Protein AF-0000000080640109 (afdb_homodimer)

InterPro domains:
  IPR003352 Phosphotransferase system, EIIC [PF02378] (13-310)
  IPR004719 Phosphotransferase system, maltose/glucose-specific subfamily IIC component [TIGR00852] (66-353)
  IPR013013 Phosphotransferase system, EIIC component, type 1 [PS51103] (9-372)
  IPR050558 Phosphotransferase System Sugar-Specific Components [PTHR30175] (1-365)

Sequence (744 aa):
MNPLQRAVKTLADIFIPILPAIVTAGLLMGLNNILTAEGIFFSTKSIVQVYPQWADLANMINLIAGTAFAFLPALIGWSAVKRFGGSPLLGIVLGLMLVHPDLLNAWGYGAAEQSGDIPVWNLFGLEVQKVGYQGQVLPILLASYLLARLELFLTKRTPEGIQLLVVAPVTLLVIGFLSFVIIGPITFAIGNALTAGLIAIFGQFSAIGGLLYGGLYSALVITGMHHTFLAVDLQLIGSKLGGTFLWPMLALSNIAQGSAALAMMLITKDKKQRGLSLTAGISAYLGITEPAIFGVNLRYKFPFVIAMISSGIAGMYISVKGVLASSVGVGGVPGIFSIMSRYWGPFALGMLIVLILPFAGTYGYARLKRKKMNPLQRAVKTLADIFIPILPAIVTAGLLMGLNNILTAEGIFFSTKSIVQVYPQWADLANMINLIAGTAFAFLPALIGWSAVKRFGGSPLLGIVLGLMLVHPDLLNAWGYGAAEQSGDIPVWNLFGLEVQKVGYQGQVLPILLASYLLARLELFLTKRTPEGIQLLVVAPVTLLVIGFLSFVIIGPITFAIGNALTAGLIAIFGQFSAIGGLLYGGLYSALVITGMHHTFLAVDLQLIGSKLGGTFLWPMLALSNIAQGSAALAMMLITKDKKQRGLSLTAGISAYLGITEPAIFGVNLRYKFPFVIAMISSGIAGMYISVKGVLASSVGVGGVPGIFSIMSRYWGPFALGMLIVLILPFAGTYGYARLKRKK

Foldseek 3Di:
DPPVLVVLVLLLQLVVVCQVLQQQLLLLLLVLCQQAPACPVDHGGGNCRVPVVCVVVSVVSNCSSCVCQLQVQLSSLLRLLVSLPAHSVLRNVLSCLQNPPVAAELLCVVVCVVVVNFDWDQDVNDTFTRHHQRLADQLSNVLSNQLSVQLVVCVVVPDPVCNVPDRSVVSCVVSSVCSRRPSVVVRLVVLQVVLVVVCVCCVVVVLQVQLVLLLCVVVCVVSSSNSVVLNVQSSNCSYPNVFDLNLLLQLLLLLLLLLLLQLVLVQDPDPVSNVLSNVLSVCSQQQRNCSSCVVPCVVVVVLSNQSSNLSSNLRSQLSVVVWTFNGHHGSHNSCLSRTDPVSSVSSVVSNVSSNPRSNVVSNVVSVVVVVD/DPPVLVVLVLLLQLCVVCQVLQQQLLLLLLVLCQQAPACPVDHGGGNCRVPVVCVVVSVVSNCSSCVCQLQVQLSSLLRLLVSLPAHSVLRNVLSCLQNPPVAAELLCVVVCVVVVNFDWDQDVNDTFTRHHQRLADQLSNVLSNQLSVQLVVCVVVPDPVCNVPDRSVVSCVVSSVCSRRPSVVVRLVVLQVVLVVVCVVCVVVVLQVQLCLLLCVVVCVVSSSNSVVLNVQSSNCSYPNVFDLNLLLLLLLLLLLLLLLQLVLVLDPDPVSNVLSNVLSVCSQQQRNCSSCVVGCVVVVVLSNQSSNLSSNLRSQLSVVVWTFNGHHGSHNSSLSRTDPVSSVSSVVSNVSSNCRSSVVSNVVSVVVVVD

Structure (mmCIF, N/CA/C/O backbone):
data_AF-0000000080640109-model_v1
#
loop_
_entity.id
_entity.type
_entity.pdbx_description
1 polymer 'PTS system, trehalose-specific enzyme II, BC component'
#
loop_
_atom_site.group_PDB
_atom_site.id
_atom_site.type_symbol
_atom_site.label_atom_id
_atom_site.label_alt_id
_atom_site.label_comp_id
_atom_site.label_asym_id
_atom_site.label_entity_id
_atom_site.label_seq_id
_atom_site.pdbx_PDB_ins_code
_atom_site.Cartn_x
_atom_site.Cartn_y
_atom_site.Cartn_z
_atom_site.occupancy
_atom_site.B_iso_or_equiv
_atom_site.auth_seq_id
_atom_site.auth_comp_id
_atom_site.auth_asym_id
_atom_site.auth_atom_id
_atom_site.pdbx_PDB_model_num
ATOM 1 N N . MET A 1 1 ? 21.172 23.562 -9.703 1 75.25 1 MET A N 1
ATOM 2 C CA . MET A 1 1 ? 20.656 23.484 -8.344 1 75.25 1 MET A CA 1
ATOM 3 C C . MET A 1 1 ? 21.719 22.953 -7.383 1 75.25 1 MET A C 1
ATOM 5 O O . MET A 1 1 ? 22.438 22.016 -7.711 1 75.25 1 MET A O 1
ATOM 9 N N . ASN A 1 2 ? 21.984 23.578 -6.223 1 85.12 2 ASN A N 1
ATOM 10 C CA . ASN A 1 2 ? 22.891 23.078 -5.207 1 85.12 2 ASN A CA 1
ATOM 11 C C . ASN A 1 2 ? 22.344 21.812 -4.539 1 85.12 2 ASN A C 1
ATOM 13 O O . ASN A 1 2 ? 21.203 21.438 -4.762 1 85.12 2 ASN A O 1
ATOM 17 N N . PRO A 1 3 ? 23.172 21.047 -3.943 1 85.62 3 PRO A N 1
ATOM 18 C CA . PRO A 1 3 ? 22.766 19.766 -3.363 1 85.62 3 PRO A CA 1
ATOM 19 C C . PRO A 1 3 ? 21.562 19.906 -2.426 1 85.62 3 PRO A C 1
ATOM 21 O O . PRO A 1 3 ? 20.688 19.031 -2.396 1 85.62 3 PRO A O 1
ATOM 24 N N . LEU A 1 4 ? 21.516 20.859 -1.758 1 82.88 4 LEU A N 1
ATOM 25 C CA . LEU A 1 4 ? 20.406 21.078 -0.844 1 82.88 4 LEU A CA 1
ATOM 26 C C . LEU A 1 4 ? 19.109 21.328 -1.614 1 82.88 4 LEU A C 1
ATOM 28 O O . LEU A 1 4 ? 18.062 20.797 -1.252 1 82.88 4 LEU A O 1
ATOM 32 N N . GLN A 1 5 ? 19.219 22.172 -2.637 1 81.69 5 GLN A N 1
ATOM 33 C CA . GLN A 1 5 ? 18.062 22.469 -3.469 1 81.69 5 GLN A CA 1
ATOM 34 C C . GLN A 1 5 ? 17.531 21.188 -4.129 1 81.69 5 GLN A C 1
ATOM 36 O O . GLN A 1 5 ? 16.328 21 -4.246 1 81.69 5 GLN A O 1
ATOM 41 N N . ARG A 1 6 ? 18.469 20.391 -4.547 1 86.62 6 ARG A N 1
ATOM 42 C CA . ARG A 1 6 ? 18.078 19.141 -5.191 1 86.62 6 ARG A CA 1
ATOM 43 C C . ARG A 1 6 ? 17.375 18.203 -4.207 1 86.62 6 ARG A C 1
ATOM 45 O O . ARG A 1 6 ? 16.406 17.531 -4.566 1 86.62 6 ARG A O 1
ATOM 52 N N . ALA A 1 7 ? 17.891 18.125 -3 1 85.38 7 ALA A N 1
ATOM 53 C CA . ALA A 1 7 ? 17.281 17.297 -1.96 1 85.38 7 ALA A CA 1
ATOM 54 C C . ALA A 1 7 ? 15.867 17.766 -1.641 1 85.38 7 ALA A C 1
ATOM 56 O O . ALA A 1 7 ? 14.953 16.953 -1.479 1 85.38 7 ALA A O 1
ATOM 57 N N . VAL A 1 8 ? 15.734 19.047 -1.58 1 82 8 VAL A N 1
ATOM 58 C CA . VAL A 1 8 ? 14.438 19.641 -1.276 1 82 8 VAL A CA 1
ATOM 59 C C . VAL A 1 8 ? 13.445 19.312 -2.393 1 82 8 VAL A C 1
ATOM 61 O O . VAL A 1 8 ? 12.305 18.938 -2.129 1 82 8 VAL A O 1
ATOM 64 N N . LYS A 1 9 ? 13.883 19.469 -3.568 1 84.38 9 LYS A N 1
ATOM 65 C CA . LYS A 1 9 ? 13.023 19.172 -4.715 1 84.38 9 LYS A CA 1
ATOM 66 C C . LYS A 1 9 ? 12.609 17.703 -4.73 1 84.38 9 LYS A C 1
ATOM 68 O O . LYS A 1 9 ? 11.453 17.375 -5.012 1 84.38 9 LYS A O 1
ATOM 73 N N . THR A 1 10 ? 13.562 16.891 -4.457 1 89.44 10 THR A N 1
ATOM 74 C CA . THR A 1 10 ? 13.289 15.461 -4.422 1 89.44 10 THR A CA 1
ATOM 75 C C . THR A 1 10 ? 12.227 15.141 -3.373 1 89.44 10 THR A C 1
ATOM 77 O O . THR A 1 10 ? 11.289 14.383 -3.643 1 89.44 10 THR A O 1
ATOM 80 N N . LEU A 1 11 ? 12.336 15.695 -2.244 1 87.56 11 LEU A N 1
ATOM 81 C CA . LEU A 1 11 ? 11.359 15.461 -1.184 1 87.56 11 LEU A CA 1
ATOM 82 C C . LEU A 1 11 ? 9.984 15.977 -1.589 1 87.56 11 LEU A C 1
ATOM 84 O O . LEU A 1 11 ? 8.969 15.328 -1.322 1 87.56 11 LEU A O 1
ATOM 88 N N . ALA A 1 12 ? 9.992 17.109 -2.186 1 85.5 12 ALA A N 1
ATOM 89 C CA . ALA A 1 12 ? 8.727 17.656 -2.654 1 85.5 12 ALA A CA 1
ATOM 90 C C . ALA A 1 12 ? 8.07 16.734 -3.674 1 85.5 12 ALA A C 1
ATOM 92 O O . ALA A 1 12 ? 6.859 16.5 -3.611 1 85.5 12 ALA A O 1
ATOM 93 N N . ASP A 1 13 ? 8.867 16.25 -4.559 1 90.25 13 ASP A N 1
ATOM 94 C CA . ASP A 1 13 ? 8.375 15.375 -5.613 1 90.25 13 ASP A CA 1
ATOM 95 C C . ASP A 1 13 ? 7.82 14.07 -5.031 1 90.25 13 ASP A C 1
ATOM 97 O O . ASP A 1 13 ? 6.938 13.445 -5.621 1 90.25 13 ASP A O 1
ATOM 101 N N . ILE A 1 14 ? 8.289 13.703 -3.914 1 93.31 14 ILE A N 1
ATOM 102 C CA . ILE A 1 14 ? 7.875 12.461 -3.275 1 93.31 14 ILE A CA 1
ATOM 103 C C . ILE A 1 14 ? 6.594 12.688 -2.477 1 93.31 14 ILE A C 1
ATOM 105 O O . ILE A 1 14 ? 5.691 11.852 -2.486 1 93.31 14 ILE A O 1
ATOM 109 N N . PHE A 1 15 ? 6.438 13.852 -1.889 1 89.19 15 PHE A N 1
ATOM 110 C CA . PHE A 1 15 ? 5.359 14.039 -0.926 1 89.19 15 PHE A CA 1
ATOM 111 C C . PHE A 1 15 ? 4.129 14.633 -1.601 1 89.19 15 PHE A C 1
ATOM 113 O O . PHE A 1 15 ? 3.004 14.422 -1.148 1 89.19 15 PHE A O 1
ATOM 120 N N . ILE A 1 16 ? 4.254 15.328 -2.658 1 88.31 16 ILE A N 1
ATOM 121 C CA . ILE A 1 16 ? 3.143 16 -3.324 1 88.31 16 ILE A CA 1
ATOM 122 C C . ILE A 1 16 ? 2.109 14.969 -3.768 1 88.31 16 ILE A C 1
ATOM 124 O O . ILE A 1 16 ? 0.913 15.133 -3.521 1 88.31 16 ILE A O 1
ATOM 128 N N . PRO A 1 17 ? 2.582 13.875 -4.309 1 91.81 17 PRO A N 1
ATOM 129 C CA . PRO A 1 17 ? 1.596 12.906 -4.785 1 91.81 17 PRO A CA 1
ATOM 130 C C . PRO A 1 17 ? 0.825 12.242 -3.648 1 91.81 17 PRO A C 1
ATOM 132 O O . PRO A 1 17 ? -0.262 11.695 -3.869 1 91.81 17 PRO A O 1
ATOM 135 N N . ILE A 1 18 ? 1.348 12.227 -2.482 1 93.69 18 ILE A N 1
ATOM 136 C CA . ILE A 1 18 ? 0.685 11.5 -1.403 1 93.69 18 ILE A CA 1
ATOM 137 C C . ILE A 1 18 ? -0.107 12.477 -0.535 1 93.69 18 ILE A C 1
ATOM 139 O O . ILE A 1 18 ? -0.751 12.07 0.435 1 93.69 18 ILE A O 1
ATOM 143 N N . LEU A 1 19 ? -0.131 13.773 -0.859 1 88.88 19 LEU A N 1
ATOM 144 C CA . LEU A 1 19 ? -0.789 14.82 -0.085 1 88.88 19 LEU A CA 1
ATOM 145 C C . LEU A 1 19 ? -2.277 14.531 0.07 1 88.88 19 LEU A C 1
ATOM 147 O O . LEU A 1 19 ? -2.836 14.688 1.158 1 88.88 19 LEU A O 1
ATOM 151 N N . PRO A 1 20 ? -2.961 14.07 -0.997 1 90.75 20 PRO A N 1
ATOM 152 C CA . PRO A 1 20 ? -4.395 13.828 -0.834 1 90.75 20 PRO A CA 1
ATOM 153 C C . PRO A 1 20 ? -4.699 12.805 0.257 1 90.75 20 PRO A C 1
ATOM 155 O O . PRO A 1 20 ? -5.676 12.953 0.996 1 90.75 20 PRO A O 1
ATOM 158 N N . ALA A 1 21 ? -3.873 11.797 0.35 1 93.44 21 ALA A N 1
ATOM 159 C CA . ALA A 1 21 ? -4.082 10.781 1.377 1 93.44 21 ALA A CA 1
ATOM 160 C C . ALA A 1 21 ? -3.816 11.344 2.77 1 93.44 21 ALA A C 1
ATOM 162 O O . ALA A 1 21 ? -4.543 11.039 3.719 1 93.44 21 ALA A O 1
ATOM 163 N N . ILE A 1 22 ? -2.812 12.164 2.877 1 87 22 ILE A N 1
ATOM 164 C CA . ILE A 1 22 ? -2.42 12.734 4.16 1 87 22 ILE A CA 1
ATOM 165 C C . ILE A 1 22 ? -3.471 13.742 4.617 1 87 22 ILE A C 1
ATOM 167 O O . ILE A 1 22 ? -3.875 13.742 5.785 1 87 22 ILE A O 1
ATOM 171 N N . VAL A 1 23 ? -3.9 14.562 3.717 1 86.25 23 VAL A N 1
ATOM 172 C CA . VAL A 1 23 ? -4.93 15.555 4.016 1 86.25 23 VAL A CA 1
ATOM 173 C C . VAL A 1 23 ? -6.215 14.852 4.438 1 86.25 23 VAL A C 1
ATOM 175 O O . VAL A 1 23 ? -6.867 15.266 5.398 1 86.25 23 VAL A O 1
ATOM 178 N N . THR A 1 24 ? -6.547 13.828 3.715 1 91 24 THR A N 1
ATOM 179 C CA . THR A 1 24 ? -7.734 13.047 4.043 1 91 24 THR A CA 1
ATOM 180 C C . THR A 1 24 ? -7.625 12.461 5.449 1 91 24 THR A C 1
ATOM 182 O O . THR A 1 24 ? -8.562 12.562 6.242 1 91 24 THR A O 1
ATOM 185 N N . ALA A 1 25 ? -6.492 11.883 5.746 1 90.38 25 ALA A N 1
ATOM 186 C CA . ALA A 1 25 ? -6.27 11.312 7.07 1 90.38 25 ALA A CA 1
ATOM 187 C C . ALA A 1 25 ? -6.406 12.375 8.164 1 90.38 25 ALA A C 1
ATOM 189 O O . ALA A 1 25 ? -7.07 12.148 9.172 1 90.38 25 ALA A O 1
ATOM 190 N N . GLY A 1 26 ? -5.844 13.484 7.945 1 83.88 26 GLY A N 1
ATOM 191 C CA . GLY A 1 26 ? -5.914 14.562 8.914 1 83.88 26 GLY A CA 1
ATOM 192 C C . GLY A 1 26 ? -7.324 15.07 9.148 1 83.88 26 GLY A C 1
ATOM 193 O O . GLY A 1 26 ? -7.73 15.281 10.297 1 83.88 26 GLY A O 1
ATOM 194 N N . LEU A 1 27 ? -8.039 15.234 8.094 1 85.5 27 LEU A N 1
ATOM 195 C CA . LEU A 1 27 ? -9.398 15.75 8.18 1 85.5 27 LEU A CA 1
ATOM 196 C C . LEU A 1 27 ? -10.305 14.75 8.898 1 85.5 27 LEU A C 1
ATOM 198 O O . LEU A 1 27 ? -11.078 15.133 9.781 1 85.5 27 LEU A O 1
ATOM 202 N N . LEU A 1 28 ? -10.211 13.531 8.492 1 88.25 28 LEU A N 1
ATOM 203 C CA . LEU A 1 28 ? -11.094 12.523 9.07 1 88.25 28 LEU A CA 1
ATOM 204 C C . LEU A 1 28 ? -10.703 12.219 10.508 1 88.25 28 LEU A C 1
ATOM 206 O O . LEU A 1 28 ? -11.555 11.922 11.344 1 88.25 28 LEU A O 1
ATOM 210 N N . MET A 1 29 ? -9.453 12.258 10.797 1 85.12 29 MET A N 1
ATOM 211 C CA . MET A 1 29 ? -9.023 12.109 12.188 1 85.12 29 MET A CA 1
ATOM 212 C C . MET A 1 29 ? -9.531 13.266 13.039 1 85.12 29 MET A C 1
ATOM 214 O O . MET A 1 29 ? -9.859 13.078 14.211 1 85.12 29 MET A O 1
ATOM 218 N N . GLY A 1 30 ? -9.531 14.438 12.43 1 81.12 30 GLY A N 1
ATOM 219 C CA . GLY A 1 30 ? -10.164 15.57 13.102 1 81.12 30 GLY A CA 1
ATOM 220 C C . GLY A 1 30 ? -11.625 15.32 13.43 1 81.12 30 GLY A C 1
ATOM 221 O O . GLY A 1 30 ? -12.086 15.656 14.523 1 81.12 30 GLY A O 1
ATOM 222 N N . LEU A 1 31 ? -12.305 14.781 12.469 1 82.5 31 LEU A N 1
ATOM 223 C CA . LEU A 1 31 ? -13.695 14.422 12.688 1 82.5 31 LEU A CA 1
ATOM 224 C C . LEU A 1 31 ? -13.828 13.422 13.828 1 82.5 31 LEU A C 1
ATOM 226 O O . LEU A 1 31 ? -14.734 13.523 14.656 1 82.5 31 LEU A O 1
ATOM 230 N N . ASN A 1 32 ? -12.961 12.453 13.828 1 84.88 32 ASN A N 1
ATOM 231 C CA . ASN A 1 32 ? -12.961 11.484 14.914 1 84.88 32 ASN A CA 1
ATOM 232 C C . ASN A 1 32 ? -12.664 12.148 16.25 1 84.88 32 ASN A C 1
ATOM 234 O O . ASN A 1 32 ? -13.25 11.781 17.281 1 84.88 32 ASN A O 1
ATOM 238 N N . ASN A 1 33 ? -11.766 13.055 16.234 1 78.62 33 ASN A N 1
ATOM 239 C CA . ASN A 1 33 ? -11.414 13.766 17.453 1 78.62 33 ASN A CA 1
ATOM 240 C C . ASN A 1 33 ? -12.602 14.547 18.016 1 78.62 33 ASN A C 1
ATOM 242 O O . ASN A 1 33 ? -12.781 14.633 19.234 1 78.62 33 ASN A O 1
ATOM 246 N N . ILE A 1 34 ? -13.375 15.109 17.141 1 81.81 34 ILE A N 1
ATOM 247 C CA . ILE A 1 34 ? -14.562 15.852 17.547 1 81.81 34 ILE A CA 1
ATOM 248 C C . ILE A 1 34 ? -15.539 14.914 18.25 1 81.81 34 ILE A C 1
ATOM 250 O O . ILE A 1 34 ? -16.188 15.297 19.234 1 81.81 34 ILE A O 1
ATOM 254 N N . LEU A 1 35 ? -15.594 13.695 17.812 1 85.5 35 LEU A N 1
ATOM 255 C CA . LEU A 1 35 ? -16.547 12.734 18.344 1 85.5 35 LEU A CA 1
ATOM 256 C C . LEU A 1 35 ? -16.031 12.102 19.625 1 85.5 35 LEU A C 1
ATOM 258 O O . LEU A 1 35 ? -16.812 11.75 20.516 1 85.5 35 LEU A O 1
ATOM 262 N N . THR A 1 36 ? -14.711 12.023 19.828 1 86 36 THR A N 1
ATOM 263 C CA . THR A 1 36 ? -14.18 11.172 20.875 1 86 36 THR A CA 1
ATOM 264 C C . THR A 1 36 ? -13.43 12 21.922 1 86 36 THR A C 1
ATOM 266 O O . THR A 1 36 ? -13.156 11.523 23.016 1 86 36 THR A O 1
ATOM 269 N N . ALA A 1 37 ? -13.055 13.203 21.547 1 79.5 37 ALA A N 1
ATOM 270 C CA . ALA A 1 37 ? -12.305 14.023 22.5 1 79.5 37 ALA A CA 1
ATOM 271 C C . ALA A 1 37 ? -13.211 14.547 23.594 1 79.5 37 ALA A C 1
ATOM 273 O O . ALA A 1 37 ? -14.359 14.922 23.344 1 79.5 37 ALA A O 1
ATOM 274 N N . GLU A 1 38 ? -12.664 14.555 24.75 1 79.88 38 GLU A N 1
ATOM 275 C CA . GLU A 1 38 ? -13.43 15.047 25.891 1 79.88 38 GLU A CA 1
ATOM 276 C C . GLU A 1 38 ? -13.352 16.562 26 1 79.88 38 GLU A C 1
ATOM 278 O O . GLU A 1 38 ? -12.359 17.172 25.594 1 79.88 38 GLU A O 1
ATOM 283 N N . GLY A 1 39 ? -14.43 17.172 26.484 1 73.69 39 GLY A N 1
ATOM 284 C CA . GLY A 1 39 ? -14.375 18.578 26.875 1 73.69 39 GLY A CA 1
ATOM 285 C C . GLY A 1 39 ? -14.633 19.531 25.719 1 73.69 39 GLY A C 1
ATOM 286 O O . GLY A 1 39 ? -14.352 20.719 25.812 1 73.69 39 GLY A O 1
ATOM 287 N N . ILE A 1 40 ? -15.039 18.969 24.609 1 76.06 40 ILE A N 1
ATOM 288 C CA . ILE A 1 40 ? -15.281 19.828 23.453 1 76.06 40 ILE A CA 1
ATOM 289 C C . ILE A 1 40 ? -16.672 20.438 23.547 1 76.06 40 ILE A C 1
ATOM 291 O O . ILE A 1 40 ? -16.828 21.656 23.5 1 76.06 40 ILE A O 1
ATOM 295 N N . PHE A 1 41 ? -17.594 19.547 23.703 1 78.5 41 PHE A N 1
ATOM 296 C CA . PHE A 1 41 ? -18.969 20.031 23.734 1 78.5 41 PHE A CA 1
ATOM 297 C C . PHE A 1 41 ? -19.562 19.906 25.141 1 78.5 41 PHE A C 1
ATOM 299 O O . PHE A 1 41 ? -20.547 20.562 25.469 1 78.5 41 PHE A O 1
ATOM 306 N N . PHE A 1 42 ? -18.953 18.922 25.766 1 81.56 42 PHE A N 1
ATOM 307 C CA . PHE A 1 42 ? -19.391 18.672 27.141 1 81.56 42 PHE A CA 1
ATOM 308 C C . PHE A 1 42 ? -18.219 18.828 28.109 1 81.56 42 PHE A C 1
ATOM 310 O O . PHE A 1 42 ? -17.047 18.688 27.719 1 81.56 42 PHE A O 1
ATOM 317 N N . SER A 1 43 ? -18.406 19.203 29.281 1 75.69 43 SER A N 1
ATOM 318 C CA . SER A 1 43 ? -17.375 19.547 30.25 1 75.69 43 SER A CA 1
ATOM 319 C C . SER A 1 43 ? -16.375 18.391 30.438 1 75.69 43 SER A C 1
ATOM 321 O O . SER A 1 43 ? -15.164 18.609 30.422 1 75.69 43 SER A O 1
ATOM 323 N N . THR A 1 44 ? -16.938 17.109 30.609 1 79.94 44 THR A N 1
ATOM 324 C CA . THR A 1 44 ? -15.977 16.062 30.938 1 79.94 44 THR A CA 1
ATOM 325 C C . THR A 1 44 ? -16.188 14.836 30.047 1 79.94 44 THR A C 1
ATOM 327 O O . THR A 1 44 ? -15.602 13.781 30.297 1 79.94 44 THR A O 1
ATOM 330 N N . LYS A 1 45 ? -17.125 15.039 29.156 1 86.25 45 LYS A N 1
ATOM 331 C CA . LYS A 1 45 ? -17.438 13.844 28.375 1 86.25 45 LYS A CA 1
ATOM 332 C C . LYS A 1 45 ? -17.312 14.117 26.875 1 86.25 45 LYS A C 1
ATOM 334 O O . LYS A 1 45 ? -17.359 15.273 26.453 1 86.25 45 LYS A O 1
ATOM 339 N N . SER A 1 46 ? -16.984 13.102 26.109 1 87.31 46 SER A N 1
ATOM 340 C CA . SER A 1 46 ? -17 13.188 24.656 1 87.31 46 SER A CA 1
ATOM 341 C C . SER A 1 46 ? -18.391 12.898 24.094 1 87.31 46 SER A C 1
ATOM 343 O O . SER A 1 46 ? -19.297 12.477 24.844 1 87.31 46 SER A O 1
ATOM 345 N N . ILE A 1 47 ? -18.609 13.141 22.844 1 87.31 47 ILE A N 1
ATOM 346 C CA . ILE A 1 47 ? -19.891 12.891 22.188 1 87.31 47 ILE A CA 1
ATOM 347 C C . ILE A 1 47 ? -20.234 11.406 22.281 1 87.31 47 ILE A C 1
ATOM 349 O O . ILE A 1 47 ? -21.375 11.039 22.562 1 87.31 47 ILE A O 1
ATOM 353 N N . VAL A 1 48 ? -19.234 10.555 22.078 1 89 48 VAL A N 1
ATOM 354 C CA . VAL A 1 48 ? -19.5 9.117 22.031 1 89 48 VAL A CA 1
ATOM 355 C C . VAL A 1 48 ? -19.781 8.594 23.438 1 89 48 VAL A C 1
ATOM 357 O O . VAL A 1 48 ? -20.453 7.578 23.5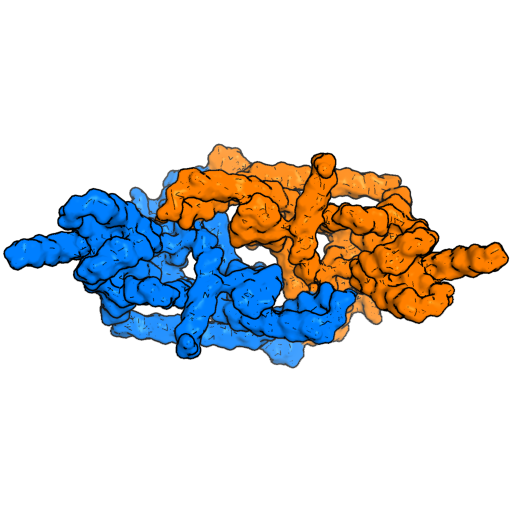94 1 89 48 VAL A O 1
ATOM 360 N N . GLN A 1 49 ? -19.25 9.25 24.391 1 87.62 49 GLN A N 1
ATOM 361 C CA . GLN A 1 49 ? -19.547 8.867 25.766 1 87.62 49 GLN A CA 1
ATOM 362 C C . GLN A 1 49 ? -20.984 9.25 26.125 1 87.62 49 GLN A C 1
ATOM 364 O O . GLN A 1 49 ? -21.656 8.523 26.875 1 87.62 49 GLN A O 1
ATOM 369 N N . VAL A 1 50 ? -21.516 10.398 25.703 1 89.94 50 VAL A N 1
ATOM 370 C CA . VAL A 1 50 ? -22.891 10.852 25.953 1 89.94 50 VAL A CA 1
ATOM 371 C C . VAL A 1 50 ? -23.859 10.078 25.062 1 89.94 50 VAL A C 1
ATOM 373 O O . VAL A 1 50 ? -24.953 9.719 25.5 1 89.94 50 VAL A O 1
ATOM 376 N N . TYR A 1 51 ? -23.422 9.82 23.875 1 92.25 51 TYR A N 1
ATOM 377 C CA . TYR A 1 51 ? -24.234 9.086 22.906 1 92.25 51 TYR A CA 1
ATOM 378 C C . TYR A 1 51 ? -23.484 7.848 22.422 1 92.25 51 TYR A C 1
ATOM 380 O O . TYR A 1 51 ? -22.984 7.828 21.297 1 92.25 51 TYR A O 1
ATOM 388 N N . PRO A 1 52 ? -23.578 6.742 23.188 1 90.5 52 PRO A N 1
ATOM 389 C CA . PRO A 1 52 ? -22.781 5.543 22.922 1 90.5 52 PRO A CA 1
ATOM 390 C C . PRO A 1 52 ? -23.125 4.902 21.578 1 90.5 52 PRO A C 1
ATOM 392 O O . PRO A 1 52 ? -22.312 4.152 21.016 1 90.5 52 PRO A O 1
ATOM 395 N N . GLN A 1 53 ? -24.359 5.262 21.031 1 90.75 53 GLN A N 1
ATOM 396 C CA . GLN A 1 53 ? -24.766 4.68 19.75 1 90.75 53 GLN A CA 1
ATOM 397 C C . GLN A 1 53 ? -23.859 5.145 18.609 1 90.75 53 GLN A C 1
ATOM 399 O O . GLN A 1 53 ? -23.812 4.52 17.547 1 90.75 53 GLN A O 1
ATOM 404 N N . TRP A 1 54 ? -23.031 6.188 18.844 1 92.56 54 TRP A N 1
ATOM 405 C CA . TRP A 1 54 ? -22.156 6.742 17.812 1 92.56 54 TRP A CA 1
ATOM 406 C C . TRP A 1 54 ? -20.75 6.168 17.922 1 92.56 54 TRP A C 1
ATOM 408 O O . TRP A 1 54 ? -19.906 6.422 17.062 1 92.56 54 TRP A O 1
ATOM 418 N N . ALA A 1 55 ? -20.469 5.371 18.938 1 92.5 55 ALA A N 1
ATOM 419 C CA . ALA A 1 55 ? -19.125 4.93 19.266 1 92.5 55 ALA A CA 1
ATOM 420 C C . ALA A 1 55 ? -18.547 4.074 18.141 1 92.5 55 ALA A C 1
ATOM 422 O O . ALA A 1 55 ? -17.406 4.277 17.719 1 92.5 55 ALA A O 1
ATOM 423 N N . ASP A 1 56 ? -19.344 3.178 17.656 1 94.25 56 ASP A N 1
ATOM 424 C CA . ASP A 1 56 ? -18.828 2.271 16.625 1 94.25 56 ASP A CA 1
ATOM 425 C C . ASP A 1 56 ? -18.703 2.98 15.281 1 94.25 56 ASP A C 1
ATOM 427 O O . ASP A 1 56 ? -17.828 2.656 14.484 1 94.25 56 ASP A O 1
ATOM 431 N N . LEU A 1 57 ? -19.562 3.891 15.07 1 93.31 57 LEU A N 1
ATOM 432 C CA . LEU A 1 57 ? -19.406 4.723 13.883 1 93.31 57 LEU A CA 1
ATOM 433 C C . LEU A 1 57 ? -18.109 5.52 13.953 1 93.31 57 LEU A C 1
ATOM 435 O O . LEU A 1 57 ? -17.375 5.617 12.953 1 93.31 57 LEU A O 1
ATOM 439 N N . ALA A 1 58 ? -17.859 6.035 15.102 1 92.25 58 ALA A N 1
ATOM 440 C CA . ALA A 1 58 ? -16.609 6.77 15.305 1 92.25 58 ALA A CA 1
ATOM 441 C C . ALA A 1 58 ? -15.398 5.859 15.117 1 92.25 58 ALA A C 1
ATOM 443 O O . ALA A 1 58 ? -14.383 6.277 14.555 1 92.25 58 ALA A O 1
ATOM 444 N N . ASN A 1 59 ? -15.547 4.68 15.609 1 94.12 59 ASN A N 1
ATOM 445 C CA . ASN A 1 59 ? -14.461 3.713 15.453 1 94.12 59 ASN A CA 1
ATOM 446 C C . ASN A 1 59 ? -14.188 3.406 13.984 1 94.12 59 ASN A C 1
ATOM 448 O O . ASN A 1 59 ? -13.031 3.303 13.578 1 94.12 59 ASN A O 1
ATOM 452 N N . MET A 1 60 ? -15.234 3.252 13.234 1 94.56 60 MET A N 1
ATOM 453 C CA . MET A 1 60 ? -15.086 3 11.805 1 94.56 60 MET A CA 1
ATOM 454 C C . MET A 1 60 ? -14.445 4.195 11.102 1 94.56 60 MET A C 1
ATOM 456 O O . MET A 1 60 ? -13.57 4.023 10.258 1 94.56 60 MET A O 1
ATOM 460 N N . ILE A 1 61 ? -14.844 5.344 11.484 1 93.12 61 ILE A N 1
ATOM 461 C CA . ILE A 1 61 ? -14.266 6.562 10.922 1 93.12 61 ILE A CA 1
ATOM 462 C C . ILE A 1 61 ? -12.781 6.633 11.273 1 93.12 61 ILE A C 1
ATOM 464 O O . ILE A 1 61 ? -11.953 6.98 10.422 1 93.12 61 ILE A O 1
ATOM 468 N N . ASN A 1 62 ? -12.5 6.281 12.453 1 91.94 62 ASN A N 1
ATOM 469 C CA . ASN A 1 62 ? -11.109 6.312 12.898 1 91.94 62 ASN A CA 1
ATOM 470 C C . ASN A 1 62 ? -10.242 5.336 12.102 1 91.94 62 ASN A C 1
ATOM 472 O O . ASN A 1 62 ? -9.086 5.633 11.797 1 91.94 62 ASN A O 1
ATOM 476 N N . LEU A 1 63 ? -10.75 4.176 11.852 1 95.19 63 LEU A N 1
ATOM 477 C CA . LEU A 1 63 ? -10.023 3.189 11.062 1 95.19 63 LEU A CA 1
ATOM 478 C C . LEU A 1 63 ? -9.742 3.719 9.656 1 95.19 63 LEU A C 1
ATOM 480 O O . LEU A 1 63 ? -8.609 3.637 9.172 1 95.19 63 LEU A O 1
ATOM 484 N N . ILE A 1 64 ? -10.766 4.281 9.039 1 95.31 64 ILE A N 1
ATOM 485 C CA . ILE A 1 64 ? -10.633 4.832 7.699 1 95.31 64 ILE A CA 1
ATOM 486 C C . ILE A 1 64 ? -9.633 5.988 7.715 1 95.31 64 ILE A C 1
ATOM 488 O O . ILE A 1 64 ? -8.734 6.051 6.871 1 95.31 64 ILE A O 1
ATOM 492 N N . ALA A 1 65 ? -9.727 6.785 8.703 1 90 65 ALA A N 1
ATOM 493 C CA . ALA A 1 65 ? -8.914 7.992 8.836 1 90 65 ALA A CA 1
ATOM 494 C C . ALA A 1 65 ? -7.449 7.645 9.086 1 90 65 ALA A C 1
ATOM 496 O O . ALA A 1 65 ? -6.551 8.258 8.5 1 90 65 ALA A O 1
ATOM 497 N N . GLY A 1 66 ? -7.227 6.695 9.93 1 90.94 66 GLY A N 1
ATOM 498 C CA . GLY A 1 66 ? -5.883 6.406 10.406 1 90.94 66 GLY A CA 1
ATOM 499 C C . GLY A 1 66 ? -5.098 5.508 9.469 1 90.94 66 GLY A C 1
ATOM 500 O O . GLY A 1 66 ? -3.887 5.352 9.617 1 90.94 66 GLY A O 1
ATOM 501 N N . THR A 1 67 ? -5.723 5.012 8.398 1 96.06 67 THR A N 1
ATOM 502 C CA . THR A 1 67 ? -5.102 4.004 7.543 1 96.06 67 THR A CA 1
ATOM 503 C C . THR A 1 67 ? -3.885 4.578 6.824 1 96.06 67 THR A C 1
ATOM 505 O O . THR A 1 67 ? -2.816 3.965 6.812 1 96.06 67 THR A O 1
ATOM 508 N N . ALA A 1 68 ? -4.031 5.766 6.27 1 94.06 68 ALA A N 1
ATOM 509 C CA . ALA A 1 68 ? -2.934 6.359 5.516 1 94.06 68 ALA A CA 1
ATOM 510 C C . ALA A 1 68 ? -1.709 6.57 6.402 1 94.06 68 ALA A C 1
ATOM 512 O O . ALA A 1 68 ? -0.579 6.305 5.984 1 94.06 68 ALA A O 1
ATOM 513 N N . PHE A 1 69 ? -1.944 6.977 7.613 1 88.81 69 PHE A N 1
ATOM 514 C CA . PHE A 1 69 ? -0.834 7.227 8.523 1 88.81 69 PHE A CA 1
ATOM 515 C C . PHE A 1 69 ? -0.232 5.914 9.016 1 88.81 69 PHE A C 1
ATOM 517 O O . PHE A 1 69 ? 0.984 5.809 9.18 1 88.81 69 PHE A O 1
ATOM 524 N N . ALA A 1 70 ? -1.098 4.957 9.289 1 91.88 70 ALA A N 1
ATOM 525 C CA . ALA A 1 70 ? -0.631 3.662 9.781 1 91.88 70 ALA A CA 1
ATOM 526 C C . ALA A 1 70 ? 0.284 2.986 8.766 1 91.88 70 ALA A C 1
ATOM 528 O O . ALA A 1 70 ? 1.214 2.268 9.141 1 91.88 70 ALA A O 1
ATOM 529 N N . PHE A 1 71 ? 0.072 3.279 7.465 1 96.88 71 PHE A N 1
ATOM 530 C CA . PHE A 1 71 ? 0.835 2.629 6.406 1 96.88 71 PHE A CA 1
ATOM 531 C C . PHE A 1 71 ? 1.58 3.66 5.566 1 96.88 71 PHE A C 1
ATOM 533 O O . PHE A 1 71 ? 1.792 3.457 4.371 1 96.88 71 PHE A O 1
ATOM 540 N N . LEU A 1 72 ? 1.915 4.723 6.184 1 93.31 72 LEU A N 1
ATOM 541 C CA . LEU A 1 72 ? 2.541 5.855 5.516 1 93.31 72 LEU A CA 1
ATOM 542 C C . LEU A 1 72 ? 3.77 5.41 4.727 1 93.31 72 LEU A C 1
ATOM 544 O O . LEU A 1 72 ? 3.977 5.844 3.592 1 93.31 72 LEU A O 1
ATOM 548 N N . PRO A 1 73 ? 4.641 4.523 5.27 1 96.06 73 PRO A N 1
ATOM 549 C CA . PRO A 1 73 ? 5.82 4.094 4.516 1 96.06 73 PRO A CA 1
ATOM 550 C C . PRO A 1 73 ? 5.465 3.463 3.17 1 96.06 73 PRO A C 1
ATOM 552 O O . PRO A 1 73 ? 6.219 3.594 2.203 1 96.06 73 PRO A O 1
ATOM 555 N N . ALA A 1 74 ? 4.34 2.777 3.066 1 98.19 74 ALA A N 1
ATOM 556 C CA . ALA A 1 74 ? 3.92 2.195 1.795 1 98.19 74 ALA A CA 1
ATOM 557 C C . ALA A 1 74 ? 3.615 3.283 0.769 1 98.19 74 ALA A C 1
ATOM 559 O O . ALA A 1 74 ? 3.973 3.154 -0.405 1 98.19 74 ALA A O 1
ATOM 560 N N . LEU A 1 75 ? 2.938 4.336 1.228 1 97.56 75 LEU A N 1
ATOM 561 C CA . LEU A 1 75 ? 2.598 5.438 0.335 1 97.56 75 LEU A CA 1
ATOM 562 C C . LEU A 1 75 ? 3.85 6.195 -0.094 1 97.56 75 LEU A C 1
ATOM 564 O O . LEU A 1 75 ? 3.994 6.547 -1.267 1 97.56 75 LEU A O 1
ATOM 568 N N . ILE A 1 76 ? 4.758 6.418 0.867 1 95.81 76 ILE A N 1
ATOM 569 C CA . ILE A 1 76 ? 6.02 7.086 0.549 1 95.81 76 ILE A CA 1
ATOM 570 C C . ILE A 1 76 ? 6.84 6.211 -0.398 1 95.81 76 ILE A C 1
ATOM 572 O O . ILE A 1 76 ? 7.426 6.711 -1.36 1 95.81 76 ILE A O 1
ATOM 576 N N . GLY A 1 77 ? 6.902 4.945 -0.095 1 98.12 77 GLY A N 1
ATOM 577 C CA . GLY A 1 77 ? 7.625 4.031 -0.963 1 98.12 77 GLY A CA 1
ATOM 578 C C . GLY A 1 77 ? 7.125 4.043 -2.395 1 98.12 77 GLY A C 1
ATOM 579 O O . GLY A 1 77 ? 7.918 4.035 -3.338 1 98.12 77 GLY A O 1
ATOM 580 N N . TRP A 1 78 ? 5.793 4.035 -2.559 1 98.38 78 TRP A N 1
ATOM 581 C CA . TRP A 1 78 ? 5.176 4.125 -3.879 1 98.38 78 TRP A CA 1
ATOM 582 C C . TRP A 1 78 ? 5.676 5.352 -4.633 1 98.38 78 TRP A C 1
ATOM 584 O O . TRP A 1 78 ? 6.145 5.246 -5.766 1 98.38 78 TRP A O 1
ATOM 594 N N . SER A 1 79 ? 5.633 6.469 -4.027 1 97.06 79 SER A N 1
ATOM 595 C CA . SER A 1 79 ? 5.988 7.734 -4.66 1 97.06 79 SER A CA 1
ATOM 596 C C . SER A 1 79 ? 7.5 7.867 -4.812 1 97.06 79 SER A C 1
ATOM 598 O O . SER A 1 79 ? 7.988 8.359 -5.832 1 97.06 79 SER A O 1
ATOM 600 N N . ALA A 1 80 ? 8.266 7.484 -3.812 1 97.31 80 ALA A N 1
ATOM 601 C CA . ALA A 1 80 ? 9.719 7.648 -3.812 1 97.31 80 ALA A CA 1
ATOM 602 C C . ALA A 1 80 ? 10.367 6.785 -4.887 1 97.31 80 ALA A C 1
ATOM 604 O O . ALA A 1 80 ? 11.211 7.262 -5.648 1 97.31 80 ALA A O 1
ATOM 605 N N . VAL A 1 81 ? 10.016 5.523 -4.938 1 98.38 81 VAL A N 1
ATOM 606 C CA . VAL A 1 81 ? 10.633 4.637 -5.918 1 98.38 81 VAL A CA 1
ATOM 607 C C . VAL A 1 81 ? 10.289 5.109 -7.328 1 98.38 81 VAL A C 1
ATOM 609 O O . VAL A 1 81 ? 11.117 5.027 -8.234 1 98.38 81 VAL A O 1
ATOM 612 N N . LYS A 1 82 ? 9.016 5.539 -7.477 1 96.94 82 LYS A N 1
ATOM 613 C CA . LYS A 1 82 ? 8.633 6.109 -8.766 1 96.94 82 LYS A CA 1
ATOM 614 C C . LYS A 1 82 ? 9.531 7.285 -9.141 1 96.94 82 LYS A C 1
ATOM 616 O O . LYS A 1 82 ? 10 7.375 -10.273 1 96.94 82 LYS A O 1
ATOM 621 N N . ARG A 1 83 ? 9.75 8.141 -8.25 1 96.25 83 ARG A N 1
ATOM 622 C CA . ARG A 1 83 ? 10.594 9.305 -8.477 1 96.25 83 ARG A CA 1
ATOM 623 C C . ARG A 1 83 ? 12.023 8.891 -8.812 1 96.25 83 ARG A C 1
ATOM 625 O O . ARG A 1 83 ? 12.703 9.555 -9.602 1 96.25 83 ARG A O 1
ATOM 632 N N . PHE A 1 84 ? 12.516 7.84 -8.242 1 97.81 84 PHE A N 1
ATOM 633 C CA . PHE A 1 84 ? 13.891 7.402 -8.422 1 97.81 84 PHE A CA 1
ATOM 634 C C . PHE A 1 84 ? 14.023 6.535 -9.672 1 97.81 84 PHE A C 1
ATOM 636 O O . PHE A 1 84 ? 15.125 6.098 -10.016 1 97.81 84 PHE A O 1
ATOM 643 N N . GLY A 1 85 ? 12.914 6.223 -10.312 1 97.12 85 GLY A N 1
ATOM 644 C CA . GLY A 1 85 ? 12.945 5.555 -11.602 1 97.12 85 GLY A CA 1
ATOM 645 C C . GLY A 1 85 ? 12.719 4.055 -11.5 1 97.12 85 GLY A C 1
ATOM 646 O O . GLY A 1 85 ? 12.898 3.33 -12.477 1 97.12 85 GLY A O 1
ATOM 647 N N . GLY A 1 86 ? 12.328 3.574 -10.336 1 97.5 86 GLY A N 1
ATOM 648 C CA . GLY A 1 86 ? 12.07 2.154 -10.164 1 97.5 86 GLY A CA 1
ATOM 649 C C . GLY A 1 86 ? 10.602 1.792 -10.289 1 97.5 86 GLY A C 1
ATOM 650 O O . GLY A 1 86 ? 9.805 2.596 -10.773 1 97.5 86 GLY A O 1
ATOM 651 N N . SER A 1 87 ? 10.258 0.56 -9.906 1 97.38 87 SER A N 1
ATOM 652 C CA . SER A 1 87 ? 8.891 0.065 -9.961 1 97.38 87 SER A CA 1
ATOM 653 C C . SER A 1 87 ? 8.094 0.508 -8.742 1 97.38 87 SER A C 1
ATOM 655 O O . SER A 1 87 ? 8.406 0.115 -7.613 1 97.38 87 SER A O 1
ATOM 657 N N . PRO A 1 88 ? 7.066 1.293 -8.961 1 97.75 88 PRO A N 1
ATOM 658 C CA . PRO A 1 88 ? 6.246 1.718 -7.828 1 97.75 88 PRO A CA 1
ATOM 659 C C . PRO A 1 88 ? 5.695 0.541 -7.027 1 97.75 88 PRO A C 1
ATOM 661 O O . PRO A 1 88 ? 5.555 0.634 -5.805 1 97.75 88 PRO A O 1
ATOM 664 N N . LEU A 1 89 ? 5.461 -0.53 -7.715 1 98.12 89 LEU A N 1
ATOM 665 C CA . LEU A 1 89 ? 4.945 -1.729 -7.07 1 98.12 89 LEU A CA 1
ATOM 666 C C . LEU A 1 89 ? 5.902 -2.223 -5.988 1 98.12 89 LEU A C 1
ATOM 668 O O . LEU A 1 89 ? 5.48 -2.525 -4.871 1 98.12 89 LEU A O 1
ATOM 672 N N . LEU A 1 90 ? 7.18 -2.297 -6.312 1 98.19 90 LEU A N 1
ATOM 673 C CA . LEU A 1 90 ? 8.164 -2.789 -5.363 1 98.19 90 LEU A CA 1
ATOM 674 C C . LEU A 1 90 ? 8.352 -1.804 -4.215 1 98.19 90 LEU A C 1
ATOM 676 O O . LEU A 1 90 ? 8.656 -2.205 -3.086 1 98.19 90 LEU A O 1
ATOM 680 N N . GLY A 1 91 ? 8.125 -0.519 -4.52 1 98.56 91 GLY A N 1
ATOM 681 C CA . GLY A 1 91 ? 8.148 0.479 -3.463 1 98.56 91 GLY A CA 1
ATOM 682 C C . GLY A 1 91 ? 7.039 0.292 -2.445 1 98.56 91 GLY A C 1
ATOM 683 O O . GLY A 1 91 ? 7.262 0.442 -1.241 1 98.56 91 GLY A O 1
ATOM 684 N N . ILE A 1 92 ? 5.809 -0.022 -2.924 1 98.69 92 ILE A N 1
ATOM 685 C CA . ILE A 1 92 ? 4.684 -0.289 -2.037 1 98.69 92 ILE A CA 1
ATOM 686 C C . ILE A 1 92 ? 5.004 -1.479 -1.136 1 98.69 92 ILE A C 1
ATOM 688 O O . ILE A 1 92 ? 4.836 -1.404 0.084 1 98.69 92 ILE A O 1
ATOM 692 N N . VAL A 1 93 ? 5.547 -2.527 -1.723 1 98.5 93 VAL A N 1
ATOM 693 C CA . VAL A 1 93 ? 5.832 -3.75 -0.979 1 98.5 93 VAL A CA 1
ATOM 694 C C . VAL A 1 93 ? 6.906 -3.479 0.071 1 98.5 93 VAL A C 1
ATOM 696 O O . VAL A 1 93 ? 6.797 -3.932 1.212 1 98.5 93 VAL A O 1
ATOM 699 N N . LEU A 1 94 ? 7.945 -2.74 -0.333 1 98.5 94 LEU A N 1
ATOM 700 C CA . LEU A 1 94 ? 9.008 -2.381 0.603 1 98.5 94 LEU A CA 1
ATOM 701 C C . LEU A 1 94 ? 8.445 -1.612 1.793 1 98.5 94 LEU A C 1
ATOM 703 O O . LEU A 1 94 ? 8.789 -1.899 2.941 1 98.5 94 LEU A O 1
ATOM 707 N N . GLY A 1 95 ? 7.617 -0.619 1.499 1 98.31 95 GLY A N 1
ATOM 708 C CA . GLY A 1 95 ? 6.996 0.14 2.572 1 98.31 95 GLY A CA 1
ATOM 709 C C . GLY A 1 95 ? 6.148 -0.716 3.494 1 98.31 95 GLY A C 1
ATOM 710 O O . GLY A 1 95 ? 6.141 -0.511 4.707 1 98.31 95 GLY A O 1
ATOM 711 N N . LEU A 1 96 ? 5.422 -1.65 2.922 1 98.44 96 LEU A N 1
ATOM 712 C CA . LEU A 1 96 ? 4.562 -2.539 3.695 1 98.44 96 LEU A CA 1
ATOM 713 C C . LEU A 1 96 ? 5.391 -3.475 4.566 1 98.44 96 LEU A C 1
ATOM 715 O O . LEU A 1 96 ? 4.977 -3.83 5.672 1 98.44 96 LEU A O 1
ATOM 719 N N . MET A 1 97 ? 6.602 -3.877 4.09 1 97.81 97 MET A N 1
ATOM 720 C CA . MET A 1 97 ? 7.52 -4.684 4.883 1 97.81 97 MET A CA 1
ATOM 721 C C . MET A 1 97 ? 7.91 -3.955 6.168 1 97.81 97 MET A C 1
ATOM 723 O O . MET A 1 97 ? 7.965 -4.562 7.238 1 97.81 97 MET A O 1
ATOM 727 N N . LEU A 1 98 ? 8.078 -2.693 6.055 1 97.31 98 LEU A N 1
ATOM 728 C CA . LEU A 1 98 ? 8.609 -1.895 7.152 1 97.31 98 LEU A CA 1
ATOM 729 C C . LEU A 1 98 ? 7.531 -1.623 8.195 1 97.31 98 LEU A C 1
ATOM 731 O O . LEU A 1 98 ? 7.832 -1.155 9.297 1 97.31 98 LEU A O 1
ATOM 735 N N . VAL A 1 99 ? 6.242 -1.912 7.82 1 96.44 99 VAL A N 1
ATOM 736 C CA . VAL A 1 99 ? 5.176 -1.697 8.797 1 96.44 99 VAL A CA 1
ATOM 737 C C . VAL A 1 99 ? 4.355 -2.977 8.953 1 96.44 99 VAL A C 1
ATOM 739 O O . VAL A 1 99 ? 3.17 -2.924 9.289 1 96.44 99 VAL A O 1
ATOM 742 N N . HIS A 1 100 ? 4.977 -4.082 8.625 1 96.94 100 HIS A N 1
ATOM 743 C CA . HIS A 1 100 ? 4.309 -5.379 8.727 1 96.94 100 HIS A CA 1
ATOM 744 C C . HIS A 1 100 ? 3.805 -5.633 10.141 1 96.94 100 HIS A C 1
ATOM 746 O O . HIS A 1 100 ? 4.496 -5.328 11.117 1 96.94 100 HIS A O 1
ATOM 752 N N . PRO A 1 101 ? 2.619 -6.203 10.344 1 94.19 101 PRO A N 1
ATOM 753 C CA . PRO A 1 101 ? 2.018 -6.375 11.664 1 94.19 101 PRO A CA 1
ATOM 754 C C . PRO A 1 101 ? 2.779 -7.375 12.531 1 94.19 101 PRO A C 1
ATOM 756 O O . PRO A 1 101 ? 2.578 -7.422 13.75 1 94.19 101 PRO A O 1
ATOM 759 N N . ASP A 1 102 ? 3.709 -8.141 11.938 1 94 102 ASP A N 1
ATOM 760 C CA . ASP A 1 102 ? 4.535 -9.07 12.695 1 94 102 ASP A CA 1
ATOM 761 C C . ASP A 1 102 ? 5.652 -8.336 13.438 1 94 102 ASP A C 1
ATOM 763 O O . ASP A 1 102 ? 6.293 -8.906 14.32 1 94 102 ASP A O 1
ATOM 767 N N . LEU A 1 103 ? 5.879 -7.09 13.133 1 95.44 103 LEU A N 1
ATOM 768 C CA . LEU A 1 103 ? 6.879 -6.262 13.797 1 95.44 103 LEU A CA 1
ATOM 769 C C . LEU A 1 103 ? 6.266 -5.512 14.977 1 95.44 103 LEU A C 1
ATOM 771 O O . LEU A 1 103 ? 5.062 -5.25 14.992 1 95.44 103 LEU A O 1
ATOM 775 N N . LEU A 1 104 ? 7.094 -5.25 15.938 1 93.12 104 LEU A N 1
ATOM 776 C CA . LEU A 1 104 ? 6.648 -4.348 17 1 93.12 104 LEU A CA 1
ATOM 777 C C . LEU A 1 104 ? 6.285 -2.979 16.422 1 93.12 104 LEU A C 1
ATOM 779 O O . LEU A 1 104 ? 7.094 -2.357 15.727 1 93.12 104 LEU A O 1
ATOM 783 N N . ASN A 1 105 ? 5.047 -2.584 16.703 1 89.19 105 ASN A N 1
ATOM 784 C CA . ASN A 1 105 ? 4.605 -1.282 16.219 1 89.19 105 ASN A CA 1
ATOM 785 C C . ASN A 1 105 ? 5.469 -0.153 16.766 1 89.19 105 ASN A C 1
ATOM 787 O O . ASN A 1 105 ? 5.781 -0.141 17.969 1 89.19 105 ASN A O 1
ATOM 791 N N . ALA A 1 106 ? 5.785 0.738 15.953 1 81.44 106 ALA A N 1
ATOM 792 C CA . ALA A 1 106 ? 6.664 1.838 16.344 1 81.44 106 ALA A CA 1
ATOM 793 C C . ALA A 1 106 ? 6.055 2.65 17.484 1 81.44 106 ALA A C 1
ATOM 795 O O . ALA A 1 106 ? 6.773 3.182 18.328 1 81.44 106 ALA A O 1
ATOM 796 N N . TRP A 1 107 ? 4.77 2.734 17.547 1 76.75 107 TRP A N 1
ATOM 797 C CA . TRP A 1 107 ? 4.086 3.518 18.562 1 76.75 107 TRP A CA 1
ATOM 798 C C . TRP A 1 107 ? 4.164 2.824 19.922 1 76.75 107 TRP A C 1
ATOM 800 O O . TRP A 1 107 ? 3.998 3.465 20.969 1 76.75 107 TRP A O 1
ATOM 810 N N . GLY A 1 108 ? 4.422 1.519 19.906 1 77.5 108 GLY A N 1
ATOM 811 C CA . GLY A 1 108 ? 4.594 0.764 21.141 1 77.5 108 GLY A CA 1
ATOM 812 C C . GLY A 1 108 ? 6.047 0.604 21.547 1 77.5 108 GLY A C 1
ATOM 813 O O . GLY A 1 108 ? 6.348 -0.048 22.547 1 77.5 108 GLY A O 1
ATOM 814 N N . TYR A 1 109 ? 6.953 1.177 20.812 1 80.06 109 TYR A N 1
ATOM 815 C CA . TYR A 1 109 ? 8.383 0.997 21.031 1 80.06 109 TYR A CA 1
ATOM 816 C C . TYR A 1 109 ? 8.805 1.549 22.375 1 80.06 109 TYR A C 1
ATOM 818 O O . TYR A 1 109 ? 9.594 0.926 23.094 1 80.06 109 TYR A O 1
ATOM 826 N N . GLY A 1 110 ? 8.297 2.715 22.766 1 77.56 110 GLY A N 1
ATOM 827 C CA . GLY A 1 110 ? 8.648 3.309 24.047 1 77.56 110 GLY A CA 1
ATOM 828 C C . GLY A 1 110 ? 8.328 2.414 25.234 1 77.56 110 GLY A C 1
ATOM 829 O O . GLY A 1 110 ? 9.172 2.211 26.109 1 77.56 110 GLY A O 1
ATOM 830 N N . ALA A 1 111 ? 7.172 1.875 25.188 1 80.94 111 ALA A N 1
ATOM 831 C CA . ALA A 1 111 ? 6.746 0.976 26.266 1 80.94 111 ALA A CA 1
ATOM 832 C C . ALA A 1 111 ? 7.598 -0.292 26.281 1 80.94 111 ALA A C 1
ATOM 834 O O . ALA A 1 111 ? 7.957 -0.79 27.344 1 80.94 111 ALA A O 1
ATOM 835 N N . ALA A 1 112 ? 7.918 -0.748 25.125 1 85.44 112 ALA A N 1
ATOM 836 C CA . ALA A 1 112 ? 8.719 -1.962 25.016 1 85.44 112 ALA A CA 1
ATOM 837 C C . ALA A 1 112 ? 10.156 -1.715 25.469 1 85.44 112 ALA A C 1
ATOM 839 O O . ALA A 1 112 ? 10.781 -2.596 26.062 1 85.44 112 ALA A O 1
ATOM 840 N N . GLU A 1 113 ? 10.648 -0.588 25.141 1 83.56 113 GLU A N 1
ATOM 841 C CA . GLU A 1 113 ? 12 -0.225 25.562 1 83.56 113 GLU A CA 1
ATOM 842 C C . GLU A 1 113 ? 12.094 -0.154 27.078 1 83.56 113 GLU A C 1
ATOM 844 O O . GLU A 1 113 ? 13.078 -0.604 27.672 1 83.56 113 GLU A O 1
ATOM 849 N N . GLN A 1 114 ? 11.148 0.357 27.734 1 84.69 114 GLN A N 1
ATOM 850 C CA . GLN A 1 114 ? 11.117 0.478 29.188 1 84.69 114 GLN A CA 1
ATOM 851 C C . GLN A 1 114 ? 11.008 -0.893 29.844 1 84.69 114 GLN A C 1
ATOM 853 O O . GLN A 1 114 ? 11.641 -1.143 30.875 1 84.69 114 GLN A O 1
ATOM 858 N N . SER A 1 115 ? 10.273 -1.775 29.25 1 89.94 115 SER A N 1
ATOM 859 C CA . SER A 1 115 ? 10.086 -3.107 29.812 1 89.94 115 SER A CA 1
ATOM 860 C C . SER A 1 115 ? 11.211 -4.047 29.406 1 89.94 115 SER A C 1
ATOM 862 O O . SER A 1 115 ? 11.375 -5.121 30 1 89.94 115 SER A O 1
ATOM 864 N N . GLY A 1 116 ? 11.922 -3.684 28.391 1 87.19 116 GLY A N 1
ATOM 865 C CA . GLY A 1 116 ? 13 -4.523 27.891 1 87.19 116 GLY A CA 1
ATOM 866 C C . GLY A 1 116 ? 12.516 -5.668 27.016 1 87.19 116 GLY A C 1
ATOM 867 O O . GLY A 1 116 ? 13.219 -6.66 26.828 1 87.19 116 GLY A O 1
ATOM 868 N N . ASP A 1 117 ? 11.352 -5.562 26.5 1 89.88 117 ASP A N 1
ATOM 869 C CA . ASP A 1 117 ? 10.719 -6.66 25.766 1 89.88 117 ASP A CA 1
ATOM 870 C C . ASP A 1 117 ? 10.68 -6.375 24.266 1 89.88 117 ASP A C 1
ATOM 872 O O . ASP A 1 117 ? 9.672 -6.629 23.609 1 89.88 117 ASP A O 1
ATOM 876 N N . ILE A 1 118 ? 11.734 -5.836 23.734 1 91.44 118 ILE A N 1
ATOM 877 C CA . ILE A 1 118 ? 11.797 -5.621 22.297 1 91.44 118 ILE A CA 1
ATOM 878 C C . ILE A 1 118 ? 12.18 -6.926 21.594 1 91.44 118 ILE A C 1
ATOM 880 O O . ILE A 1 118 ? 13.258 -7.477 21.844 1 91.44 118 ILE A O 1
ATOM 884 N N . PRO A 1 119 ? 11.305 -7.465 20.781 1 94.75 119 PRO A N 1
ATOM 885 C CA . PRO A 1 119 ? 11.656 -8.68 20.047 1 94.75 119 PRO A CA 1
ATOM 886 C C . PRO A 1 119 ? 12.867 -8.492 19.125 1 94.75 119 PRO A C 1
ATOM 888 O O . PRO A 1 119 ? 13.07 -7.402 18.594 1 94.75 119 PRO A O 1
ATOM 891 N N . VAL A 1 120 ? 13.617 -9.586 18.969 1 95.19 120 VAL A N 1
ATOM 892 C CA . VAL A 1 120 ? 14.836 -9.477 18.172 1 95.19 120 VAL A CA 1
ATOM 893 C C . VAL A 1 120 ? 14.961 -10.695 17.25 1 95.19 120 VAL A C 1
ATOM 895 O O . VAL A 1 120 ? 14.391 -11.75 17.531 1 95.19 120 VAL A O 1
ATOM 898 N N . TRP A 1 121 ? 15.539 -10.5 16.109 1 95.81 121 TRP A N 1
ATOM 899 C CA . TRP A 1 121 ? 16.094 -11.57 15.305 1 95.81 121 TRP A CA 1
ATOM 900 C C . TRP A 1 121 ? 17.562 -11.805 15.648 1 95.81 121 TRP A C 1
ATOM 902 O O . TRP A 1 121 ? 18.328 -10.852 15.812 1 95.81 121 TRP A O 1
ATOM 912 N N . ASN A 1 122 ? 17.922 -13.016 15.836 1 95.94 122 ASN A N 1
ATOM 913 C CA . ASN A 1 122 ? 19.328 -13.367 15.977 1 95.94 122 ASN A CA 1
ATOM 914 C C . ASN A 1 122 ? 19.906 -13.922 14.68 1 95.94 122 ASN A C 1
ATOM 916 O O . ASN A 1 122 ? 19.641 -15.07 14.32 1 95.94 122 ASN A O 1
ATOM 920 N N . LEU A 1 123 ? 20.672 -13.094 14.039 1 95 123 LEU A N 1
ATOM 921 C CA . LEU A 1 123 ? 21.297 -13.484 12.781 1 95 123 LEU A CA 1
ATOM 922 C C . LEU A 1 123 ? 22.766 -13.844 12.992 1 95 123 LEU A C 1
ATOM 924 O O . LEU A 1 123 ? 23.641 -13 12.828 1 95 123 LEU A O 1
ATOM 928 N N . PHE A 1 124 ? 23.047 -15.156 13.305 1 94.5 124 PHE A N 1
ATOM 929 C CA . PHE A 1 124 ? 24.391 -15.688 13.5 1 94.5 124 PHE A CA 1
ATOM 930 C C . PHE A 1 124 ? 25.156 -14.852 14.508 1 94.5 124 PHE A C 1
ATOM 932 O O . PHE A 1 124 ? 26.297 -14.461 14.258 1 94.5 124 PHE A O 1
ATOM 939 N N . GLY A 1 125 ? 24.469 -14.391 15.57 1 92.38 125 GLY A N 1
ATOM 940 C CA . GLY A 1 125 ? 25.109 -13.648 16.641 1 92.38 125 GLY A CA 1
ATOM 941 C C . GLY A 1 125 ? 24.781 -12.164 16.625 1 92.38 125 GLY A C 1
ATOM 942 O O . GLY A 1 125 ? 24.969 -11.469 17.625 1 92.38 125 GLY A O 1
ATOM 943 N N . LEU A 1 126 ? 24.297 -11.672 15.5 1 93.88 126 LEU A N 1
ATOM 944 C CA . LEU A 1 126 ? 23.891 -10.273 15.391 1 93.88 126 LEU A CA 1
ATOM 945 C C . LEU A 1 126 ? 22.438 -10.102 15.773 1 93.88 126 LEU A C 1
ATOM 947 O O . LEU A 1 126 ? 21.547 -10.664 15.133 1 93.88 126 LEU A O 1
ATOM 951 N N . GLU A 1 127 ? 22.219 -9.32 16.797 1 94.81 127 GLU A N 1
ATOM 952 C CA . GLU A 1 127 ? 20.844 -9.062 17.219 1 94.81 127 GLU A CA 1
ATOM 953 C C . GLU A 1 127 ? 20.25 -7.875 16.484 1 94.81 127 GLU A C 1
ATOM 955 O O . GLU A 1 127 ? 20.797 -6.777 16.5 1 94.81 127 GLU A O 1
ATOM 960 N N . VAL A 1 128 ? 19.125 -8.133 15.812 1 94.81 128 VAL A N 1
ATOM 961 C CA . VAL A 1 128 ? 18.406 -7.105 15.062 1 94.81 128 VAL A CA 1
ATOM 962 C C . VAL A 1 128 ? 17.016 -6.91 15.656 1 94.81 128 VAL A C 1
ATOM 964 O O . VAL A 1 128 ? 16.25 -7.863 15.773 1 94.81 128 VAL A O 1
ATOM 967 N N . GLN A 1 129 ? 16.703 -5.699 16.016 1 93.88 129 GLN A N 1
ATOM 968 C CA . GLN A 1 129 ? 15.398 -5.43 16.609 1 93.88 129 GLN A CA 1
ATOM 969 C C . GLN A 1 129 ? 14.289 -5.617 15.578 1 93.88 129 GLN A C 1
ATOM 971 O O . GLN A 1 129 ? 14.391 -5.129 14.453 1 93.88 129 GLN A O 1
ATOM 976 N N . LYS A 1 130 ? 13.273 -6.379 15.984 1 94.69 130 LYS A N 1
ATOM 977 C CA . LYS A 1 130 ? 12.102 -6.633 15.156 1 94.69 130 LYS A CA 1
ATOM 978 C C . LYS A 1 130 ? 11.062 -5.531 15.32 1 94.69 130 LYS A C 1
ATOM 980 O O . LYS A 1 130 ? 9.961 -5.777 15.82 1 94.69 130 LYS A O 1
ATOM 985 N N . VAL A 1 131 ? 11.375 -4.355 14.812 1 92.88 131 VAL A N 1
ATOM 986 C CA . VAL A 1 131 ? 10.523 -3.186 15.031 1 92.88 131 VAL A CA 1
ATOM 987 C C . VAL A 1 131 ? 10.055 -2.629 13.695 1 92.88 131 VAL A C 1
ATOM 989 O O . VAL A 1 131 ? 10.773 -2.717 12.688 1 92.88 131 VAL A O 1
ATOM 992 N N . GLY A 1 132 ? 8.828 -2.191 13.758 1 93.5 132 GLY A N 1
ATOM 993 C CA . GLY A 1 132 ? 8.289 -1.51 12.594 1 93.5 132 GLY A CA 1
ATOM 994 C C . GLY A 1 132 ? 8.672 -0.044 12.531 1 93.5 132 GLY A C 1
ATOM 995 O O . GLY A 1 132 ? 9.227 0.502 13.484 1 93.5 132 GLY A O 1
ATOM 996 N N . TYR A 1 133 ? 8.438 0.529 11.391 1 92.25 133 TYR A N 1
ATOM 997 C CA . TYR A 1 133 ? 8.844 1.913 11.172 1 92.25 133 TYR A CA 1
ATOM 998 C C . TYR A 1 133 ? 7.641 2.783 10.82 1 92.25 133 TYR A C 1
ATOM 1000 O O . TYR A 1 133 ? 7.711 3.605 9.906 1 92.25 133 TYR A O 1
ATOM 1008 N N . GLN A 1 134 ? 6.527 2.508 11.477 1 88.81 134 GLN A N 1
ATOM 1009 C CA . GLN A 1 134 ? 5.352 3.355 11.312 1 88.81 134 GLN A CA 1
ATOM 1010 C C . GLN A 1 134 ? 5.664 4.805 11.672 1 88.81 134 GLN A C 1
ATOM 1012 O O . GLN A 1 134 ? 6.336 5.074 12.664 1 88.81 134 GLN A O 1
ATOM 1017 N N . GLY A 1 135 ? 5.262 5.684 10.875 1 79.5 135 GLY A N 1
ATOM 1018 C CA . GLY A 1 135 ? 5.441 7.098 11.156 1 79.5 135 GLY A CA 1
ATOM 1019 C C . GLY A 1 135 ? 6.84 7.594 10.836 1 79.5 135 GLY A C 1
ATOM 1020 O O . GLY A 1 135 ? 7.137 8.781 11.008 1 79.5 135 GLY A O 1
ATOM 1021 N N . GLN A 1 136 ? 7.711 6.711 10.43 1 85.69 136 GLN A N 1
ATOM 1022 C CA . GLN A 1 136 ? 9.07 7.109 10.086 1 85.69 136 GLN A CA 1
ATOM 1023 C C . GLN A 1 136 ? 9.203 7.398 8.594 1 85.69 136 GLN A C 1
ATOM 1025 O O . GLN A 1 136 ? 8.641 6.676 7.766 1 85.69 136 GLN A O 1
ATOM 1030 N N . VAL A 1 137 ? 9.938 8.438 8.273 1 88.88 137 VAL A N 1
ATOM 1031 C CA . VAL A 1 137 ? 10.062 8.875 6.887 1 88.88 137 VAL A CA 1
ATOM 1032 C C . VAL A 1 137 ? 11.43 8.484 6.336 1 88.88 137 VAL A C 1
ATOM 1034 O O . VAL A 1 137 ? 11.539 8.008 5.203 1 88.88 137 VAL A O 1
ATOM 1037 N N . LEU A 1 138 ? 12.461 8.562 7.164 1 91.5 138 LEU A N 1
ATOM 1038 C CA . LEU A 1 138 ? 13.828 8.469 6.672 1 91.5 138 LEU A CA 1
ATOM 1039 C C . LEU A 1 138 ? 14.156 7.043 6.242 1 91.5 138 LEU A C 1
ATOM 1041 O O . LEU A 1 138 ? 14.773 6.828 5.195 1 91.5 138 LEU A O 1
ATOM 1045 N N . PRO A 1 139 ? 13.727 6.055 7.031 1 94.31 139 PRO A N 1
ATOM 1046 C CA . PRO A 1 139 ? 14.055 4.684 6.633 1 94.31 139 PRO A CA 1
ATOM 1047 C C . PRO A 1 139 ? 13.508 4.324 5.254 1 94.31 139 PRO A C 1
ATOM 1049 O O . PRO A 1 139 ? 14.234 3.779 4.418 1 94.31 139 PRO A O 1
ATOM 1052 N N . ILE A 1 140 ? 12.266 4.664 4.953 1 96.56 140 ILE A N 1
ATOM 1053 C CA . ILE A 1 140 ? 11.641 4.27 3.695 1 96.56 140 ILE A CA 1
ATOM 1054 C C . ILE A 1 140 ? 12.227 5.082 2.547 1 96.56 140 ILE A C 1
ATOM 1056 O O . ILE A 1 140 ? 12.367 4.582 1.43 1 96.56 140 ILE A O 1
ATOM 1060 N N . LEU A 1 141 ? 12.641 6.34 2.777 1 95.12 141 LEU A N 1
ATOM 1061 C CA . LEU A 1 141 ? 13.234 7.16 1.727 1 95.12 141 LEU A CA 1
ATOM 1062 C C . LEU A 1 141 ? 14.562 6.57 1.266 1 95.12 141 LEU A C 1
ATOM 1064 O O . LEU A 1 141 ? 14.789 6.391 0.066 1 95.12 141 LEU A O 1
ATOM 1068 N N . LEU A 1 142 ? 15.422 6.254 2.223 1 96.5 142 LEU A N 1
ATOM 1069 C CA . LEU A 1 142 ? 16.719 5.699 1.863 1 96.5 142 LEU A CA 1
ATOM 1070 C C . LEU A 1 142 ? 16.578 4.309 1.258 1 96.5 142 LEU A C 1
ATOM 1072 O O . LEU A 1 142 ? 17.234 3.98 0.271 1 96.5 142 LEU A O 1
ATOM 1076 N N . ALA A 1 143 ? 15.766 3.482 1.862 1 98.19 143 ALA A N 1
ATOM 1077 C CA . ALA A 1 143 ? 15.539 2.135 1.346 1 98.19 143 ALA A CA 1
ATOM 1078 C C . ALA A 1 143 ? 14.992 2.18 -0.076 1 98.19 143 ALA A C 1
ATOM 1080 O O . ALA A 1 143 ? 15.359 1.357 -0.918 1 98.19 143 ALA A O 1
ATOM 1081 N N . SER A 1 144 ? 14.062 3.127 -0.319 1 98.5 144 SER A N 1
ATOM 1082 C CA . SER A 1 144 ? 13.484 3.268 -1.65 1 98.5 144 SER A CA 1
ATOM 1083 C C . SER A 1 144 ? 14.539 3.656 -2.678 1 98.5 144 SER A C 1
ATOM 1085 O O . SER A 1 144 ? 14.508 3.186 -3.816 1 98.5 144 SER A O 1
ATOM 1087 N N . TYR A 1 145 ? 15.391 4.57 -2.336 1 98.25 145 TYR A N 1
ATOM 1088 C CA . TYR A 1 145 ? 16.469 4.977 -3.23 1 98.25 145 TYR A CA 1
ATOM 1089 C C . TYR A 1 145 ? 17.344 3.787 -3.604 1 98.25 145 TYR A C 1
ATOM 1091 O O . TYR A 1 145 ? 17.641 3.566 -4.781 1 98.25 145 TYR A O 1
ATOM 1099 N N . LEU A 1 146 ? 17.766 3.021 -2.578 1 98.62 146 LEU A N 1
ATOM 1100 C CA . LEU A 1 146 ? 18.625 1.87 -2.809 1 98.62 146 LEU A CA 1
ATOM 1101 C C . LEU A 1 146 ? 17.891 0.785 -3.586 1 98.62 146 LEU A C 1
ATOM 1103 O O . LEU A 1 146 ? 18.484 0.089 -4.406 1 98.62 146 LEU A O 1
ATOM 1107 N N . LEU A 1 147 ? 16.641 0.602 -3.279 1 98.69 147 LEU A N 1
ATOM 1108 C CA . LEU A 1 147 ? 15.836 -0.369 -4.012 1 98.69 147 LEU A CA 1
ATOM 1109 C C . LEU A 1 147 ? 15.812 -0.041 -5.5 1 98.69 147 LEU A C 1
ATOM 1111 O O . LEU A 1 147 ? 16.031 -0.917 -6.34 1 98.69 147 LEU A O 1
ATOM 1115 N N . ALA A 1 148 ? 15.492 1.207 -5.816 1 98.56 148 ALA A N 1
ATOM 1116 C CA . ALA A 1 148 ? 15.43 1.622 -7.215 1 98.56 148 ALA A CA 1
ATOM 1117 C C . ALA A 1 148 ? 16.766 1.395 -7.914 1 98.56 148 ALA A C 1
ATOM 1119 O O . ALA A 1 148 ? 16.812 0.917 -9.047 1 98.56 148 ALA A O 1
ATOM 1120 N N . ARG A 1 149 ? 17.859 1.729 -7.266 1 98.44 149 ARG A N 1
ATOM 1121 C CA . ARG A 1 149 ? 19.188 1.569 -7.84 1 98.44 149 ARG A CA 1
ATOM 1122 C C . ARG A 1 149 ? 19.5 0.099 -8.102 1 98.44 149 ARG A C 1
ATOM 1124 O O . ARG A 1 149 ? 20.016 -0.252 -9.164 1 98.44 149 ARG A O 1
ATOM 1131 N N . LEU A 1 150 ? 19.188 -0.718 -7.125 1 98.56 150 LEU A N 1
ATOM 1132 C CA . LEU A 1 150 ? 19.469 -2.141 -7.285 1 98.56 150 LEU A CA 1
ATOM 1133 C C . LEU A 1 150 ? 18.578 -2.75 -8.367 1 98.56 150 LEU A C 1
ATOM 1135 O O . LEU A 1 150 ? 19.031 -3.576 -9.156 1 98.56 150 LEU A O 1
ATOM 1139 N N . GLU A 1 151 ? 17.297 -2.416 -8.312 1 98.12 151 GLU A N 1
ATOM 1140 C CA . GLU A 1 151 ? 16.375 -2.924 -9.312 1 98.12 151 GLU A CA 1
ATOM 1141 C C . GLU A 1 151 ? 16.844 -2.592 -10.727 1 98.12 151 GLU A C 1
ATOM 1143 O O . GLU A 1 151 ? 16.859 -3.457 -11.602 1 98.12 151 GLU A O 1
ATOM 1148 N N . LEU A 1 152 ? 17.219 -1.342 -10.961 1 97.81 152 LEU A N 1
ATOM 1149 C CA . LEU A 1 152 ? 17.688 -0.899 -12.273 1 97.81 152 LEU A CA 1
ATOM 1150 C C . LEU A 1 152 ? 18.984 -1.604 -12.648 1 97.81 152 LEU A C 1
ATOM 1152 O O . LEU A 1 152 ? 19.172 -1.993 -13.805 1 97.81 152 LEU A O 1
ATOM 1156 N N . PHE A 1 153 ? 19.875 -1.731 -11.703 1 98.25 153 PHE A N 1
ATOM 1157 C CA . PHE A 1 153 ? 21.141 -2.42 -11.906 1 98.25 153 PHE A CA 1
ATOM 1158 C C . PHE A 1 153 ? 20.906 -3.859 -12.352 1 98.25 153 PHE A C 1
ATOM 1160 O O . PHE A 1 153 ? 21.516 -4.32 -13.328 1 98.25 153 PHE A O 1
ATOM 1167 N N . LEU A 1 154 ? 20.016 -4.562 -11.672 1 97.94 154 LEU A N 1
ATOM 1168 C CA . LEU A 1 154 ? 19.734 -5.961 -11.977 1 97.94 154 LEU A CA 1
ATOM 1169 C C . LEU A 1 154 ? 18.984 -6.086 -13.297 1 97.94 154 LEU A C 1
ATOM 1171 O O . LEU A 1 154 ? 19.188 -7.039 -14.047 1 97.94 154 LEU A O 1
ATOM 1175 N N . THR A 1 155 ? 18.062 -5.156 -13.492 1 96.31 155 THR A N 1
ATOM 1176 C CA . THR A 1 155 ? 17.281 -5.195 -14.727 1 96.31 155 THR A CA 1
ATOM 1177 C C . THR A 1 155 ? 18.188 -5.082 -15.945 1 96.31 155 THR A C 1
ATOM 1179 O O . THR A 1 155 ? 17.984 -5.773 -16.938 1 96.31 155 THR A O 1
ATOM 1182 N N . LYS A 1 156 ? 19.203 -4.227 -15.961 1 96.12 156 LYS A N 1
ATOM 1183 C CA . LYS A 1 156 ? 20.141 -3.992 -17.062 1 96.12 156 LYS A CA 1
ATOM 1184 C C . LYS A 1 156 ? 21.047 -5.195 -17.281 1 96.12 156 LYS A C 1
ATOM 1186 O O . LYS A 1 156 ? 21.5 -5.453 -18.391 1 96.12 156 LYS A O 1
ATOM 1191 N N . ARG A 1 157 ? 21.281 -5.969 -16.281 1 96.56 157 ARG A N 1
ATOM 1192 C CA . ARG A 1 157 ? 22.312 -7.004 -16.344 1 96.56 157 ARG A CA 1
ATOM 1193 C C . ARG A 1 157 ? 21.672 -8.391 -16.453 1 96.56 157 ARG A C 1
ATOM 1195 O O . ARG A 1 157 ? 22.359 -9.367 -16.75 1 96.56 157 ARG A O 1
ATOM 1202 N N . THR A 1 158 ? 20.406 -8.477 -16.172 1 94.38 158 THR A N 1
ATOM 1203 C CA . THR A 1 158 ? 19.703 -9.758 -16.203 1 94.38 158 THR A CA 1
ATOM 1204 C C . THR A 1 158 ? 19.047 -9.977 -17.562 1 94.38 158 THR A C 1
ATOM 1206 O O . THR A 1 158 ? 18.344 -9.094 -18.078 1 94.38 158 THR A O 1
ATOM 1209 N N . PRO A 1 159 ? 19.25 -11.211 -18.125 1 89.38 159 PRO A N 1
ATOM 1210 C CA . PRO A 1 159 ? 18.578 -11.516 -19.375 1 89.38 159 PRO A CA 1
ATOM 1211 C C . PRO A 1 159 ? 17.062 -11.391 -19.281 1 89.38 159 PRO A C 1
ATOM 1213 O O . PRO A 1 159 ? 16.469 -11.758 -18.25 1 89.38 159 PRO A O 1
ATOM 1216 N N . GLU A 1 160 ? 16.391 -10.906 -20.297 1 82.31 160 GLU A N 1
ATOM 1217 C CA . GLU A 1 160 ? 14.969 -10.586 -20.328 1 82.31 160 GLU A CA 1
ATOM 1218 C C . GLU A 1 160 ? 14.117 -11.797 -19.953 1 82.31 160 GLU A C 1
ATOM 1220 O O . GLU A 1 160 ? 13.102 -11.656 -19.266 1 82.31 160 GLU A O 1
ATOM 1225 N N . GLY A 1 161 ? 14.578 -12.914 -20.344 1 77.44 161 GLY A N 1
ATOM 1226 C CA . GLY A 1 161 ? 13.789 -14.125 -20.156 1 77.44 161 GLY A CA 1
ATOM 1227 C C . GLY A 1 161 ? 13.68 -14.539 -18.703 1 77.44 161 GLY A C 1
ATOM 1228 O O . GLY A 1 161 ? 12.773 -15.289 -18.328 1 77.44 161 GLY A O 1
ATOM 1229 N N . ILE A 1 162 ? 14.531 -13.969 -17.797 1 86.94 162 ILE A N 1
ATOM 1230 C CA . ILE A 1 162 ? 14.484 -14.414 -16.406 1 86.94 162 ILE A CA 1
ATOM 1231 C C . ILE A 1 162 ? 14.328 -13.203 -15.484 1 86.94 162 ILE A C 1
ATOM 1233 O O . ILE A 1 162 ? 14.477 -13.328 -14.266 1 86.94 162 ILE A O 1
ATOM 1237 N N . GLN A 1 163 ? 14.086 -12.094 -15.984 1 89.06 163 GLN A N 1
ATOM 1238 C CA . GLN A 1 163 ? 13.969 -10.883 -15.188 1 89.06 163 GLN A CA 1
ATOM 1239 C C . GLN A 1 163 ? 12.859 -11.008 -14.148 1 89.06 163 GLN A C 1
ATOM 1241 O O . GLN A 1 163 ? 13.016 -10.562 -13.008 1 89.06 163 GLN A O 1
ATOM 1246 N N . LEU A 1 164 ? 11.773 -11.641 -14.531 1 84.75 164 LEU A N 1
ATOM 1247 C CA . LEU A 1 164 ? 10.641 -11.773 -13.625 1 84.75 164 LEU A CA 1
ATOM 1248 C C . LEU A 1 164 ? 11.016 -12.617 -12.414 1 84.75 164 LEU A C 1
ATOM 1250 O O . LEU A 1 164 ? 10.484 -12.406 -11.32 1 84.75 164 LEU A O 1
ATOM 1254 N N . LEU A 1 165 ? 12.031 -13.492 -12.555 1 87.81 165 LEU A N 1
ATOM 1255 C CA . LEU A 1 165 ? 12.398 -14.453 -11.516 1 87.81 165 LEU A CA 1
ATOM 1256 C C . LEU A 1 165 ? 13.523 -13.914 -10.648 1 87.81 165 LEU A C 1
ATOM 1258 O O . LEU A 1 165 ? 13.734 -14.383 -9.531 1 87.81 165 LEU A O 1
ATOM 1262 N N . VAL A 1 166 ? 14.203 -12.969 -11.172 1 92.75 166 VAL A N 1
ATOM 1263 C CA . VAL A 1 166 ? 15.445 -12.617 -10.5 1 92.75 166 VAL A CA 1
ATOM 1264 C C . VAL A 1 166 ? 15.359 -11.188 -9.961 1 92.75 166 VAL A C 1
ATOM 1266 O O . VAL A 1 166 ? 15.656 -10.945 -8.789 1 92.75 166 VAL A O 1
ATOM 1269 N N . VAL A 1 167 ? 14.867 -10.289 -10.75 1 95.94 167 VAL A N 1
ATOM 1270 C CA . VAL A 1 167 ? 15.039 -8.867 -10.453 1 95.94 167 VAL A CA 1
ATOM 1271 C C . VAL A 1 167 ? 14.258 -8.5 -9.195 1 95.94 167 VAL A C 1
ATOM 1273 O O . VAL A 1 167 ? 14.836 -8.047 -8.211 1 95.94 167 VAL A O 1
ATOM 1276 N N . ALA A 1 168 ? 12.961 -8.766 -9.203 1 95.62 168 ALA A N 1
ATOM 1277 C CA . ALA A 1 168 ? 12.125 -8.359 -8.07 1 95.62 168 ALA A CA 1
ATOM 1278 C C . ALA A 1 168 ? 12.453 -9.18 -6.832 1 95.62 168 ALA A C 1
ATOM 1280 O O . ALA A 1 168 ? 12.633 -8.625 -5.742 1 95.62 168 ALA A O 1
ATOM 1281 N N . PRO A 1 169 ? 12.633 -10.516 -6.949 1 94.31 169 PRO A N 1
ATOM 1282 C CA . PRO A 1 169 ? 12.922 -11.32 -5.758 1 94.31 169 PRO A CA 1
ATOM 1283 C C . PRO A 1 169 ? 14.25 -10.961 -5.109 1 94.31 169 PRO A C 1
ATOM 1285 O O . PRO A 1 169 ? 14.328 -10.797 -3.887 1 94.31 169 PRO A O 1
ATOM 1288 N N . VAL A 1 170 ? 15.273 -10.781 -5.918 1 97 170 VAL A N 1
ATOM 1289 C CA . VAL A 1 170 ? 16.594 -10.461 -5.371 1 97 170 VAL A CA 1
ATOM 1290 C C . VAL A 1 170 ? 16.578 -9.047 -4.793 1 97 170 VAL A C 1
ATOM 1292 O O . VAL A 1 170 ? 17.125 -8.805 -3.717 1 97 170 VAL A O 1
ATOM 1295 N N . THR A 1 171 ? 15.945 -8.133 -5.504 1 98.19 171 THR A N 1
ATOM 1296 C CA . THR A 1 171 ? 15.875 -6.746 -5.059 1 98.19 171 THR A CA 1
ATOM 1297 C C . THR A 1 171 ? 15.18 -6.648 -3.707 1 98.19 171 THR A C 1
ATOM 1299 O O . THR A 1 171 ? 15.703 -6.027 -2.777 1 98.19 171 THR A O 1
ATOM 1302 N N . LEU A 1 172 ? 14.039 -7.289 -3.555 1 97.38 172 LEU A N 1
ATOM 1303 C CA . LEU A 1 172 ? 13.266 -7.188 -2.32 1 97.38 172 LEU A CA 1
ATOM 1304 C C . LEU A 1 172 ? 13.961 -7.93 -1.184 1 97.38 172 LEU A C 1
ATOM 1306 O O . LEU A 1 172 ? 13.914 -7.492 -0.031 1 97.38 172 LEU A O 1
ATOM 1310 N N . LEU A 1 173 ? 14.547 -9.023 -1.516 1 96.5 173 LEU A N 1
ATOM 1311 C CA . LEU A 1 173 ? 15.234 -9.789 -0.479 1 96.5 173 LEU A CA 1
ATOM 1312 C C . LEU A 1 173 ? 16.438 -9.016 0.057 1 96.5 173 LEU A C 1
ATOM 1314 O O . LEU A 1 173 ? 16.578 -8.859 1.271 1 96.5 173 LEU A O 1
ATOM 1318 N N . VAL A 1 174 ? 17.281 -8.516 -0.85 1 97.75 174 VAL A N 1
ATOM 1319 C CA . VAL A 1 174 ? 18.5 -7.828 -0.466 1 97.75 174 VAL A CA 1
ATOM 1320 C C . VAL A 1 174 ? 18.172 -6.52 0.245 1 97.75 174 VAL A C 1
ATOM 1322 O O . VAL A 1 174 ? 18.688 -6.242 1.331 1 97.75 174 VAL A O 1
ATOM 1325 N N . ILE A 1 175 ? 17.297 -5.719 -0.332 1 98.31 175 ILE A N 1
ATOM 1326 C CA . ILE A 1 175 ? 16.969 -4.414 0.239 1 98.31 175 ILE A CA 1
ATOM 1327 C C . ILE A 1 175 ? 16.141 -4.594 1.507 1 98.31 175 ILE A C 1
ATOM 1329 O O . ILE A 1 175 ? 16.281 -3.826 2.463 1 98.31 175 ILE A O 1
ATOM 1333 N N . GLY A 1 176 ? 15.211 -5.621 1.481 1 97.38 176 GLY A N 1
ATOM 1334 C CA . GLY A 1 176 ? 14.5 -5.93 2.713 1 97.38 176 GLY A CA 1
ATOM 1335 C C . GLY A 1 176 ? 15.43 -6.242 3.873 1 97.38 176 GLY A C 1
ATOM 1336 O O . GLY A 1 176 ? 15.289 -5.668 4.957 1 97.38 176 GLY A O 1
ATOM 1337 N N . PHE A 1 177 ? 16.406 -7.117 3.605 1 96.88 177 PHE A N 1
ATOM 1338 C CA . PHE A 1 177 ? 17.391 -7.473 4.625 1 96.88 177 PHE A CA 1
ATOM 1339 C C . PHE A 1 177 ? 18.188 -6.25 5.062 1 96.88 177 PHE A C 1
ATOM 1341 O O . PHE A 1 177 ? 18.359 -6.012 6.258 1 96.88 177 PHE A O 1
ATOM 1348 N N . LEU A 1 178 ? 18.672 -5.512 4.148 1 97.88 178 LEU A N 1
ATOM 1349 C CA . LEU A 1 178 ? 19.469 -4.32 4.441 1 97.88 178 LEU A CA 1
ATOM 1350 C C . LEU A 1 178 ? 18.641 -3.309 5.234 1 97.88 178 LEU A C 1
ATOM 1352 O O . LEU A 1 178 ? 19.188 -2.586 6.074 1 97.88 178 LEU A O 1
ATOM 1356 N N . SER A 1 179 ? 17.344 -3.217 4.922 1 97.44 179 SER A N 1
ATOM 1357 C CA . SER A 1 179 ? 16.469 -2.26 5.594 1 97.44 179 SER A CA 1
ATO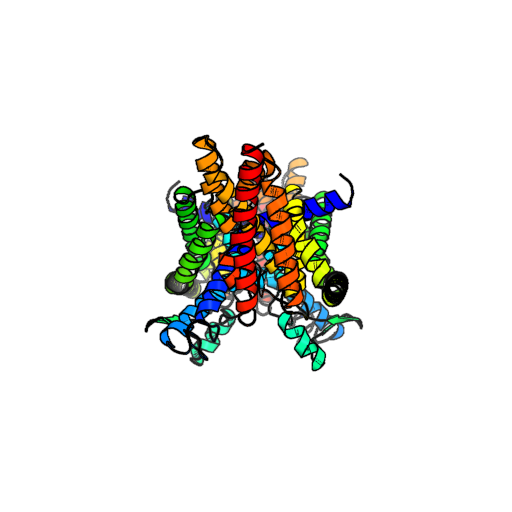M 1358 C C . SER A 1 179 ? 16.312 -2.594 7.074 1 97.44 179 SER A C 1
ATOM 1360 O O . SER A 1 179 ? 16.375 -1.704 7.926 1 97.44 179 SER A O 1
ATOM 1362 N N . PHE A 1 180 ? 16.172 -3.85 7.387 1 96.75 180 PHE A N 1
ATOM 1363 C CA . PHE A 1 180 ? 15.953 -4.254 8.766 1 96.75 180 PHE A CA 1
ATOM 1364 C C . PHE A 1 180 ? 17.266 -4.246 9.555 1 96.75 180 PHE A C 1
ATOM 1366 O O . PHE A 1 180 ? 17.281 -3.928 10.742 1 96.75 180 PHE A O 1
ATOM 1373 N N . VAL A 1 181 ? 18.375 -4.551 8.906 1 96.44 181 VAL A N 1
ATOM 1374 C CA . VAL A 1 181 ? 19.641 -4.781 9.609 1 96.44 181 VAL A CA 1
ATOM 1375 C C . VAL A 1 181 ? 20.422 -3.475 9.711 1 96.44 181 VAL A C 1
ATOM 1377 O O . VAL A 1 181 ? 21.047 -3.199 10.734 1 96.44 181 VAL A O 1
ATOM 1380 N N . ILE A 1 182 ? 20.391 -2.648 8.641 1 97.25 182 ILE A N 1
ATOM 1381 C CA . ILE A 1 182 ? 21.312 -1.513 8.586 1 97.25 182 ILE A CA 1
ATOM 1382 C C . ILE A 1 182 ? 20.516 -0.219 8.414 1 97.25 182 ILE A C 1
ATOM 1384 O O . ILE A 1 182 ? 20.562 0.665 9.273 1 97.25 182 ILE A O 1
ATOM 1388 N N . ILE A 1 183 ? 19.703 -0.079 7.402 1 96.69 183 ILE A N 1
ATOM 1389 C CA . ILE A 1 183 ? 19.078 1.175 7.004 1 96.69 183 ILE A CA 1
ATOM 1390 C C . ILE A 1 183 ? 18.125 1.65 8.102 1 96.69 183 ILE A C 1
ATOM 1392 O O . ILE A 1 183 ? 18.188 2.805 8.531 1 96.69 183 ILE A O 1
ATOM 1396 N N . GLY A 1 184 ? 17.219 0.73 8.5 1 93.81 184 GLY A N 1
ATOM 1397 C CA . GLY A 1 184 ? 16.234 1.079 9.516 1 93.81 184 GLY A CA 1
ATOM 1398 C C . GLY A 1 184 ? 16.859 1.612 10.789 1 93.81 184 GLY A C 1
ATOM 1399 O O . GLY A 1 184 ? 16.609 2.758 11.172 1 93.81 184 GLY A O 1
ATOM 1400 N N . PRO A 1 185 ? 17.703 0.794 11.406 1 92.88 185 PRO A N 1
ATOM 1401 C CA . PRO A 1 185 ? 18.328 1.211 12.664 1 92.88 185 PRO A CA 1
ATOM 1402 C C . PRO A 1 185 ? 19.125 2.498 12.531 1 92.88 185 PRO A C 1
ATOM 1404 O O . PRO A 1 185 ? 19.047 3.383 13.383 1 92.88 185 PRO A O 1
ATOM 1407 N N . ILE A 1 186 ? 19.828 2.691 11.484 1 94.81 186 ILE A N 1
ATOM 1408 C CA . ILE A 1 186 ? 20.688 3.867 11.297 1 94.81 186 ILE A CA 1
ATOM 1409 C C . ILE A 1 186 ? 19.812 5.098 11.07 1 94.81 186 ILE A C 1
ATOM 1411 O O . ILE A 1 186 ? 20.016 6.141 11.695 1 94.81 186 ILE A O 1
ATOM 1415 N N . THR A 1 187 ? 18.906 4.953 10.211 1 92.88 187 THR A N 1
ATOM 1416 C CA . THR A 1 187 ? 18.078 6.109 9.883 1 92.88 187 THR A CA 1
ATOM 1417 C C . THR A 1 187 ? 17.125 6.445 11.031 1 92.88 187 THR A C 1
ATOM 1419 O O . THR A 1 187 ? 16.766 7.605 11.219 1 92.88 187 THR A O 1
ATOM 1422 N N . PHE A 1 188 ? 16.75 5.414 11.695 1 87.06 188 PHE A N 1
ATOM 1423 C CA . PHE A 1 188 ? 15.938 5.645 12.891 1 87.06 188 PHE A CA 1
ATOM 1424 C C . PHE A 1 188 ? 16.719 6.465 13.914 1 87.06 188 PHE A C 1
ATOM 1426 O O . PHE A 1 188 ? 16.172 7.395 14.516 1 87.06 188 PHE A O 1
ATOM 1433 N N . ALA A 1 189 ? 17.969 6.098 14.117 1 89.25 189 ALA A N 1
ATOM 1434 C CA . ALA A 1 189 ? 18.828 6.836 15.039 1 89.25 189 ALA A CA 1
ATOM 1435 C C . ALA A 1 189 ? 19.031 8.273 14.562 1 89.25 189 ALA A C 1
ATOM 1437 O O . ALA A 1 189 ? 19 9.211 15.367 1 89.25 189 ALA A O 1
ATOM 1438 N N . ILE A 1 190 ? 19.219 8.438 13.289 1 91.38 190 ILE A N 1
ATOM 1439 C CA . ILE A 1 190 ? 19.391 9.773 12.719 1 91.38 190 ILE A CA 1
ATOM 1440 C C . ILE A 1 190 ? 18.109 10.586 12.922 1 91.38 190 ILE A C 1
ATOM 1442 O O . ILE A 1 190 ? 18.172 11.766 13.289 1 91.38 190 ILE A O 1
ATOM 1446 N N . GLY A 1 191 ? 16.984 9.922 12.625 1 87.94 191 GLY A N 1
ATOM 1447 C CA . GLY A 1 191 ? 15.711 10.594 12.836 1 87.94 191 GLY A CA 1
ATOM 1448 C C . GLY A 1 191 ? 15.492 11.039 14.273 1 87.94 191 GLY A C 1
ATOM 1449 O O . GLY A 1 191 ? 15.039 12.156 14.516 1 87.94 191 GLY A O 1
ATOM 1450 N N . ASN A 1 192 ? 15.875 10.203 15.172 1 85.81 192 ASN A N 1
ATOM 1451 C CA . ASN A 1 192 ? 15.75 10.531 16.594 1 85.81 192 ASN A CA 1
ATOM 1452 C C . ASN A 1 192 ? 16.672 11.688 16.984 1 85.81 192 ASN A C 1
ATOM 1454 O O . ASN A 1 192 ? 16.281 12.562 17.75 1 85.81 192 ASN A O 1
ATOM 1458 N N . ALA A 1 193 ? 17.828 11.664 16.484 1 90.06 193 ALA A N 1
ATOM 1459 C CA . ALA A 1 193 ? 18.766 12.742 16.766 1 90.06 193 ALA A CA 1
ATOM 1460 C C . ALA A 1 193 ? 18.266 14.07 16.203 1 90.06 193 ALA A C 1
ATOM 1462 O O . ALA A 1 193 ? 18.375 15.109 16.859 1 90.06 193 ALA A O 1
ATOM 1463 N N . LEU A 1 194 ? 17.75 13.992 15.023 1 88.31 194 LEU A N 1
ATOM 1464 C CA . LEU A 1 194 ? 17.219 15.188 14.391 1 88.31 194 LEU A CA 1
ATOM 1465 C C . LEU A 1 194 ? 16.062 15.758 15.203 1 88.31 194 LEU A C 1
ATOM 1467 O O . LEU A 1 194 ? 16.016 16.969 15.469 1 88.31 194 LEU A O 1
ATOM 1471 N N . THR A 1 195 ? 15.133 14.922 15.562 1 88.56 195 THR A N 1
ATOM 1472 C CA . THR A 1 195 ? 13.961 15.383 16.281 1 88.56 195 THR A CA 1
ATOM 1473 C C . THR A 1 195 ? 14.344 15.852 17.688 1 88.56 195 THR A C 1
ATOM 1475 O O . THR A 1 195 ? 13.789 16.828 18.188 1 88.56 195 THR A O 1
ATOM 1478 N N . ALA A 1 196 ? 15.281 15.18 18.344 1 89.5 196 ALA A N 1
ATOM 1479 C CA . ALA A 1 196 ? 15.766 15.617 19.641 1 89.5 196 ALA A CA 1
ATOM 1480 C C . ALA A 1 196 ? 16.406 17 19.562 1 89.5 196 ALA A C 1
ATOM 1482 O O . ALA A 1 196 ? 16.219 17.828 20.438 1 89.5 196 ALA A O 1
ATOM 1483 N N . GLY A 1 197 ? 17.141 17.141 18.531 1 90.31 197 GLY A N 1
ATOM 1484 C CA . GLY A 1 197 ? 17.75 18.453 18.297 1 90.31 197 GLY A CA 1
ATOM 1485 C C . GLY A 1 197 ? 16.719 19.562 18.094 1 90.31 197 GLY A C 1
ATOM 1486 O O . GLY A 1 197 ? 16.844 20.641 18.672 1 90.31 197 GLY A O 1
ATOM 1487 N N . LEU A 1 198 ? 15.742 19.281 17.359 1 88.19 198 LEU A N 1
ATOM 1488 C CA . LEU A 1 198 ? 14.688 20.266 17.109 1 88.19 198 LEU A CA 1
ATOM 1489 C C . LEU A 1 198 ? 13.914 20.578 18.375 1 88.19 198 LEU A C 1
ATOM 1491 O O . LEU A 1 198 ? 13.609 21.734 18.656 1 88.19 198 LEU A O 1
ATOM 1495 N N . ILE A 1 199 ? 13.633 19.531 19.078 1 88.31 199 ILE A N 1
ATOM 1496 C CA . ILE A 1 199 ? 12.906 19.688 20.344 1 88.31 199 ILE A CA 1
ATOM 1497 C C . ILE A 1 199 ? 13.727 20.516 21.328 1 88.31 199 ILE A C 1
ATOM 1499 O O . ILE A 1 199 ? 13.195 21.406 21.984 1 88.31 199 ILE A O 1
ATOM 1503 N N . ALA A 1 200 ? 14.984 20.297 21.375 1 89.88 200 ALA A N 1
ATOM 1504 C CA . ALA A 1 200 ? 15.867 21.047 22.266 1 89.88 200 ALA A CA 1
ATOM 1505 C C . ALA A 1 200 ? 15.938 22.516 21.859 1 89.88 200 ALA A C 1
ATOM 1507 O O . ALA A 1 200 ? 15.852 23.391 22.719 1 89.88 200 ALA A O 1
ATOM 1508 N N . ILE A 1 201 ? 16.031 22.734 20.641 1 88.19 201 ILE A N 1
ATOM 1509 C CA . ILE A 1 201 ? 16.156 24.094 20.141 1 88.19 201 ILE A CA 1
ATOM 1510 C C . ILE A 1 201 ? 14.867 24.859 20.391 1 88.19 201 ILE A C 1
ATOM 1512 O O . ILE A 1 201 ? 14.891 25.984 20.922 1 88.19 201 ILE A O 1
ATOM 1516 N N . PHE A 1 202 ? 13.789 24.25 20.094 1 88.12 202 PHE A N 1
ATOM 1517 C CA . PHE A 1 202 ? 12.508 24.922 20.25 1 88.12 202 PHE A CA 1
ATOM 1518 C C . PHE A 1 202 ? 12.133 25.016 21.734 1 88.12 202 PHE A C 1
ATOM 1520 O O . PHE A 1 202 ? 11.43 25.938 22.141 1 88.12 202 PHE A O 1
ATOM 1527 N N . GLY A 1 203 ? 12.594 24.031 22.453 1 87.81 203 GLY A N 1
ATOM 1528 C CA . GLY A 1 203 ? 12.383 24.109 23.891 1 87.81 203 GLY A CA 1
ATOM 1529 C C . GLY A 1 203 ? 13.109 25.266 24.547 1 87.81 203 GLY A C 1
ATOM 1530 O O . GLY A 1 203 ? 12.547 25.953 25.406 1 87.81 203 GLY A O 1
ATOM 1531 N N . GLN A 1 204 ? 14.273 25.484 24.125 1 90.31 204 GLN A N 1
ATOM 1532 C CA . GLN A 1 204 ? 15.102 26.547 24.688 1 90.31 204 GLN A CA 1
ATOM 1533 C C . GLN A 1 204 ? 14.742 27.906 24.094 1 90.31 204 GLN A C 1
ATOM 1535 O O . GLN A 1 204 ? 14.805 28.938 24.781 1 90.31 204 GLN A O 1
ATOM 1540 N N . PHE A 1 205 ? 14.352 27.875 22.828 1 93.69 205 PHE A N 1
ATOM 1541 C CA . PHE A 1 205 ? 14.102 29.109 22.109 1 93.69 205 PHE A CA 1
ATOM 1542 C C . PHE A 1 205 ? 12.695 29.109 21.516 1 93.69 205 PHE A C 1
ATOM 1544 O O . PHE A 1 205 ? 12.523 29.422 20.328 1 93.69 205 PHE A O 1
ATOM 1551 N N . SER A 1 206 ? 11.773 28.75 22.266 1 93.75 206 SER A N 1
ATOM 1552 C CA . SER A 1 206 ? 10.414 28.562 21.766 1 93.75 206 SER A CA 1
ATOM 1553 C C . SER A 1 206 ? 9.875 29.844 21.141 1 93.75 206 SER A C 1
ATOM 1555 O O . SER A 1 206 ? 9.297 29.812 20.062 1 93.75 206 SER A O 1
ATOM 1557 N N . ALA A 1 207 ? 10.109 30.969 21.812 1 95.44 207 ALA A N 1
ATOM 1558 C CA . ALA A 1 207 ? 9.594 32.25 21.328 1 95.44 207 ALA A CA 1
ATOM 1559 C C . ALA A 1 207 ? 10.219 32.625 19.984 1 95.44 207 ALA A C 1
ATOM 1561 O O . ALA A 1 207 ? 9.508 32.938 19.031 1 95.44 207 ALA A O 1
ATOM 1562 N N . ILE A 1 208 ? 11.508 32.531 19.891 1 95.88 208 ILE A N 1
ATOM 1563 C CA . ILE A 1 208 ? 12.234 32.906 18.688 1 95.88 208 ILE A CA 1
ATOM 1564 C C . ILE A 1 208 ? 11.938 31.906 17.562 1 95.88 208 ILE A C 1
ATOM 1566 O O . ILE A 1 208 ? 11.758 32.281 16.406 1 95.88 208 ILE A O 1
ATOM 1570 N N . GLY A 1 209 ? 11.984 30.656 17.953 1 94.12 209 GLY A N 1
ATOM 1571 C CA . GLY A 1 209 ? 11.656 29.625 16.969 1 94.12 209 GLY A CA 1
ATOM 1572 C C . GLY A 1 209 ? 10.273 29.812 16.359 1 94.12 209 GLY A C 1
ATOM 1573 O O . GLY A 1 209 ? 10.109 29.688 15.141 1 94.12 209 GLY A O 1
ATOM 1574 N N . GLY A 1 210 ? 9.32 30.047 17.188 1 95.88 210 GLY A N 1
ATOM 1575 C CA . GLY A 1 210 ? 7.965 30.281 16.703 1 95.88 210 GLY A CA 1
ATOM 1576 C C . GLY A 1 210 ? 7.852 31.5 15.82 1 95.88 210 GLY A C 1
ATOM 1577 O O . GLY A 1 210 ? 7.148 31.484 14.805 1 95.88 210 GLY A O 1
ATOM 1578 N N . LEU A 1 211 ? 8.562 32.562 16.281 1 96.88 211 LEU A N 1
ATOM 1579 C CA . LEU A 1 211 ? 8.547 33.812 15.523 1 96.88 211 LEU A CA 1
ATOM 1580 C C . LEU A 1 211 ? 9.125 33.594 14.125 1 96.88 211 LEU A C 1
ATOM 1582 O O . LEU A 1 211 ? 8.539 34.031 13.133 1 96.88 211 LEU A O 1
ATOM 1586 N N . LEU A 1 212 ? 10.227 32.875 14.062 1 95.69 212 LEU A N 1
ATOM 1587 C CA . LEU A 1 212 ? 10.945 32.688 12.805 1 95.69 212 LEU A CA 1
ATOM 1588 C C . LEU A 1 212 ? 10.211 31.703 11.898 1 95.69 212 LEU A C 1
ATOM 1590 O O . LEU A 1 212 ? 9.969 32 10.727 1 95.69 212 LEU A O 1
ATOM 1594 N N . TYR A 1 213 ? 9.883 30.562 12.445 1 95.19 213 TYR A N 1
ATOM 1595 C CA . TYR A 1 213 ? 9.203 29.578 11.625 1 95.19 213 TYR A CA 1
ATOM 1596 C C . TYR A 1 213 ? 7.824 30.062 11.211 1 95.19 213 TYR A C 1
ATOM 1598 O O . TYR A 1 213 ? 7.449 29.969 10.039 1 95.19 213 TYR A O 1
ATOM 1606 N N . GLY A 1 214 ? 7.07 30.578 12.148 1 95.69 214 GLY A N 1
ATOM 1607 C CA . GLY A 1 214 ? 5.754 31.094 11.836 1 95.69 214 GLY A CA 1
ATOM 1608 C C . GLY A 1 214 ? 5.789 32.25 10.852 1 95.69 214 GLY A C 1
ATOM 1609 O O . GLY A 1 214 ? 4.93 32.344 9.977 1 95.69 214 GLY A O 1
ATOM 1610 N N . GLY A 1 215 ? 6.762 33.062 10.977 1 96.44 215 GLY A N 1
ATOM 1611 C CA . GLY A 1 215 ? 6.867 34.25 10.133 1 96.44 215 GLY A CA 1
ATOM 1612 C C . GLY A 1 215 ? 7.402 33.938 8.75 1 96.44 215 GLY A C 1
ATOM 1613 O O . GLY A 1 215 ? 6.992 34.562 7.77 1 96.44 215 GLY A O 1
ATOM 1614 N N . LEU A 1 216 ? 8.273 32.938 8.609 1 95.31 216 LEU A N 1
ATOM 1615 C CA . LEU A 1 216 ? 8.977 32.719 7.355 1 95.31 216 LEU A CA 1
ATOM 1616 C C . LEU A 1 216 ? 8.359 31.562 6.59 1 95.31 216 LEU A C 1
ATOM 1618 O O . LEU A 1 216 ? 8.781 31.25 5.465 1 95.31 216 LEU A O 1
ATOM 1622 N N . TYR A 1 217 ? 7.387 30.969 7.16 1 94.88 217 TYR A N 1
ATOM 1623 C CA . TYR A 1 217 ? 6.812 29.781 6.527 1 94.88 217 TYR A CA 1
ATOM 1624 C C . TYR A 1 217 ? 6.297 30.109 5.133 1 94.88 217 TYR A C 1
ATOM 1626 O O . TYR A 1 217 ? 6.492 29.344 4.191 1 94.88 217 TYR A O 1
ATOM 1634 N N . SER A 1 218 ? 5.609 31.266 5 1 94.81 218 SER A N 1
ATOM 1635 C CA . SER A 1 218 ? 5.059 31.641 3.701 1 94.81 218 SER A CA 1
ATOM 1636 C C . SER A 1 218 ? 6.16 31.812 2.662 1 94.81 218 SER A C 1
ATOM 1638 O O . SER A 1 218 ? 5.953 31.531 1.478 1 94.81 218 SER A O 1
ATOM 1640 N N . ALA A 1 219 ? 7.316 32.219 3.057 1 91.62 219 ALA A N 1
ATOM 1641 C CA . ALA A 1 219 ? 8.453 32.312 2.148 1 91.62 219 ALA A CA 1
ATOM 1642 C C . ALA A 1 219 ? 8.906 30.938 1.687 1 91.62 219 ALA A C 1
ATOM 1644 O O . ALA A 1 219 ? 9.344 30.766 0.544 1 91.62 219 ALA A O 1
ATOM 1645 N N . LEU A 1 220 ? 8.789 30 2.598 1 90.38 220 LEU A N 1
ATOM 1646 C CA . LEU A 1 220 ? 9.109 28.625 2.242 1 90.38 220 LEU A CA 1
ATOM 1647 C C . LEU A 1 220 ? 8.133 28.078 1.207 1 90.38 220 LEU A C 1
ATOM 1649 O O . LEU A 1 220 ? 8.516 27.297 0.331 1 90.38 220 LEU A O 1
ATOM 1653 N N . VAL A 1 221 ? 6.926 28.562 1.294 1 88.62 221 VAL A N 1
ATOM 1654 C CA . VAL A 1 221 ? 5.895 28.125 0.355 1 88.62 221 VAL A CA 1
ATOM 1655 C C . VAL A 1 221 ? 6.23 28.625 -1.047 1 88.62 221 VAL A C 1
ATOM 1657 O O . VAL A 1 221 ? 6.07 27.906 -2.029 1 88.62 221 VAL A O 1
ATOM 1660 N N . ILE A 1 222 ? 6.734 29.828 -1.163 1 86.44 222 ILE A N 1
ATOM 1661 C CA . ILE A 1 222 ? 7.094 30.422 -2.445 1 86.44 222 ILE A CA 1
ATOM 1662 C C . ILE A 1 222 ? 8.156 29.578 -3.133 1 86.44 222 ILE A C 1
ATOM 1664 O O . ILE A 1 222 ? 8.102 29.359 -4.344 1 86.44 222 ILE A O 1
ATOM 1668 N N . THR A 1 223 ? 9.023 29.094 -2.352 1 79.5 223 THR A N 1
ATOM 1669 C CA . THR A 1 223 ? 10.141 28.359 -2.914 1 79.5 223 THR A CA 1
ATOM 1670 C C . THR A 1 223 ? 9.797 26.875 -3.055 1 79.5 223 THR A C 1
ATOM 1672 O O . THR A 1 223 ? 10.547 26.109 -3.662 1 79.5 223 THR A O 1
ATOM 1675 N N . GLY A 1 224 ? 8.734 26.5 -2.463 1 77.56 224 GLY A N 1
ATOM 1676 C CA . GLY A 1 224 ? 8.367 25.094 -2.48 1 77.56 224 GLY A CA 1
ATOM 1677 C C . GLY A 1 224 ? 9.023 24.297 -1.375 1 77.56 224 GLY A C 1
ATOM 1678 O O . GLY A 1 224 ? 8.789 23.094 -1.25 1 77.56 224 GLY A O 1
ATOM 1679 N N . MET A 1 225 ? 9.742 24.875 -0.455 1 80.44 225 MET A N 1
ATOM 1680 C CA . MET A 1 225 ? 10.523 24.203 0.577 1 80.44 225 MET A CA 1
ATOM 1681 C C . MET A 1 225 ? 9.633 23.734 1.72 1 80.44 225 MET A C 1
ATOM 1683 O O . MET A 1 225 ? 10.039 22.906 2.537 1 80.44 225 MET A O 1
ATOM 1687 N N . HIS A 1 226 ? 8.406 24.234 1.752 1 87 226 HIS A N 1
ATOM 1688 C CA . HIS A 1 226 ? 7.52 23.891 2.857 1 87 226 HIS A CA 1
ATOM 1689 C C . HIS A 1 226 ? 7.16 22.406 2.832 1 87 226 HIS A C 1
ATOM 1691 O O . HIS A 1 226 ? 6.867 21.828 3.875 1 87 226 HIS A O 1
ATOM 1697 N N . HIS A 1 227 ? 7.242 21.75 1.724 1 79.94 227 HIS A N 1
ATOM 1698 C CA . HIS A 1 227 ? 6.953 20.328 1.617 1 79.94 227 HIS A CA 1
ATOM 1699 C C . HIS A 1 227 ? 7.969 19.5 2.396 1 79.94 227 HIS A C 1
ATOM 1701 O O . HIS A 1 227 ? 7.648 18.406 2.885 1 79.94 227 HIS A O 1
ATOM 1707 N N . THR A 1 228 ? 9.148 19.984 2.58 1 79.81 228 THR A N 1
ATOM 1708 C CA . THR A 1 228 ? 10.188 19.297 3.344 1 79.81 228 THR A CA 1
ATOM 1709 C C . THR A 1 228 ? 9.812 19.219 4.82 1 79.81 228 THR A C 1
ATOM 1711 O O . THR A 1 228 ? 10.141 18.234 5.496 1 79.81 228 THR A O 1
ATOM 1714 N N . PHE A 1 229 ? 9.109 20.172 5.199 1 88.12 229 PHE A N 1
ATOM 1715 C CA . PHE A 1 229 ? 8.773 20.219 6.617 1 88.12 229 PHE A CA 1
ATOM 1716 C C . PHE A 1 229 ? 7.656 19.234 6.941 1 88.12 229 PHE A C 1
ATOM 1718 O O . PHE A 1 229 ? 7.453 18.891 8.109 1 88.12 229 PHE A O 1
ATOM 1725 N N . LEU A 1 230 ? 7.016 18.859 5.848 1 86.25 230 LEU A N 1
ATOM 1726 C CA . LEU A 1 230 ? 6.035 17.812 6.07 1 86.25 230 LEU A CA 1
ATOM 1727 C C . LEU A 1 230 ? 6.707 16.547 6.59 1 86.25 230 LEU A C 1
ATOM 1729 O O . LEU A 1 230 ? 6.188 15.883 7.496 1 86.25 230 LEU A O 1
ATOM 1733 N N . ALA A 1 231 ? 7.852 16.266 6.043 1 86.62 231 ALA A N 1
ATOM 1734 C CA . ALA A 1 231 ? 8.625 15.109 6.504 1 86.62 231 ALA A CA 1
ATOM 1735 C C . ALA A 1 231 ? 9.031 15.273 7.965 1 86.62 231 ALA A C 1
ATOM 1737 O O . ALA A 1 231 ? 8.992 14.32 8.742 1 86.62 231 ALA A O 1
ATOM 1738 N N . VAL A 1 232 ? 9.391 16.484 8.297 1 89.31 232 VAL A N 1
ATOM 1739 C CA . VAL A 1 232 ? 9.82 16.781 9.656 1 89.31 232 VAL A CA 1
ATOM 1740 C C . VAL A 1 232 ? 8.633 16.656 10.609 1 89.31 232 VAL A C 1
ATOM 1742 O O . VAL A 1 232 ? 8.766 16.094 11.703 1 89.31 232 VAL A O 1
ATOM 1745 N N . ASP A 1 233 ? 7.488 17.141 10.172 1 92.44 233 ASP A N 1
ATOM 1746 C CA . ASP A 1 233 ? 6.27 17.016 10.969 1 92.44 233 ASP A CA 1
ATOM 1747 C C . ASP A 1 233 ? 5.957 15.555 11.266 1 92.44 233 ASP A C 1
ATOM 1749 O O . ASP A 1 233 ? 5.668 15.195 12.406 1 92.44 233 ASP A O 1
ATOM 1753 N N . LEU A 1 234 ? 6.055 14.75 10.289 1 88.44 234 LEU A N 1
ATOM 1754 C CA . LEU A 1 234 ? 5.738 13.336 10.445 1 88.44 234 LEU A CA 1
ATOM 1755 C C . LEU A 1 234 ? 6.746 12.656 11.359 1 88.44 234 LEU A C 1
ATOM 1757 O O . LEU A 1 234 ? 6.371 11.828 12.195 1 88.44 234 LEU A O 1
ATOM 1761 N N . GLN A 1 235 ? 8.008 13.078 11.227 1 87.19 235 GLN A N 1
ATOM 1762 C CA . GLN A 1 235 ? 9.039 12.523 12.094 1 87.19 235 GLN A CA 1
ATOM 1763 C C . GLN A 1 235 ? 8.805 12.922 13.547 1 87.19 235 GLN A C 1
ATOM 1765 O O . GLN A 1 235 ? 9.023 12.125 14.461 1 87.19 235 GLN A O 1
ATOM 1770 N N . LEU A 1 236 ? 8.375 14.109 13.805 1 90.69 236 LEU A N 1
ATOM 1771 C CA . LEU A 1 236 ? 8.094 14.602 15.148 1 90.69 236 LEU A CA 1
ATOM 1772 C C . LEU A 1 236 ? 6.922 13.844 15.766 1 90.69 236 LEU A C 1
ATOM 1774 O O . LEU A 1 236 ? 6.957 13.492 16.953 1 90.69 236 LEU A O 1
ATOM 1778 N N . ILE A 1 237 ? 5.934 13.617 14.969 1 87.94 237 ILE A N 1
ATOM 1779 C CA . ILE A 1 237 ? 4.75 12.906 15.445 1 87.94 237 ILE A CA 1
ATOM 1780 C C . ILE A 1 237 ? 5.137 11.492 15.883 1 87.94 237 ILE A C 1
ATOM 1782 O O . ILE A 1 237 ? 4.629 10.992 16.891 1 87.94 237 ILE A O 1
ATOM 1786 N N . GLY A 1 238 ? 6.031 10.906 15.172 1 82.5 238 GLY A N 1
ATOM 1787 C CA . GLY A 1 238 ? 6.469 9.547 15.477 1 82.5 238 GLY A CA 1
ATOM 1788 C C . GLY A 1 238 ? 7.531 9.5 16.562 1 82.5 238 GLY A C 1
ATOM 1789 O O . GLY A 1 238 ? 7.945 8.414 16.984 1 82.5 238 GLY A O 1
ATOM 1790 N N . SER A 1 239 ? 8.008 10.633 17.031 1 84.88 239 SER A N 1
ATOM 1791 C CA . SER A 1 239 ? 9.031 10.695 18.062 1 84.88 239 SER A CA 1
ATOM 1792 C C . SER A 1 239 ? 8.422 10.562 19.453 1 84.88 239 SER A C 1
ATOM 1794 O O . SER A 1 239 ? 7.223 10.289 19.594 1 84.88 239 SER A O 1
ATOM 1796 N N . LYS A 1 240 ? 9.25 10.719 20.469 1 81.94 240 LYS A N 1
ATOM 1797 C CA . LYS A 1 240 ? 8.812 10.641 21.859 1 81.94 240 LYS A CA 1
ATOM 1798 C C . LYS A 1 240 ? 7.867 11.789 22.203 1 81.94 240 LYS A C 1
ATOM 1800 O O . LYS A 1 240 ? 7.082 11.695 23.141 1 81.94 240 LYS A O 1
ATOM 1805 N N . LEU A 1 241 ? 7.891 12.812 21.391 1 86.81 241 LEU A N 1
ATOM 1806 C CA . LEU A 1 241 ? 7.02 13.961 21.625 1 86.81 241 LEU A CA 1
ATOM 1807 C C . LEU A 1 241 ? 5.562 13.602 21.359 1 86.81 241 LEU A C 1
ATOM 1809 O O . LEU A 1 241 ? 4.656 14.156 21.984 1 86.81 241 LEU A O 1
ATOM 1813 N N . GLY A 1 242 ? 5.312 12.68 20.391 1 85.81 242 GLY A N 1
ATOM 1814 C CA . GLY A 1 242 ? 3.969 12.211 20.094 1 85.81 242 GLY A CA 1
ATOM 1815 C C . GLY A 1 242 ? 3.127 13.242 19.359 1 85.81 242 GLY A C 1
ATOM 1816 O O . GLY A 1 242 ? 1.897 13.148 19.344 1 85.81 242 GLY A O 1
ATOM 1817 N N . GLY A 1 243 ? 3.736 14.25 18.875 1 91.44 243 GLY A N 1
ATOM 1818 C CA . GLY A 1 243 ? 3.102 15.336 18.141 1 91.44 243 GLY A CA 1
ATOM 1819 C C . GLY A 1 243 ? 4.094 16.25 17.453 1 91.44 243 GLY A C 1
ATOM 1820 O O . GLY A 1 243 ? 5.289 15.953 17.406 1 91.44 243 GLY A O 1
ATOM 1821 N N . THR A 1 244 ? 3.545 17.281 16.828 1 94.56 244 THR A N 1
ATOM 1822 C CA . THR A 1 244 ? 4.418 18.25 16.172 1 94.56 244 THR A CA 1
ATOM 1823 C C . THR A 1 244 ? 4.051 19.672 16.578 1 94.56 244 THR A C 1
ATOM 1825 O O . THR A 1 244 ? 2.869 20 16.75 1 94.56 244 THR A O 1
ATOM 1828 N N . PHE A 1 245 ? 5.051 20.453 16.797 1 95.81 245 PHE A N 1
ATOM 1829 C CA . PHE A 1 245 ? 4.836 21.859 17.109 1 95.81 245 PHE A CA 1
ATOM 1830 C C . PHE A 1 245 ? 4.977 22.734 15.875 1 95.81 245 PHE A C 1
ATOM 1832 O O . PHE A 1 245 ? 4.777 23.953 15.938 1 95.81 245 PHE A O 1
ATOM 1839 N N . LEU A 1 246 ? 5.277 22.125 14.711 1 95.06 246 LEU A N 1
ATOM 1840 C CA . LEU A 1 246 ? 5.484 22.891 13.492 1 95.06 246 LEU A CA 1
ATOM 1841 C C . LEU A 1 246 ? 4.168 23.109 12.75 1 95.06 246 LEU A C 1
ATOM 1843 O O . LEU A 1 246 ? 3.91 24.203 12.234 1 95.06 246 LEU A O 1
ATOM 1847 N N . TRP A 1 247 ? 3.318 22.141 12.734 1 94.81 247 TRP A N 1
ATOM 1848 C CA . TRP A 1 247 ? 2.1 22.141 11.93 1 94.81 247 TRP A CA 1
ATOM 1849 C C . TRP A 1 247 ? 1.147 23.234 12.398 1 94.81 247 TRP A C 1
ATOM 1851 O O . TRP A 1 247 ? 0.494 23.891 11.578 1 94.81 247 TRP A O 1
ATOM 1861 N N . PRO A 1 248 ? 1.05 23.406 13.727 1 96.81 248 PRO A N 1
ATOM 1862 C CA . PRO A 1 248 ? 0.183 24.5 14.18 1 96.81 248 PRO A CA 1
ATOM 1863 C C . PRO A 1 248 ? 0.614 25.859 13.625 1 96.81 248 PRO A C 1
ATOM 1865 O O . PRO A 1 248 ? -0.234 26.672 13.25 1 96.81 248 PRO A O 1
ATOM 1868 N N . MET A 1 249 ? 1.848 26.078 13.602 1 96.38 249 MET A N 1
ATOM 1869 C CA . MET A 1 249 ? 2.361 27.359 13.102 1 96.38 249 MET A CA 1
ATOM 1870 C C . MET A 1 249 ? 2.113 27.484 11.602 1 96.38 249 MET A C 1
ATOM 1872 O O . MET A 1 249 ? 1.816 28.578 11.109 1 96.38 249 MET A O 1
ATOM 1876 N N . LEU A 1 250 ? 2.268 26.375 10.93 1 95.94 250 LEU A N 1
ATOM 1877 C CA . LEU A 1 250 ? 1.961 26.344 9.5 1 95.94 250 LEU A CA 1
ATOM 1878 C C . LEU A 1 250 ? 0.506 26.719 9.25 1 95.94 250 LEU A C 1
ATOM 1880 O O . LEU A 1 250 ? 0.212 27.5 8.336 1 95.94 250 LEU A O 1
ATOM 1884 N N . ALA A 1 251 ? -0.395 26.141 9.984 1 96.12 251 ALA A N 1
ATOM 1885 C CA . ALA A 1 251 ? -1.818 26.438 9.836 1 96.12 251 ALA A CA 1
ATOM 1886 C C . ALA A 1 251 ? -2.098 27.922 10.031 1 96.12 251 ALA A C 1
ATOM 1888 O O . ALA A 1 251 ? -2.846 28.531 9.266 1 96.12 251 ALA A O 1
ATOM 1889 N N . LEU A 1 252 ? -1.461 28.531 11.023 1 97.88 252 LEU A N 1
ATOM 1890 C CA . LEU A 1 252 ? -1.653 29.953 11.312 1 97.88 252 LEU A CA 1
ATOM 1891 C C . LEU A 1 252 ? -1.087 30.812 10.188 1 97.88 252 LEU A C 1
ATOM 1893 O O . LEU A 1 252 ? -1.658 31.844 9.844 1 97.88 252 LEU A O 1
ATOM 1897 N N . SER A 1 253 ? 0.016 30.375 9.68 1 97.81 253 SER A N 1
ATOM 1898 C CA . SER A 1 253 ? 0.612 31.109 8.562 1 97.81 253 SER A CA 1
ATOM 1899 C C . SER A 1 253 ? -0.329 31.141 7.359 1 97.81 253 SER A C 1
ATOM 1901 O O . SER A 1 253 ? -0.479 32.188 6.715 1 97.81 253 SER A O 1
ATOM 1903 N N . ASN A 1 254 ? -0.927 30 7.062 1 96.88 254 ASN A N 1
ATOM 1904 C CA . ASN A 1 254 ? -1.869 29.938 5.949 1 96.88 254 ASN A CA 1
ATOM 1905 C C . ASN A 1 254 ? -3.078 30.844 6.18 1 96.88 254 ASN A C 1
ATOM 1907 O O . ASN A 1 254 ? -3.514 31.547 5.27 1 96.88 254 ASN A O 1
ATOM 1911 N N . ILE A 1 255 ? -3.576 30.844 7.348 1 97.88 255 ILE A N 1
ATOM 1912 C CA . ILE A 1 255 ? -4.719 31.688 7.695 1 97.88 255 ILE A CA 1
ATOM 1913 C C . ILE A 1 255 ? -4.34 33.156 7.562 1 97.88 255 ILE A C 1
ATOM 1915 O O . ILE A 1 255 ? -5.129 33.969 7.066 1 97.88 255 ILE A O 1
ATOM 1919 N N . ALA A 1 256 ? -3.16 33.5 7.996 1 98.69 256 ALA A N 1
ATOM 1920 C CA . ALA A 1 256 ? -2.688 34.875 7.922 1 98.69 256 ALA A CA 1
ATOM 1921 C C . ALA A 1 256 ? -2.672 35.375 6.477 1 98.69 256 ALA A C 1
ATOM 1923 O O . ALA A 1 256 ? -3.104 36.5 6.195 1 98.69 256 ALA A O 1
ATOM 1924 N N . GLN A 1 257 ? -2.174 34.562 5.625 1 98.12 257 GLN A N 1
ATOM 1925 C CA . GLN A 1 257 ? -2.127 34.938 4.215 1 98.12 257 GLN A CA 1
ATOM 1926 C C . GLN A 1 257 ? -3.533 35.094 3.641 1 98.12 257 GLN A C 1
ATOM 1928 O O . GLN A 1 257 ? -3.768 35.969 2.789 1 98.12 257 GLN A O 1
ATOM 1933 N N . GLY A 1 258 ? -4.41 34.25 4.082 1 98 258 GLY A N 1
ATOM 1934 C CA . GLY A 1 258 ? -5.801 34.375 3.68 1 98 258 GLY A CA 1
ATOM 1935 C C . GLY A 1 258 ? -6.434 35.688 4.152 1 98 258 GLY A C 1
ATOM 1936 O O . GLY A 1 258 ? -7.145 36.344 3.396 1 98 258 GLY A O 1
ATOM 1937 N N . SER A 1 259 ? -6.188 35.969 5.367 1 98.56 259 SER A N 1
ATOM 1938 C CA . SER A 1 259 ? -6.738 37.188 5.949 1 98.56 259 SER A CA 1
ATOM 1939 C C . SER A 1 259 ? -6.223 38.438 5.227 1 98.56 259 SER A C 1
ATOM 1941 O O . SER A 1 259 ? -6.973 39.406 5.016 1 98.56 259 SER A O 1
ATOM 1943 N N . ALA A 1 260 ? -4.977 38.406 4.93 1 98.44 260 ALA A N 1
ATOM 1944 C CA . ALA A 1 260 ? -4.41 39.531 4.176 1 98.44 260 ALA A CA 1
ATOM 1945 C C . ALA A 1 260 ? -5.051 39.625 2.797 1 98.44 260 ALA A C 1
ATOM 1947 O O . ALA A 1 260 ? -5.344 40.75 2.33 1 98.44 260 ALA A O 1
ATOM 1948 N N . ALA A 1 261 ? -5.234 38.531 2.172 1 97.5 261 ALA A N 1
ATOM 1949 C CA . ALA A 1 261 ? -5.883 38.531 0.862 1 97.5 261 ALA A CA 1
ATOM 1950 C C . ALA A 1 261 ? -7.312 39.031 0.953 1 97.5 261 ALA A C 1
ATOM 1952 O O . ALA A 1 261 ? -7.77 39.781 0.066 1 97.5 261 ALA A O 1
ATOM 1953 N N . LEU A 1 262 ? -8.016 38.656 1.984 1 97.38 262 LEU A N 1
ATOM 1954 C CA . LEU A 1 262 ? -9.383 39.125 2.168 1 97.38 262 LEU A CA 1
ATOM 1955 C C . LEU A 1 262 ? -9.414 40.625 2.381 1 97.38 262 LEU A C 1
ATOM 1957 O O . LEU A 1 262 ? -10.352 41.312 1.945 1 97.38 262 LEU A O 1
ATOM 1961 N N . ALA A 1 263 ? -8.461 41.156 3.121 1 97.56 263 ALA A N 1
ATOM 1962 C CA . ALA A 1 263 ? -8.367 42.594 3.293 1 97.56 263 ALA A CA 1
ATOM 1963 C C . ALA A 1 263 ? -8.219 43.281 1.946 1 97.56 263 ALA A C 1
ATOM 1965 O O . ALA A 1 263 ? -8.797 44.375 1.732 1 97.56 263 ALA A O 1
ATOM 1966 N N . MET A 1 264 ? -7.426 42.719 1.08 1 96.31 264 MET A N 1
ATOM 1967 C CA . MET A 1 264 ? -7.191 43.312 -0.239 1 96.31 264 MET A CA 1
ATOM 1968 C C . MET A 1 264 ? -8.484 43.375 -1.043 1 96.31 264 MET A C 1
ATOM 1970 O O . MET A 1 264 ? -8.641 44.219 -1.903 1 96.31 264 MET A O 1
ATOM 1974 N N . MET A 1 265 ? -9.391 42.406 -0.761 1 95.56 265 MET A N 1
ATOM 1975 C CA . MET A 1 265 ? -10.695 42.438 -1.405 1 95.56 265 MET A CA 1
ATOM 1976 C C . MET A 1 265 ? -11.406 43.75 -1.155 1 95.56 265 MET A C 1
ATOM 1978 O O . MET A 1 265 ? -12.086 44.281 -2.039 1 95.56 265 MET A O 1
ATOM 1982 N N . LEU A 1 266 ? -11.227 44.25 0.005 1 94.19 266 LEU A N 1
ATOM 1983 C CA . LEU A 1 266 ? -11.922 45.5 0.395 1 94.19 266 LEU A CA 1
ATOM 1984 C C . LEU A 1 266 ? -11.18 46.719 -0.105 1 94.19 266 LEU A C 1
ATOM 1986 O O . LEU A 1 266 ? -11.758 47.812 -0.207 1 94.19 266 LEU A O 1
ATOM 1990 N N . ILE A 1 267 ? -9.969 46.594 -0.431 1 93.38 267 ILE A N 1
ATOM 1991 C CA . ILE A 1 267 ? -9.102 47.688 -0.781 1 93.38 267 ILE A CA 1
ATOM 1992 C C . ILE A 1 267 ? -9.109 47.906 -2.293 1 93.38 267 ILE A C 1
ATOM 1994 O O . ILE A 1 267 ? -9.125 49.062 -2.771 1 93.38 267 ILE A O 1
ATOM 1998 N N . THR A 1 268 ? -8.977 46.812 -3.006 1 91.25 268 THR A N 1
ATOM 1999 C CA . THR A 1 268 ? -8.844 46.906 -4.453 1 91.25 268 THR A CA 1
ATOM 2000 C C . THR A 1 268 ? -10.148 47.375 -5.094 1 91.25 268 THR A C 1
ATOM 2002 O O . THR A 1 268 ? -11.234 47 -4.637 1 91.25 268 THR A O 1
ATOM 2005 N N . LYS A 1 269 ? -10.07 48.094 -6.156 1 88.88 269 LYS A N 1
ATOM 2006 C CA . LYS A 1 269 ? -11.234 48.625 -6.867 1 88.88 269 LYS A CA 1
ATOM 2007 C C . LYS A 1 269 ? -11.586 47.75 -8.07 1 88.88 269 LYS A C 1
ATOM 2009 O O . LYS A 1 269 ? -12.719 47.781 -8.555 1 88.88 269 LYS A O 1
ATOM 2014 N N . ASP A 1 270 ? -10.68 47.062 -8.586 1 92 270 ASP A N 1
ATOM 2015 C CA . ASP A 1 270 ? -10.875 46.188 -9.742 1 92 270 ASP A CA 1
ATOM 2016 C C . ASP A 1 270 ? -11.719 44.969 -9.367 1 92 270 ASP A C 1
ATOM 2018 O O . ASP A 1 270 ? -11.383 44.25 -8.445 1 92 270 ASP A O 1
ATOM 2022 N N . LYS A 1 271 ? -12.836 44.812 -10.062 1 91.62 271 LYS A N 1
ATOM 2023 C CA . LYS A 1 271 ? -13.781 43.719 -9.773 1 91.62 271 LYS A CA 1
ATOM 2024 C C . LYS A 1 271 ? -13.109 42.375 -9.898 1 91.62 271 LYS A C 1
ATOM 2026 O O . LYS A 1 271 ? -13.391 41.469 -9.117 1 91.62 271 LYS A O 1
ATOM 2031 N N . LYS A 1 272 ? -12.234 42.188 -10.922 1 87.31 272 LYS A N 1
ATOM 2032 C CA . LYS A 1 272 ? -11.547 40.906 -11.133 1 87.31 272 LYS A CA 1
ATOM 2033 C C . LYS A 1 272 ? -10.617 40.594 -9.969 1 87.31 272 LYS A C 1
ATOM 2035 O O . LYS A 1 272 ? -10.562 39.438 -9.508 1 87.31 272 LYS A O 1
ATOM 2040 N N . GLN A 1 273 ? -9.945 41.625 -9.547 1 91.56 273 GLN A N 1
ATOM 2041 C CA . GLN A 1 273 ? -9.016 41.469 -8.43 1 91.56 273 GLN A CA 1
ATOM 2042 C C . GLN A 1 273 ? -9.766 41.219 -7.125 1 91.56 273 GLN A C 1
ATOM 2044 O O . GLN A 1 273 ? -9.297 40.5 -6.254 1 91.56 273 GLN A O 1
ATOM 2049 N N . ARG A 1 274 ? -10.859 41.875 -6.93 1 94.38 274 ARG A N 1
ATOM 2050 C CA . ARG A 1 274 ? -11.695 41.688 -5.746 1 94.38 274 ARG A CA 1
ATOM 2051 C C . ARG A 1 274 ? -12.188 40.25 -5.664 1 94.38 274 ARG A C 1
ATOM 2053 O O . ARG A 1 274 ? -12.125 39.625 -4.602 1 94.38 274 ARG A O 1
ATOM 2060 N N . GLY A 1 275 ? -12.664 39.75 -6.801 1 91.56 275 GLY A N 1
ATOM 2061 C CA . GLY A 1 275 ? -13.117 38.375 -6.859 1 91.56 275 GLY A CA 1
ATOM 2062 C C . GLY A 1 275 ? -12.016 37.375 -6.57 1 91.56 275 GLY A C 1
ATOM 2063 O O . GLY A 1 275 ? -12.227 36.406 -5.852 1 91.56 275 GLY A O 1
ATOM 2064 N N . LEU A 1 276 ? -10.844 37.625 -7.125 1 90.88 276 LEU A N 1
ATOM 2065 C CA . LEU A 1 276 ? -9.688 36.75 -6.898 1 90.88 276 LEU A CA 1
ATOM 2066 C C . LEU A 1 276 ? -9.281 36.781 -5.43 1 90.88 276 LEU A C 1
ATOM 2068 O O . LEU A 1 276 ? -8.938 35.75 -4.863 1 90.88 276 LEU A O 1
ATOM 2072 N N . SER A 1 277 ? -9.328 37.938 -4.84 1 94.75 277 SER A N 1
ATOM 2073 C CA . SER A 1 277 ? -8.945 38.094 -3.439 1 94.75 277 SER A CA 1
ATOM 2074 C C . SER A 1 277 ? -9.883 37.281 -2.529 1 94.75 277 SER A C 1
ATOM 2076 O O . SER A 1 277 ? -9.438 36.656 -1.568 1 94.75 277 SER A O 1
ATOM 2078 N N . LEU A 1 278 ? -11.125 37.344 -2.834 1 93.44 278 LEU A N 1
ATOM 2079 C CA . LEU A 1 278 ? -12.102 36.594 -2.047 1 93.44 278 LEU A CA 1
ATOM 2080 C C . LEU A 1 278 ? -11.875 35.094 -2.172 1 93.44 278 LEU A C 1
ATOM 2082 O O . LEU A 1 278 ? -11.766 34.406 -1.163 1 93.44 278 LEU A O 1
ATOM 2086 N N . THR A 1 279 ? -11.773 34.625 -3.434 1 90.62 279 THR A N 1
ATOM 2087 C CA . THR A 1 279 ? -11.656 33.188 -3.662 1 90.62 279 THR A CA 1
ATOM 2088 C C . THR A 1 279 ? -10.32 32.688 -3.145 1 90.62 279 THR A C 1
ATOM 2090 O O . THR A 1 279 ? -10.25 31.594 -2.561 1 90.62 279 THR A O 1
ATOM 2093 N N . ALA A 1 280 ? -9.266 33.469 -3.318 1 92.12 280 ALA A N 1
ATOM 2094 C CA . ALA A 1 280 ? -7.93 33.062 -2.859 1 92.12 280 ALA A CA 1
ATOM 2095 C C . ALA A 1 280 ? -7.844 33.094 -1.336 1 92.12 280 ALA A C 1
ATOM 2097 O O . ALA A 1 280 ? -7.164 32.281 -0.729 1 92.12 280 ALA A O 1
ATOM 2098 N N . GLY A 1 281 ? -8.523 34.094 -0.764 1 94.06 281 GLY A N 1
ATOM 2099 C CA . GLY A 1 281 ? -8.578 34.156 0.688 1 94.06 281 GLY A CA 1
ATOM 2100 C C . GLY A 1 281 ? -9.25 32.938 1.312 1 94.06 281 GLY A C 1
ATOM 2101 O O . GLY A 1 281 ? -8.734 32.375 2.27 1 94.06 281 GLY A O 1
ATOM 2102 N N . ILE A 1 282 ? -10.328 32.594 0.74 1 91.5 282 ILE A N 1
ATOM 2103 C CA . ILE A 1 282 ? -11.055 31.438 1.224 1 91.5 282 ILE A CA 1
ATOM 2104 C C . ILE A 1 282 ? -10.203 30.188 1.028 1 91.5 282 ILE A C 1
ATOM 2106 O O . ILE A 1 282 ? -10.133 29.328 1.916 1 91.5 282 ILE A O 1
ATOM 2110 N N . SER A 1 283 ? -9.586 30.109 -0.116 1 89.69 283 SER A N 1
ATOM 2111 C CA . SER A 1 283 ? -8.703 28.984 -0.401 1 89.69 283 SER A CA 1
ATOM 2112 C C . SER A 1 283 ? -7.594 28.875 0.639 1 89.69 283 SER A C 1
ATOM 2114 O O . SER A 1 283 ? -7.266 27.781 1.092 1 89.69 283 SER A O 1
ATOM 2116 N N . ALA A 1 284 ? -7.074 29.969 1.029 1 94.19 284 ALA A N 1
ATOM 2117 C CA . ALA A 1 284 ? -5.996 30 2.016 1 94.19 284 ALA A CA 1
ATOM 2118 C C . ALA A 1 284 ? -6.504 29.562 3.391 1 94.19 284 ALA A C 1
ATOM 2120 O O . ALA A 1 284 ? -5.797 28.891 4.137 1 94.19 284 ALA A O 1
ATOM 2121 N N . TYR A 1 285 ? -7.723 30 3.748 1 94.75 285 TYR A N 1
ATOM 2122 C CA . TYR A 1 285 ? -8.328 29.578 5.004 1 94.75 285 TYR A CA 1
ATOM 2123 C C . TYR A 1 285 ? -8.516 28.062 5.039 1 94.75 285 TYR A C 1
ATOM 2125 O O . TYR A 1 285 ? -8.57 27.453 6.113 1 94.75 285 TYR A O 1
ATOM 2133 N N . LEU A 1 286 ? -8.539 27.531 3.85 1 89.19 286 LEU A N 1
ATOM 2134 C CA . LEU A 1 286 ? -8.758 26.094 3.756 1 89.19 286 LEU A CA 1
ATOM 2135 C C . LEU A 1 286 ? -7.438 25.359 3.549 1 89.19 286 LEU A C 1
ATOM 2137 O O . LEU A 1 286 ? -7.426 24.141 3.373 1 89.19 286 LEU A O 1
ATOM 2141 N N . GLY A 1 287 ? -6.328 26.078 3.551 1 89.12 287 GLY A N 1
ATOM 2142 C CA . GLY A 1 287 ? -5.027 25.422 3.576 1 89.12 287 GLY A CA 1
ATOM 2143 C C . GLY A 1 287 ? -4.293 25.5 2.252 1 89.12 287 GLY A C 1
ATOM 2144 O O . GLY A 1 287 ? -3.174 25 2.123 1 89.12 287 GLY A O 1
ATOM 2145 N N . ILE A 1 288 ? -4.91 26.109 1.228 1 87.56 288 ILE A N 1
ATOM 2146 C CA . ILE A 1 288 ? -4.273 26.312 -0.07 1 87.56 288 ILE A CA 1
ATOM 2147 C C . ILE A 1 288 ? -3.922 27.781 -0.247 1 87.56 288 ILE A C 1
ATOM 2149 O O . ILE A 1 288 ? -4.773 28.594 -0.628 1 87.56 288 ILE A O 1
ATOM 2153 N N . THR A 1 289 ? -2.656 28.031 -0.147 1 93.12 289 THR A N 1
ATOM 2154 C CA . THR A 1 289 ? -2.289 29.438 0.013 1 93.12 289 THR A CA 1
ATOM 2155 C C . THR A 1 289 ? -1.738 30 -1.293 1 93.12 289 THR A C 1
ATOM 2157 O O . THR A 1 289 ? -1.628 31.219 -1.449 1 93.12 289 THR A O 1
ATOM 2160 N N . GLU A 1 290 ? -1.412 29.172 -2.27 1 86.44 290 GLU A N 1
ATOM 2161 C CA . GLU A 1 290 ? -0.728 29.609 -3.482 1 86.44 290 GLU A CA 1
ATOM 2162 C C . GLU A 1 290 ? -1.552 30.656 -4.234 1 86.44 290 GLU A C 1
ATOM 2164 O O . GLU A 1 290 ? -1.02 31.672 -4.668 1 86.44 290 GLU A O 1
ATOM 2169 N N . PRO A 1 291 ? -2.867 30.516 -4.359 1 89.5 291 PRO A N 1
ATOM 2170 C CA . PRO A 1 291 ? -3.641 31.562 -5.023 1 89.5 291 PRO A CA 1
ATOM 2171 C C . PRO A 1 291 ? -3.576 32.906 -4.285 1 89.5 291 PRO A C 1
ATOM 2173 O O . PRO A 1 291 ? -3.525 33.969 -4.918 1 89.5 291 PRO A O 1
ATOM 2176 N N . ALA A 1 292 ? -3.531 32.812 -2.998 1 94.88 292 ALA A N 1
ATOM 2177 C CA . ALA A 1 292 ? -3.479 34.062 -2.211 1 94.88 292 ALA A CA 1
ATOM 2178 C C . ALA A 1 292 ? -2.092 34.688 -2.275 1 94.88 292 ALA A C 1
ATOM 2180 O O . ALA A 1 292 ? -1.967 35.906 -2.439 1 94.88 292 ALA A O 1
ATOM 2181 N N . ILE A 1 293 ? -1.131 33.844 -2.152 1 94.38 293 ILE A N 1
ATOM 2182 C CA . ILE A 1 293 ? 0.243 34.312 -2.117 1 94.38 293 ILE A CA 1
ATOM 2183 C C . ILE A 1 293 ? 0.631 34.875 -3.486 1 94.38 293 ILE A C 1
ATOM 2185 O O . ILE A 1 293 ? 1.057 36.031 -3.602 1 94.38 293 ILE A O 1
ATOM 2189 N N . PHE A 1 294 ? 0.378 34.156 -4.543 1 89.75 294 PHE A N 1
ATOM 2190 C CA . PHE A 1 294 ? 0.86 34.5 -5.867 1 89.75 294 PHE A CA 1
ATOM 2191 C C . PHE A 1 294 ? -0.138 35.406 -6.574 1 89.75 294 PHE A C 1
ATOM 2193 O O . PHE A 1 294 ? 0.252 36.281 -7.375 1 89.75 294 PHE A O 1
ATOM 2200 N N . GLY A 1 295 ? -1.336 35.281 -6.27 1 90.5 295 GLY A N 1
ATOM 2201 C CA . GLY A 1 295 ? -2.354 36 -7.008 1 90.5 295 GLY A CA 1
ATOM 2202 C C . GLY A 1 295 ? -2.666 37.375 -6.414 1 90.5 295 GLY A C 1
ATOM 2203 O O . GLY A 1 295 ? -3.148 38.25 -7.113 1 90.5 295 GLY A O 1
ATOM 2204 N N . VAL A 1 296 ? -2.404 37.469 -5.133 1 94.94 296 VAL A N 1
ATOM 2205 C CA . VAL A 1 296 ? -2.869 38.688 -4.492 1 94.94 296 VAL A CA 1
ATOM 2206 C C . VAL A 1 296 ? -1.74 39.312 -3.664 1 94.94 296 VAL A C 1
ATOM 2208 O O . VAL A 1 296 ? -1.215 40.375 -4.008 1 94.94 296 VAL A O 1
ATOM 2211 N N . ASN A 1 297 ? -1.254 38.562 -2.682 1 96.88 297 ASN A N 1
ATOM 2212 C CA . ASN A 1 297 ? -0.435 39.156 -1.626 1 96.88 297 ASN A CA 1
ATOM 2213 C C . ASN A 1 297 ? 0.927 39.594 -2.154 1 96.88 297 ASN A C 1
ATOM 2215 O O . ASN A 1 297 ? 1.411 40.688 -1.805 1 96.88 297 ASN A O 1
ATOM 2219 N N . LEU A 1 298 ? 1.494 38.781 -3.002 1 92.94 298 LEU A N 1
ATOM 2220 C CA . LEU A 1 298 ? 2.818 39.125 -3.512 1 92.94 298 LEU A CA 1
ATOM 2221 C C . LEU A 1 298 ? 2.734 40.219 -4.555 1 92.94 298 LEU A C 1
ATOM 2223 O O . LEU A 1 298 ? 3.691 40.969 -4.746 1 92.94 298 LEU A O 1
ATOM 2227 N N . ARG A 1 299 ? 1.614 40.281 -5.234 1 90.75 299 ARG A N 1
ATOM 2228 C CA . ARG A 1 299 ? 1.411 41.312 -6.234 1 90.75 299 ARG A CA 1
ATOM 2229 C C . ARG A 1 299 ? 1.568 42.688 -5.613 1 90.75 299 ARG A C 1
ATOM 2231 O O . ARG A 1 299 ? 2.143 43.594 -6.23 1 90.75 299 ARG A O 1
ATOM 2238 N N . TYR A 1 300 ? 1.124 42.781 -4.441 1 92.06 300 TYR A N 1
ATOM 2239 C CA . TYR A 1 300 ? 1.153 44.094 -3.785 1 92.06 300 TYR A CA 1
ATOM 2240 C C . TYR A 1 300 ? 2.262 44.156 -2.742 1 92.06 300 TYR A C 1
ATOM 2242 O O . TYR A 1 300 ? 2.547 45.219 -2.189 1 92.06 300 TYR A O 1
ATOM 2250 N N . LYS A 1 301 ? 2.832 43.031 -2.35 1 93.56 301 LYS A N 1
ATOM 2251 C CA . LYS A 1 301 ? 4.008 42.875 -1.502 1 93.56 301 LYS A CA 1
ATOM 2252 C C . LYS A 1 301 ? 3.668 43.094 -0.034 1 93.56 301 LYS A C 1
ATOM 2254 O O . LYS A 1 301 ? 3.961 42.25 0.821 1 93.56 301 LYS A O 1
ATOM 2259 N N . PHE A 1 302 ? 2.973 44.281 0.257 1 95.69 302 PHE A N 1
ATOM 2260 C CA . PHE A 1 302 ? 2.787 44.625 1.657 1 95.69 302 PHE A CA 1
ATOM 2261 C C . PHE A 1 302 ? 1.851 43.656 2.35 1 95.69 302 PHE A C 1
ATOM 2263 O O . PHE A 1 302 ? 2.061 43.312 3.512 1 95.69 302 PHE A O 1
ATOM 2270 N N . PRO A 1 303 ? 0.784 43.25 1.663 1 97.56 303 PRO A N 1
ATOM 2271 C CA . PRO A 1 303 ? -0.04 42.25 2.352 1 97.56 303 PRO A CA 1
ATOM 2272 C C . PRO A 1 303 ? 0.74 41 2.717 1 97.56 303 PRO A C 1
ATOM 2274 O O . PRO A 1 303 ? 0.506 40.406 3.773 1 97.56 303 PRO A O 1
ATOM 2277 N N . PHE A 1 304 ? 1.622 40.562 1.877 1 97.56 304 PHE A N 1
ATOM 2278 C CA . PHE A 1 304 ? 2.441 39.375 2.123 1 97.56 304 PHE A CA 1
ATOM 2279 C C . PHE A 1 304 ? 3.301 39.562 3.367 1 97.56 304 PHE A C 1
ATOM 2281 O O . PHE A 1 304 ? 3.352 38.688 4.23 1 97.56 304 PHE A O 1
ATOM 2288 N N . VAL A 1 305 ? 3.902 40.688 3.445 1 97.38 305 VAL A N 1
ATOM 2289 C CA . VAL A 1 305 ? 4.812 41 4.547 1 97.38 305 VAL A CA 1
ATOM 2290 C C . VAL A 1 305 ? 4.023 41.125 5.848 1 97.38 305 VAL A C 1
ATOM 2292 O O . VAL A 1 305 ? 4.453 40.625 6.891 1 97.38 305 VAL A O 1
ATOM 2295 N N . ILE A 1 306 ? 2.906 41.75 5.816 1 98.12 306 ILE A N 1
ATOM 2296 C CA . ILE A 1 306 ? 2.08 41.938 7.004 1 98.12 306 ILE A CA 1
ATOM 2297 C C . ILE A 1 306 ? 1.577 40.594 7.504 1 98.12 306 ILE A C 1
ATOM 2299 O O . ILE A 1 306 ? 1.53 40.344 8.711 1 98.12 306 ILE A O 1
ATOM 2303 N N . ALA A 1 307 ? 1.188 39.719 6.539 1 98.56 307 ALA A N 1
ATOM 2304 C CA . ALA A 1 307 ? 0.771 38.375 6.906 1 98.56 307 ALA A CA 1
ATOM 2305 C C . ALA A 1 307 ? 1.913 37.625 7.566 1 98.56 307 ALA A C 1
ATOM 2307 O O . ALA A 1 307 ? 1.698 36.875 8.539 1 98.56 307 ALA A O 1
ATOM 2308 N N . MET A 1 308 ? 3.09 37.75 7.082 1 98.25 308 MET A N 1
ATOM 2309 C CA . MET A 1 308 ? 4.254 37.062 7.637 1 98.25 308 MET A CA 1
ATOM 2310 C C . MET A 1 308 ? 4.535 37.531 9.062 1 98.25 308 MET A C 1
ATOM 2312 O O . MET A 1 308 ? 4.773 36.719 9.953 1 98.25 308 MET A O 1
ATOM 2316 N N . ILE A 1 309 ? 4.496 38.812 9.266 1 98.12 309 ILE A N 1
ATOM 2317 C CA . ILE A 1 309 ? 4.742 39.375 10.578 1 98.12 309 ILE A CA 1
ATOM 2318 C C . ILE A 1 309 ? 3.672 38.906 11.562 1 98.12 309 ILE A C 1
ATOM 2320 O O . ILE A 1 309 ? 3.986 38.5 12.68 1 98.12 309 ILE A O 1
ATOM 2324 N N . SER A 1 310 ? 2.418 38.969 11.109 1 98.62 310 SER A N 1
ATOM 2325 C CA . SER A 1 310 ? 1.304 38.531 11.953 1 98.62 310 SER A CA 1
ATOM 2326 C C . SER A 1 310 ? 1.417 37.062 12.312 1 98.62 310 SER A C 1
ATOM 2328 O O . SER A 1 310 ? 1.18 36.688 13.461 1 98.62 310 SER A O 1
ATOM 2330 N N . SER A 1 311 ? 1.742 36.281 11.305 1 98.25 311 SER A N 1
ATOM 2331 C CA . SER A 1 311 ? 1.903 34.844 11.547 1 98.25 311 SER A CA 1
ATOM 2332 C C . SER A 1 311 ? 3.084 34.594 12.477 1 98.25 311 SER A C 1
ATOM 2334 O O . SER A 1 311 ? 3.049 33.625 13.273 1 98.25 311 SER A O 1
ATOM 2336 N N . GLY A 1 312 ? 4.16 35.344 12.305 1 98.38 312 GLY A N 1
ATOM 2337 C CA . GLY A 1 312 ? 5.277 35.25 13.234 1 98.38 312 GLY A CA 1
ATOM 2338 C C . GLY A 1 312 ? 4.891 35.5 14.672 1 98.38 312 GLY A C 1
ATOM 2339 O O . GLY A 1 312 ? 5.316 34.812 15.578 1 98.38 312 GLY A O 1
ATOM 2340 N N . ILE A 1 313 ? 4.09 36.531 14.914 1 98.44 313 ILE A N 1
ATOM 2341 C CA . ILE A 1 313 ? 3.609 36.906 16.25 1 98.44 313 ILE A CA 1
ATOM 2342 C C . ILE A 1 313 ? 2.758 35.75 16.812 1 98.44 313 ILE A C 1
ATOM 2344 O O . ILE A 1 313 ? 2.936 35.344 17.969 1 98.44 313 ILE A O 1
ATOM 2348 N N . ALA A 1 314 ? 1.854 35.281 16.016 1 98.5 314 ALA A N 1
ATOM 2349 C CA . ALA A 1 314 ? 1.012 34.156 16.453 1 98.5 314 ALA A CA 1
ATOM 2350 C C . ALA A 1 314 ? 1.847 32.906 16.703 1 98.5 314 ALA A C 1
ATOM 2352 O O . ALA A 1 314 ? 1.585 32.156 17.656 1 98.5 314 ALA A O 1
ATOM 2353 N N . GLY A 1 315 ? 2.795 32.656 15.781 1 97.88 315 GLY A N 1
ATOM 2354 C CA . GLY A 1 315 ? 3.697 31.516 15.977 1 97.88 315 GLY A CA 1
ATOM 2355 C C . GLY A 1 315 ? 4.484 31.609 17.266 1 97.88 315 GLY A C 1
ATOM 2356 O O . GLY A 1 315 ? 4.652 30.594 17.969 1 97.88 315 GLY A O 1
ATOM 2357 N N . MET A 1 316 ? 4.988 32.781 17.547 1 97.88 316 MET A N 1
ATOM 2358 C CA . MET A 1 316 ? 5.691 33.031 18.812 1 97.88 316 MET A CA 1
ATOM 2359 C C . MET A 1 316 ? 4.797 32.688 20 1 97.88 316 MET A C 1
ATOM 2361 O O . MET A 1 316 ? 5.215 32 20.922 1 97.88 316 MET A O 1
ATOM 2365 N N . TYR A 1 317 ? 3.607 33.156 20.016 1 98 317 TYR A N 1
ATOM 2366 C CA . TYR A 1 317 ? 2.658 32.969 21.109 1 98 317 TYR A CA 1
ATOM 2367 C C . TYR A 1 317 ? 2.393 31.484 21.328 1 98 317 TYR A C 1
ATOM 2369 O O . TYR A 1 317 ? 2.549 30.984 22.453 1 98 317 TYR A O 1
ATOM 2377 N N . ILE A 1 318 ? 2.025 30.719 20.266 1 97.69 318 ILE A N 1
ATOM 2378 C CA . ILE A 1 318 ? 1.606 29.328 20.453 1 97.69 318 ILE A CA 1
ATOM 2379 C C . ILE A 1 318 ? 2.824 28.469 20.766 1 97.69 318 ILE A C 1
ATOM 2381 O O . ILE A 1 318 ? 2.715 27.453 21.469 1 97.69 318 ILE A O 1
ATOM 2385 N N . SER A 1 319 ? 3.961 28.891 20.188 1 96.62 319 SER A N 1
ATOM 2386 C CA . SER A 1 319 ? 5.176 28.141 20.5 1 96.62 319 SER A CA 1
ATOM 2387 C C . SER A 1 319 ? 5.504 28.234 21.984 1 96.62 319 SER A C 1
ATOM 2389 O O . SER A 1 319 ? 5.883 27.234 22.609 1 96.62 319 SER A O 1
ATOM 2391 N N . VAL A 1 320 ? 5.348 29.359 22.609 1 96.69 320 VAL A N 1
ATOM 2392 C CA . VAL A 1 320 ? 5.613 29.578 24.031 1 96.69 320 VAL A CA 1
ATOM 2393 C C . VAL A 1 320 ? 4.609 28.781 24.859 1 96.69 320 VAL A C 1
ATOM 2395 O O . VAL A 1 320 ? 4.949 28.266 25.938 1 96.69 320 VAL A O 1
ATOM 2398 N N . LYS A 1 321 ? 3.422 28.609 24.312 1 96.94 321 LYS A N 1
ATOM 2399 C CA . LYS A 1 321 ? 2.385 27.859 25.016 1 96.94 321 LYS A CA 1
ATOM 2400 C C . LYS A 1 321 ? 2.553 26.359 24.797 1 96.94 321 LYS A C 1
ATOM 2402 O O . LYS A 1 321 ? 1.834 25.562 25.406 1 96.94 321 LYS A O 1
ATOM 2407 N N . GLY A 1 322 ? 3.436 25.953 23.922 1 95.81 322 GLY A N 1
ATOM 2408 C CA . GLY A 1 322 ? 3.752 24.547 23.719 1 95.81 322 GLY A CA 1
ATOM 2409 C C . GLY A 1 322 ? 2.686 23.797 22.938 1 95.81 322 GLY A C 1
ATOM 2410 O O . GLY A 1 322 ? 2.475 22.609 23.156 1 95.81 322 GLY A O 1
ATOM 2411 N N . VAL A 1 323 ? 2.012 24.438 22.062 1 96.62 323 VAL A N 1
ATOM 2412 C CA . VAL A 1 323 ? 0.902 23.859 21.312 1 96.62 323 VAL A CA 1
ATOM 2413 C C . VAL A 1 323 ? 1.416 22.734 20.406 1 96.62 323 VAL A C 1
ATOM 2415 O O . VAL A 1 323 ? 2.389 22.922 19.672 1 96.62 323 VAL A O 1
ATOM 2418 N N . LEU A 1 324 ? 0.753 21.547 20.453 1 95.56 324 LEU A N 1
ATOM 2419 C CA . LEU A 1 324 ? 1.104 20.391 19.641 1 95.56 324 LEU A CA 1
ATOM 2420 C C . LEU A 1 324 ? -0.093 19.922 18.828 1 95.56 324 LEU A C 1
ATOM 2422 O O . LEU A 1 324 ? -1.231 19.969 19.297 1 95.56 324 LEU A O 1
ATOM 2426 N N . ALA A 1 325 ? 0.208 19.547 17.656 1 93.69 325 ALA A N 1
ATOM 2427 C CA . ALA A 1 325 ? -0.767 18.844 16.812 1 93.69 325 ALA A CA 1
ATOM 2428 C C . ALA A 1 325 ? -0.502 17.344 16.797 1 93.69 325 ALA A C 1
ATOM 2430 O O . ALA A 1 325 ? 0.652 16.906 16.766 1 93.69 325 ALA A O 1
ATOM 2431 N N . SER A 1 326 ? -1.577 16.547 16.797 1 88.19 326 SER A N 1
ATOM 2432 C CA . SER A 1 326 ? -1.458 15.094 16.812 1 88.19 326 SER A CA 1
ATOM 2433 C C . SER A 1 326 ? -1.287 14.539 15.406 1 88.19 326 SER A C 1
ATOM 2435 O O . SER A 1 326 ? -0.869 13.391 15.234 1 88.19 326 SER A O 1
ATOM 2437 N N . SER A 1 327 ? -1.634 15.266 14.453 1 86.56 327 SER A N 1
ATOM 2438 C CA . SER A 1 327 ? -1.557 14.852 13.055 1 86.56 327 SER A CA 1
ATOM 2439 C C . SER A 1 327 ? -1.351 16.047 12.133 1 86.56 327 SER A C 1
ATOM 2441 O O . SER A 1 327 ? -1.419 17.203 12.57 1 86.56 327 SER A O 1
ATOM 2443 N N . VAL A 1 328 ? -0.932 15.68 10.922 1 87.19 328 VAL A N 1
ATOM 2444 C CA . VAL A 1 328 ? -0.895 16.688 9.867 1 87.19 328 VAL A CA 1
ATOM 2445 C C . VAL A 1 328 ? -2.127 16.547 8.977 1 87.19 328 VAL A C 1
ATOM 2447 O O . VAL A 1 328 ? -2.705 15.469 8.867 1 87.19 328 VAL A O 1
ATOM 2450 N N . GLY A 1 329 ? -2.67 17.641 8.516 1 82.81 329 GLY A N 1
ATOM 2451 C CA . GLY A 1 329 ? -3.863 17.625 7.684 1 82.81 329 GLY A CA 1
ATOM 2452 C C . GLY A 1 329 ? -4.047 18.906 6.887 1 82.81 329 GLY A C 1
ATOM 2453 O O . GLY A 1 329 ? -3.168 19.297 6.121 1 82.81 329 GLY A O 1
ATOM 2454 N N . VAL A 1 330 ? -5.176 19.531 7.215 1 81.12 330 VAL A N 1
ATOM 2455 C CA . VAL A 1 330 ? -5.473 20.797 6.547 1 81.12 330 VAL A CA 1
ATOM 2456 C C . VAL A 1 330 ? -4.801 21.953 7.289 1 81.12 330 VAL A C 1
ATOM 2458 O O . VAL A 1 330 ? -5.09 22.188 8.461 1 81.12 330 VAL A O 1
ATOM 2461 N N . GLY A 1 331 ? -3.895 22.578 6.57 1 87.94 331 GLY A N 1
ATOM 2462 C CA . GLY A 1 331 ? -3.152 23.688 7.156 1 87.94 331 GLY A CA 1
ATOM 2463 C C . GLY A 1 331 ? -3.895 25 7.09 1 87.94 331 GLY A C 1
ATOM 2464 O O . GLY A 1 331 ? -3.406 25.969 6.492 1 87.94 331 GLY A O 1
ATOM 2465 N N . GLY A 1 332 ? -5.027 25.078 7.609 1 91.5 332 GLY A N 1
ATOM 2466 C CA . GLY A 1 332 ? -5.883 26.25 7.68 1 91.5 332 GLY A CA 1
ATOM 2467 C C . GLY A 1 332 ? -6.812 26.234 8.875 1 91.5 332 GLY A C 1
ATOM 2468 O O . GLY A 1 332 ? -6.441 25.766 9.953 1 91.5 332 GLY A O 1
ATOM 2469 N N . VAL A 1 333 ? -7.977 26.781 8.688 1 91 333 VAL A N 1
ATOM 2470 C CA . VAL A 1 333 ? -8.945 26.922 9.773 1 91 333 VAL A CA 1
ATOM 2471 C C . VAL A 1 333 ? -9.367 25.547 10.266 1 91 333 VAL A C 1
ATOM 2473 O O . VAL A 1 333 ? -9.438 25.297 11.469 1 91 333 VAL A O 1
ATOM 2476 N N . PRO A 1 334 ? -9.562 24.578 9.328 1 85.56 334 PRO A N 1
ATOM 2477 C CA . PRO A 1 334 ? -9.93 23.25 9.812 1 85.56 334 PRO A CA 1
ATOM 2478 C C . PRO A 1 334 ? -8.805 22.562 10.57 1 85.56 334 PRO A C 1
ATOM 2480 O O . PRO A 1 334 ? -9.008 21.5 11.172 1 85.56 334 PRO A O 1
ATOM 2483 N N . GLY A 1 335 ? -7.637 23.188 10.562 1 86.94 335 GLY A N 1
ATOM 2484 C CA . GLY A 1 335 ? -6.477 22.609 11.227 1 86.94 335 GLY A CA 1
ATOM 2485 C C . GLY A 1 335 ? -6.652 22.484 12.727 1 86.94 335 GLY A C 1
ATOM 2486 O O . GLY A 1 335 ? -5.941 21.703 13.375 1 86.94 335 GLY A O 1
ATOM 2487 N N . ILE A 1 336 ? -7.637 23.188 13.289 1 87.94 336 ILE A N 1
ATOM 2488 C CA . ILE A 1 336 ? -7.879 23.141 14.727 1 87.94 336 ILE A CA 1
ATOM 2489 C C . ILE A 1 336 ? -8.203 21.719 15.148 1 87.94 336 ILE A C 1
ATOM 2491 O O . ILE A 1 336 ? -7.883 21.297 16.266 1 87.94 336 ILE A O 1
ATOM 2495 N N . PHE A 1 337 ? -8.672 20.969 14.219 1 83.31 337 PHE A N 1
ATOM 2496 C CA . PHE A 1 337 ? -9.094 19.609 14.562 1 83.31 337 PHE A CA 1
ATOM 2497 C C . PHE A 1 337 ? -7.891 18.672 14.641 1 83.31 337 PHE A C 1
ATOM 2499 O O . PHE A 1 337 ? -7.992 17.562 15.18 1 83.31 337 PHE A O 1
ATOM 2506 N N . SER A 1 338 ? -6.73 19.125 14.141 1 87.06 338 SER A N 1
ATOM 2507 C CA . SER A 1 338 ? -5.504 18.344 14.25 1 87.06 338 SER A CA 1
ATOM 2508 C C . SER A 1 338 ? -4.75 18.672 15.539 1 87.06 338 SER A C 1
ATOM 2510 O O . SER A 1 338 ? -3.812 17.969 15.914 1 87.06 338 SER A O 1
ATOM 2512 N N . ILE A 1 339 ? -5.211 19.812 16.234 1 91.88 339 ILE A N 1
ATOM 2513 C CA . ILE A 1 339 ? -4.562 20.266 17.453 1 91.88 339 ILE A CA 1
ATOM 2514 C C . ILE A 1 339 ? -5.066 19.438 18.641 1 91.88 339 ILE A C 1
ATOM 2516 O O . ILE A 1 339 ? -6.258 19.141 18.734 1 91.88 339 ILE A O 1
ATOM 2520 N N . MET A 1 340 ? -4.117 19.016 19.453 1 89.31 340 MET A N 1
ATOM 2521 C CA . MET A 1 340 ? -4.523 18.297 20.656 1 89.31 340 MET A CA 1
ATOM 2522 C C . MET A 1 340 ? -5.508 19.141 21.469 1 89.31 340 MET A C 1
ATOM 2524 O O . MET A 1 340 ? -5.352 20.359 21.578 1 89.31 340 MET A O 1
ATOM 2528 N N . SER A 1 341 ? -6.492 18.547 22 1 85.94 341 SER A N 1
ATOM 2529 C CA . SER A 1 341 ? -7.617 19.219 22.625 1 85.94 341 SER A CA 1
ATOM 2530 C C . SER A 1 341 ? -7.152 20.125 23.766 1 85.94 341 SER A C 1
ATOM 2532 O O . SER A 1 341 ? -7.723 21.188 24 1 85.94 341 SER A O 1
ATOM 2534 N N . ARG A 1 342 ? -6.172 19.719 24.484 1 88.12 342 ARG A N 1
ATOM 2535 C CA . ARG A 1 342 ? -5.691 20.5 25.625 1 88.12 342 ARG A CA 1
ATOM 2536 C C . ARG A 1 342 ? -5.141 21.844 25.172 1 88.12 342 ARG A C 1
ATOM 2538 O O . ARG A 1 342 ? -5.051 22.781 25.969 1 88.12 342 ARG A O 1
ATOM 2545 N N . TYR A 1 343 ? -4.816 21.984 23.844 1 93.94 343 TYR A N 1
ATOM 2546 C CA . TYR A 1 343 ? -4.195 23.203 23.344 1 93.94 343 TYR A CA 1
ATOM 2547 C C . TYR A 1 343 ? -5.176 24 22.484 1 93.94 343 TYR A C 1
ATOM 2549 O O . TYR A 1 343 ? -4.777 24.938 21.781 1 93.94 343 TYR A O 1
ATOM 2557 N N . TRP A 1 344 ? -6.453 23.688 22.484 1 92.19 344 TRP A N 1
ATOM 2558 C CA . TRP A 1 344 ? -7.43 24.391 21.641 1 92.19 344 TRP A CA 1
ATOM 2559 C C . TRP A 1 344 ? -7.535 25.859 22.031 1 92.19 344 TRP A C 1
ATOM 2561 O O . TRP A 1 344 ? -7.738 26.719 21.172 1 92.19 344 TRP A O 1
ATOM 2571 N N . GLY A 1 345 ? -7.488 26.094 23.312 1 93.62 345 GLY A N 1
ATOM 2572 C CA . GLY A 1 345 ? -7.551 27.469 23.781 1 93.62 345 GLY A CA 1
ATOM 2573 C C . GLY A 1 345 ? -6.469 28.359 23.188 1 93.62 345 GLY A C 1
ATOM 2574 O O . GLY A 1 345 ? -6.766 29.281 22.438 1 93.62 345 GLY A O 1
ATOM 2575 N N . PRO A 1 346 ? -5.23 27.969 23.531 1 96.88 346 PRO A N 1
ATOM 2576 C CA . PRO A 1 346 ? -4.141 28.781 22.984 1 96.88 346 PRO A CA 1
ATOM 2577 C C . PRO A 1 346 ? -4.152 28.812 21.453 1 96.88 346 PRO A C 1
ATOM 2579 O O . PRO A 1 346 ? -3.826 29.844 20.859 1 96.88 346 PRO A O 1
ATOM 2582 N N . PHE A 1 347 ? -4.461 27.797 20.844 1 96.94 347 PHE A N 1
ATOM 2583 C CA . PHE A 1 347 ? -4.477 27.797 19.375 1 96.94 347 PHE A CA 1
ATOM 2584 C C . PHE A 1 347 ? -5.566 28.719 18.844 1 96.94 347 PHE A C 1
ATOM 2586 O O . PHE A 1 347 ? -5.375 29.391 17.844 1 96.94 347 PHE A O 1
ATOM 2593 N N . ALA A 1 348 ? -6.723 28.719 19.453 1 95.5 348 ALA A N 1
ATOM 2594 C CA . ALA A 1 348 ? -7.809 29.609 19.047 1 95.5 348 ALA A CA 1
ATOM 2595 C C . ALA A 1 348 ? -7.383 31.062 19.141 1 95.5 348 ALA A C 1
ATOM 2597 O O . ALA A 1 348 ? -7.734 31.875 18.281 1 95.5 348 ALA A O 1
ATOM 2598 N N . LEU A 1 349 ? -6.707 31.344 20.156 1 97.62 349 LEU A N 1
ATOM 2599 C CA . LEU A 1 349 ? -6.195 32.719 20.281 1 97.62 349 LEU A CA 1
ATOM 2600 C C . LEU A 1 349 ? -5.203 33.031 19.172 1 97.62 349 LEU A C 1
ATOM 2602 O O . LEU A 1 349 ? -5.184 34.125 18.641 1 97.62 349 LEU A O 1
ATOM 2606 N N . GLY A 1 350 ? -4.32 32.062 18.891 1 98.06 350 GLY A N 1
ATOM 2607 C CA . GLY A 1 350 ? -3.453 32.219 17.75 1 98.06 350 GLY A CA 1
ATOM 2608 C C . GLY A 1 350 ? -4.215 32.469 16.453 1 98.06 350 GLY A C 1
ATOM 2609 O O . GLY A 1 350 ? -3.83 33.312 15.648 1 98.06 350 GLY A O 1
ATOM 2610 N N . MET A 1 351 ? -5.238 31.75 16.281 1 97.75 351 MET A N 1
ATOM 2611 C CA . MET A 1 351 ? -6.074 31.922 15.086 1 97.75 351 MET A CA 1
ATOM 2612 C C . MET A 1 351 ? -6.68 33.312 15.047 1 97.75 351 MET A C 1
ATOM 2614 O O . MET A 1 351 ? -6.734 33.938 13.984 1 97.75 351 MET A O 1
ATOM 2618 N N . LEU A 1 352 ? -7.152 33.75 16.156 1 98 352 LEU A N 1
ATOM 2619 C CA . LEU A 1 352 ? -7.719 35.094 16.219 1 98 352 LEU A CA 1
ATOM 2620 C C . LEU A 1 352 ? -6.684 36.156 15.812 1 98 352 LEU A C 1
ATOM 2622 O O . LEU A 1 352 ? -7.008 37.125 15.109 1 98 352 LEU A O 1
ATOM 2626 N N . ILE A 1 353 ? -5.512 35.938 16.266 1 98.44 353 ILE A N 1
ATOM 2627 C CA . ILE A 1 353 ? -4.43 36.875 15.922 1 98.44 353 ILE A CA 1
ATOM 2628 C C . ILE A 1 353 ? -4.258 36.938 14.406 1 98.44 353 ILE A C 1
ATOM 2630 O O . ILE A 1 353 ? -4.199 38 13.82 1 98.44 353 ILE A O 1
ATOM 2634 N N . VAL A 1 354 ? -4.254 35.75 13.766 1 98.56 354 VAL A N 1
ATOM 2635 C CA . VAL A 1 354 ? -3.916 35.719 12.344 1 98.56 354 VAL A CA 1
ATOM 2636 C C . VAL A 1 354 ? -5.16 36.031 11.508 1 98.56 354 VAL A C 1
ATOM 2638 O O . VAL A 1 354 ? -5.062 36.281 10.305 1 98.56 354 VAL A O 1
ATOM 2641 N N . LEU A 1 355 ? -6.309 36 12.125 1 98 355 LEU A N 1
ATOM 2642 C CA . LEU A 1 355 ? -7.516 36.469 11.43 1 98 355 LEU A CA 1
ATOM 2643 C C . LEU A 1 355 ? -7.633 37.969 11.461 1 98 355 LEU A C 1
ATOM 2645 O O . LEU A 1 355 ? -8.031 38.594 10.469 1 98 355 LEU A O 1
ATOM 2649 N N . ILE A 1 356 ? -7.188 38.594 12.539 1 98.38 356 ILE A N 1
ATOM 2650 C CA . ILE A 1 356 ? -7.449 40 12.773 1 98.38 356 ILE A CA 1
ATOM 2651 C C . ILE A 1 356 ? -6.246 40.812 12.336 1 98.38 356 ILE A C 1
ATOM 2653 O O . ILE A 1 356 ? -6.383 41.75 11.547 1 98.38 356 ILE A O 1
ATOM 2657 N N . LEU A 1 357 ? -5.055 40.438 12.75 1 98.44 357 LEU A N 1
ATOM 2658 C CA . LEU A 1 357 ? -3.877 41.281 12.562 1 98.44 357 LEU A CA 1
ATOM 2659 C C . LEU A 1 357 ? -3.559 41.438 11.078 1 98.44 357 LEU A C 1
ATOM 2661 O O . LEU A 1 357 ? -3.305 42.562 10.617 1 98.44 357 LEU A O 1
ATOM 2665 N N . PRO A 1 358 ? -3.482 40.344 10.367 1 98.44 358 PRO A N 1
ATOM 2666 C CA . PRO A 1 358 ? -3.174 40.562 8.953 1 98.44 358 PRO A CA 1
ATOM 2667 C C . PRO A 1 358 ? -4.27 41.312 8.219 1 98.44 358 PRO A C 1
ATOM 2669 O O . PRO A 1 358 ? -3.977 42.125 7.336 1 98.44 358 PRO A O 1
ATOM 2672 N N . PHE A 1 359 ? -5.488 41.062 8.547 1 98.25 359 PHE A N 1
ATOM 2673 C CA . PHE A 1 359 ? -6.594 41.781 7.922 1 98.25 359 PHE A CA 1
ATOM 2674 C C . PHE A 1 359 ? -6.543 43.281 8.266 1 98.25 359 PHE A C 1
ATOM 2676 O O . PHE A 1 359 ? -6.535 44.125 7.375 1 98.25 359 PHE A O 1
ATOM 2683 N N . ALA A 1 360 ? -6.461 43.625 9.531 1 97.94 360 ALA A N 1
ATOM 2684 C CA . ALA A 1 360 ? -6.43 45 10 1 97.94 360 ALA A CA 1
ATOM 2685 C C . ALA A 1 360 ? -5.156 45.719 9.547 1 97.94 360 ALA A C 1
ATOM 2687 O O . ALA A 1 360 ? -5.191 46.875 9.18 1 97.94 360 ALA A O 1
ATOM 2688 N N . GLY A 1 361 ? -4.027 45 9.664 1 97.81 361 GLY A N 1
ATOM 2689 C CA . GLY A 1 361 ? -2.762 45.594 9.234 1 97.81 361 GLY A CA 1
ATOM 2690 C C . GLY A 1 361 ? -2.729 45.906 7.754 1 97.81 361 GLY A C 1
ATOM 2691 O O . GLY A 1 361 ? -2.244 46.969 7.355 1 97.81 361 GLY A O 1
ATOM 2692 N N . THR A 1 362 ? -3.16 44.969 6.984 1 97.38 362 THR A N 1
ATOM 2693 C CA . THR A 1 362 ? -3.178 45.188 5.543 1 97.38 362 THR A CA 1
ATOM 2694 C C . THR A 1 362 ? -4.133 46.312 5.176 1 97.38 362 THR A C 1
ATOM 2696 O O . THR A 1 362 ? -3.785 47.219 4.391 1 97.38 362 THR A O 1
ATOM 2699 N N . TYR A 1 363 ? -5.328 46.312 5.727 1 96.19 363 TYR A N 1
ATOM 2700 C CA . TYR A 1 363 ? -6.316 47.344 5.465 1 96.19 363 TYR A CA 1
ATOM 2701 C C . TYR A 1 363 ? -5.809 48.719 5.926 1 96.19 363 TYR A C 1
ATOM 2703 O O . TYR A 1 363 ? -5.938 49.719 5.211 1 96.19 363 TYR A O 1
ATOM 2711 N N . GLY A 1 364 ? -5.293 48.75 7.125 1 95.69 364 GLY A N 1
ATOM 2712 C CA . GLY A 1 364 ? -4.762 50 7.668 1 95.69 364 GLY A CA 1
ATOM 2713 C C . GLY A 1 364 ? -3.613 50.562 6.859 1 95.69 364 GLY A C 1
ATOM 2714 O O . GLY A 1 364 ? -3.555 51.781 6.609 1 95.69 364 GLY A O 1
ATOM 2715 N N . TYR A 1 365 ? -2.67 49.688 6.516 1 95.69 365 TYR A N 1
ATOM 2716 C CA . TYR A 1 365 ? -1.53 50.125 5.719 1 95.69 365 TYR A CA 1
ATOM 2717 C C . TYR A 1 365 ? -1.988 50.719 4.383 1 95.69 365 TYR A C 1
ATOM 2719 O O . TYR A 1 365 ? -1.466 51.719 3.928 1 95.69 365 TYR A O 1
ATOM 2727 N N . ALA A 1 366 ? -2.896 50.094 3.746 1 92.19 366 ALA A N 1
ATOM 2728 C CA . ALA A 1 366 ? -3.412 50.562 2.461 1 92.19 366 ALA A CA 1
ATOM 2729 C C . ALA A 1 366 ? -4.094 51.906 2.605 1 92.19 366 ALA A C 1
ATOM 2731 O O . ALA A 1 366 ? -3.979 52.781 1.726 1 92.19 366 ALA A O 1
ATOM 2732 N N . ARG A 1 367 ? -4.836 52.094 3.676 1 90.5 367 ARG A N 1
ATOM 2733 C CA . ARG A 1 367 ? -5.52 53.375 3.92 1 90.5 367 ARG A CA 1
ATOM 2734 C C . ARG A 1 367 ? -4.52 54.5 4.172 1 90.5 367 ARG A C 1
ATOM 2736 O O . ARG A 1 367 ? -4.734 55.625 3.748 1 90.5 367 ARG A O 1
ATOM 2743 N N . LEU A 1 368 ? -3.525 54.125 4.867 1 90.31 368 LEU A N 1
ATOM 2744 C CA . LEU A 1 368 ? -2.496 55.125 5.16 1 90.31 368 LEU A CA 1
ATOM 2745 C C . LEU A 1 368 ? -1.749 55.531 3.889 1 90.31 368 LEU A C 1
ATOM 2747 O O . LEU A 1 368 ? -1.381 56.688 3.717 1 90.31 368 LEU A O 1
ATOM 2751 N N . LYS A 1 369 ? -1.49 54.531 3.037 1 84.94 369 LYS A N 1
ATOM 2752 C CA . LYS A 1 369 ? -0.779 54.844 1.794 1 84.94 369 LYS A CA 1
ATOM 2753 C C . LYS A 1 369 ? -1.661 55.594 0.821 1 84.94 369 LYS A C 1
ATOM 2755 O O . LYS A 1 369 ? -1.165 56.438 0.042 1 84.94 369 LYS A O 1
ATOM 2760 N N . ARG A 1 370 ? -2.895 55.25 0.762 1 77.12 370 ARG A N 1
ATOM 2761 C CA . ARG A 1 370 ? -3.814 56 -0.095 1 77.12 370 ARG A CA 1
ATOM 2762 C C . ARG A 1 370 ? -3.924 57.438 0.346 1 77.12 370 ARG A C 1
ATOM 2764 O O . ARG A 1 370 ? -4.125 58.344 -0.481 1 77.12 370 ARG A O 1
ATOM 2771 N N . LYS A 1 371 ? -3.865 57.688 1.674 1 71.75 371 LYS A N 1
ATOM 2772 C CA . LYS A 1 371 ? -3.939 59.062 2.184 1 71.75 371 LYS A CA 1
ATOM 2773 C C . LYS A 1 371 ? -2.666 59.844 1.859 1 71.75 371 LYS A C 1
ATOM 2775 O O . LYS A 1 371 ? -2.689 61.062 1.775 1 71.75 371 LYS A O 1
ATOM 2780 N N . LYS A 1 372 ? -1.654 59.219 1.521 1 66.06 372 LYS A N 1
ATOM 2781 C CA . LYS A 1 372 ? -0.433 59.906 1.112 1 66.06 372 LYS A CA 1
ATOM 2782 C C . LYS A 1 372 ? -0.396 60.125 -0.4 1 66.06 372 LYS A C 1
ATOM 2784 O O . LYS A 1 372 ? -0.775 59.219 -1.16 1 66.06 372 LYS A O 1
ATOM 2789 N N . MET B 1 1 ? -15.844 -6.496 -28.266 1 75.38 1 MET B N 1
ATOM 2790 C CA . MET B 1 1 ? -15.633 -7.535 -27.266 1 75.38 1 MET B CA 1
ATOM 2791 C C . MET B 1 1 ? -16.922 -7.805 -26.484 1 75.38 1 MET B C 1
ATOM 2793 O O . MET B 1 1 ? -17.641 -6.871 -26.125 1 75.38 1 MET B O 1
ATOM 2797 N N . ASN B 1 2 ? -17.375 -9.062 -26.312 1 85 2 ASN B N 1
ATOM 2798 C CA . ASN B 1 2 ? -18.531 -9.391 -25.5 1 85 2 ASN B CA 1
ATOM 2799 C C . ASN B 1 2 ? -18.25 -9.133 -24.016 1 85 2 ASN B C 1
ATOM 2801 O O . ASN B 1 2 ? -17.125 -8.828 -23.625 1 85 2 ASN B O 1
ATOM 2805 N N . PRO B 1 3 ? -19.234 -9.023 -23.219 1 85.56 3 PRO B N 1
ATOM 2806 C CA . PRO B 1 3 ? -19.078 -8.672 -21.812 1 85.56 3 PRO B CA 1
ATOM 2807 C C . PRO B 1 3 ? -18.094 -9.578 -21.078 1 85.56 3 PRO B C 1
ATOM 2809 O O . PRO B 1 3 ? -17.344 -9.117 -20.219 1 85.56 3 PRO B O 1
ATOM 2812 N N . LEU B 1 4 ? -18.094 -10.703 -21.359 1 82.88 4 LEU B N 1
ATOM 2813 C CA . LEU B 1 4 ? -17.172 -11.648 -20.734 1 82.88 4 LEU B CA 1
ATOM 2814 C C . LEU B 1 4 ? -15.734 -11.352 -21.125 1 82.88 4 LEU B C 1
ATOM 2816 O O . LEU B 1 4 ? -14.836 -11.383 -20.281 1 82.88 4 LEU B O 1
ATOM 2820 N N . GLN B 1 5 ? -15.555 -11.125 -22.422 1 81.75 5 GLN B N 1
ATOM 2821 C CA . GLN B 1 5 ? -14.227 -10.797 -22.922 1 81.75 5 GLN B CA 1
ATOM 2822 C C . GLN B 1 5 ? -13.695 -9.523 -22.266 1 81.75 5 GLN B C 1
ATOM 2824 O O . GLN B 1 5 ? -12.508 -9.43 -21.938 1 81.75 5 GLN B O 1
ATOM 2829 N N . ARG B 1 6 ? -14.586 -8.594 -22.109 1 86.75 6 ARG B N 1
ATOM 2830 C CA . ARG B 1 6 ? -14.203 -7.328 -21.484 1 86.75 6 ARG B CA 1
ATOM 2831 C C . ARG B 1 6 ? -13.812 -7.531 -20.031 1 86.75 6 ARG B C 1
ATOM 2833 O O . ARG B 1 6 ? -12.867 -6.918 -19.547 1 86.75 6 ARG B O 1
ATOM 2840 N N . ALA B 1 7 ? -14.57 -8.344 -19.328 1 85.44 7 ALA B N 1
ATOM 2841 C CA . ALA B 1 7 ? -14.281 -8.641 -17.922 1 85.44 7 ALA B CA 1
ATOM 2842 C C . ALA B 1 7 ? -12.922 -9.32 -17.781 1 85.44 7 ALA B C 1
ATOM 2844 O O . ALA B 1 7 ? -12.148 -9 -16.875 1 85.44 7 ALA B O 1
ATOM 2845 N N . VAL B 1 8 ? -12.688 -10.219 -18.672 1 82.25 8 VAL B N 1
ATOM 2846 C CA . VAL B 1 8 ? -11.438 -10.953 -18.656 1 82.25 8 VAL B CA 1
ATOM 2847 C C . VAL B 1 8 ? -10.266 -10 -18.906 1 82.25 8 VAL B C 1
ATOM 2849 O O . VAL B 1 8 ? -9.242 -10.07 -18.219 1 82.25 8 VAL B O 1
ATOM 2852 N N . LYS B 1 9 ? -10.422 -9.172 -19.844 1 84.62 9 LYS B N 1
ATOM 2853 C CA . LYS B 1 9 ? -9.383 -8.203 -20.172 1 84.62 9 LYS B CA 1
ATOM 2854 C C . LYS B 1 9 ? -9.117 -7.273 -18.984 1 84.62 9 LYS B C 1
ATOM 2856 O O . LYS B 1 9 ? -7.965 -6.961 -18.688 1 84.62 9 LYS B O 1
ATOM 2861 N N . THR B 1 10 ? -10.18 -6.859 -18.406 1 89.62 10 THR B N 1
ATOM 2862 C CA . THR B 1 10 ? -10.062 -5.98 -17.25 1 89.62 10 THR B CA 1
ATOM 2863 C C . THR B 1 10 ? -9.273 -6.656 -16.125 1 89.62 10 THR B C 1
ATOM 2865 O O . THR B 1 10 ? -8.375 -6.051 -15.539 1 89.62 10 THR B O 1
ATOM 2868 N N . LEU B 1 11 ? -9.562 -7.852 -15.852 1 88.12 11 LEU B N 1
ATOM 2869 C CA . LEU B 1 11 ? -8.852 -8.586 -14.812 1 88.12 11 LEU B CA 1
ATOM 2870 C C . LEU B 1 11 ? -7.379 -8.75 -15.164 1 88.12 11 LEU B C 1
ATOM 2872 O O . LEU B 1 11 ? -6.512 -8.617 -14.297 1 88.12 11 LEU B O 1
ATOM 2876 N N . ALA B 1 12 ? -7.152 -9.039 -16.391 1 86.06 12 ALA B N 1
ATOM 2877 C CA . ALA B 1 12 ? -5.77 -9.18 -16.844 1 86.06 12 ALA B CA 1
ATOM 2878 C C . ALA B 1 12 ? -5 -7.871 -16.656 1 86.06 12 ALA B C 1
ATOM 2880 O O . ALA B 1 12 ? -3.863 -7.875 -16.172 1 86.06 12 ALA B O 1
ATOM 2881 N N . ASP B 1 13 ? -5.648 -6.812 -17.016 1 90.44 13 ASP B N 1
ATOM 2882 C CA . ASP B 1 13 ? -5.027 -5.496 -16.922 1 90.44 13 ASP B CA 1
ATOM 2883 C C . ASP B 1 13 ? -4.734 -5.133 -15.461 1 90.44 13 ASP B C 1
ATOM 2885 O O . ASP B 1 13 ? -3.811 -4.367 -15.18 1 90.44 13 ASP B O 1
ATOM 2889 N N . ILE B 1 14 ? -5.465 -5.684 -14.578 1 93.5 14 ILE B N 1
ATOM 2890 C CA . ILE B 1 14 ? -5.316 -5.387 -13.156 1 93.5 14 ILE B CA 1
ATOM 2891 C C . ILE B 1 14 ? -4.211 -6.254 -12.562 1 93.5 14 ILE B C 1
ATOM 2893 O O . ILE B 1 14 ? -3.408 -5.781 -11.75 1 93.5 14 ILE B O 1
ATOM 2897 N N . PHE B 1 15 ? -4.059 -7.469 -13.023 1 89.5 15 PHE B N 1
ATOM 2898 C CA . PHE B 1 15 ? -3.193 -8.414 -12.336 1 89.5 15 PHE B CA 1
ATOM 2899 C C . PHE B 1 15 ? -1.8 -8.422 -12.953 1 89.5 15 PHE B C 1
ATOM 2901 O O . PHE B 1 15 ? -0.817 -8.734 -12.273 1 89.5 15 PHE B O 1
ATOM 2908 N N . ILE B 1 16 ? -1.637 -8.086 -14.164 1 88.75 16 ILE B N 1
ATOM 2909 C CA . ILE B 1 16 ? -0.352 -8.133 -14.852 1 88.75 16 ILE B CA 1
ATOM 2910 C C . ILE B 1 16 ? 0.649 -7.223 -14.148 1 88.75 16 ILE B C 1
ATOM 2912 O O . ILE B 1 16 ? 1.778 -7.629 -13.867 1 88.75 16 ILE B O 1
ATOM 2916 N N . PRO B 1 17 ? 0.2 -6.055 -13.773 1 92.06 17 PRO B N 1
ATOM 2917 C CA . PRO B 1 17 ? 1.169 -5.152 -13.141 1 92.06 17 PRO B CA 1
ATOM 2918 C C . PRO B 1 17 ? 1.619 -5.641 -11.766 1 92.06 17 PRO B C 1
ATOM 2920 O O . PRO B 1 17 ? 2.67 -5.227 -11.273 1 92.06 17 PRO B O 1
ATOM 2923 N N . ILE B 1 18 ? 0.862 -6.449 -11.133 1 93.94 18 ILE B N 1
ATOM 2924 C CA . ILE B 1 18 ? 1.214 -6.844 -9.773 1 93.94 18 ILE B CA 1
ATOM 2925 C C . ILE B 1 18 ? 1.894 -8.211 -9.789 1 93.94 18 ILE B C 1
ATOM 2927 O O . ILE B 1 18 ? 2.275 -8.734 -8.742 1 93.94 18 ILE B O 1
ATOM 2931 N N . LEU B 1 19 ? 2.113 -8.82 -10.961 1 89.31 19 LEU B N 1
ATOM 2932 C CA . LEU B 1 19 ? 2.691 -10.148 -11.117 1 89.31 19 LEU B CA 1
ATOM 2933 C C . LEU B 1 19 ? 4.082 -10.219 -10.492 1 89.31 19 LEU B C 1
ATOM 2935 O O . LEU B 1 19 ? 4.414 -11.188 -9.805 1 89.31 19 LEU B O 1
ATOM 2939 N N . PRO B 1 20 ? 4.926 -9.195 -10.68 1 91 20 PRO B N 1
ATOM 2940 C CA . PRO B 1 20 ? 6.266 -9.289 -10.094 1 91 20 PRO B CA 1
ATOM 2941 C C . PRO B 1 20 ? 6.234 -9.461 -8.57 1 91 20 PRO B C 1
ATOM 2943 O O . PRO B 1 20 ? 7.043 -10.211 -8.016 1 91 20 PRO B O 1
ATOM 2946 N N . ALA B 1 21 ? 5.316 -8.789 -7.938 1 93.81 21 ALA B N 1
ATOM 2947 C CA . ALA B 1 21 ? 5.207 -8.906 -6.484 1 93.81 21 ALA B CA 1
ATOM 2948 C C . ALA B 1 21 ? 4.715 -10.297 -6.086 1 93.81 21 ALA B C 1
ATOM 2950 O O . ALA B 1 21 ? 5.195 -10.875 -5.109 1 93.81 21 ALA B O 1
ATOM 2951 N N . ILE B 1 22 ? 3.789 -10.82 -6.844 1 87.56 22 ILE B N 1
ATOM 2952 C CA . ILE B 1 22 ? 3.193 -12.117 -6.547 1 87.56 22 ILE B CA 1
ATOM 2953 C C . ILE B 1 22 ? 4.215 -13.227 -6.797 1 87.56 22 ILE B C 1
ATOM 2955 O O . ILE B 1 22 ? 4.363 -14.133 -5.98 1 87.56 22 ILE B O 1
ATOM 2959 N N . VAL B 1 23 ? 4.902 -13.125 -7.883 1 86.81 23 VAL B N 1
ATOM 2960 C CA . VAL B 1 23 ? 5.934 -14.102 -8.227 1 86.81 23 VAL B CA 1
ATOM 2961 C C . VAL B 1 23 ? 7.031 -14.086 -7.164 1 86.81 23 VAL B C 1
ATOM 2963 O O . VAL B 1 23 ? 7.504 -15.141 -6.734 1 86.81 23 VAL B O 1
ATOM 2966 N N . THR B 1 24 ? 7.41 -12.898 -6.785 1 91.31 24 THR B N 1
ATOM 2967 C CA . THR B 1 24 ? 8.422 -12.75 -5.746 1 91.31 24 THR B CA 1
ATOM 2968 C C . THR B 1 24 ? 7.961 -13.406 -4.449 1 91.31 24 THR B C 1
ATOM 2970 O O . THR B 1 24 ? 8.719 -14.156 -3.826 1 91.31 24 THR B O 1
ATOM 2973 N N . ALA B 1 25 ? 6.746 -13.141 -4.066 1 90.69 25 ALA B N 1
ATOM 2974 C CA . ALA B 1 25 ? 6.199 -13.734 -2.848 1 90.69 25 ALA B CA 1
ATOM 2975 C C . ALA B 1 25 ? 6.199 -15.258 -2.926 1 90.69 25 ALA B C 1
ATOM 2977 O O . ALA B 1 25 ? 6.617 -15.93 -1.982 1 90.69 25 ALA B O 1
ATOM 2978 N N . GLY B 1 26 ? 5.801 -15.773 -4.008 1 84.56 26 GLY B N 1
ATOM 2979 C CA . GLY B 1 26 ? 5.766 -17.219 -4.191 1 84.56 26 GLY B CA 1
ATOM 2980 C C . GLY B 1 26 ? 7.137 -17.859 -4.125 1 84.56 26 GLY B C 1
ATOM 2981 O O . GLY B 1 26 ? 7.316 -18.891 -3.479 1 84.56 26 GLY B O 1
ATOM 2982 N N . LEU B 1 27 ? 8.062 -17.25 -4.773 1 85.94 27 LEU B N 1
ATOM 2983 C CA . LEU B 1 27 ? 9.422 -17.781 -4.82 1 85.94 27 LEU B CA 1
ATOM 2984 C C . LEU B 1 27 ? 10.062 -17.75 -3.438 1 85.94 27 LEU B C 1
ATOM 2986 O O . LEU B 1 27 ? 10.664 -18.75 -3.006 1 85.94 27 LEU B O 1
ATOM 2990 N N . LEU B 1 28 ? 9.945 -16.641 -2.795 1 88.44 28 LEU B N 1
ATOM 2991 C CA . LEU B 1 28 ? 10.586 -16.5 -1.494 1 88.44 28 LEU B CA 1
ATOM 2992 C C . LEU B 1 28 ? 9.875 -17.328 -0.439 1 88.44 28 LEU B C 1
ATOM 2994 O O . LEU B 1 28 ? 10.508 -17.844 0.484 1 88.44 28 LEU B O 1
ATOM 2998 N N . MET B 1 29 ? 8.602 -17.453 -0.551 1 85.5 29 MET B N 1
ATOM 2999 C CA . MET B 1 29 ? 7.875 -18.344 0.345 1 85.5 29 MET B CA 1
ATOM 3000 C C . MET B 1 29 ? 8.305 -19.797 0.128 1 85.5 29 MET B C 1
ATOM 3002 O O . MET B 1 29 ? 8.352 -20.578 1.076 1 85.5 29 MET B O 1
ATOM 3006 N N . GLY B 1 30 ? 8.539 -20.109 -1.137 1 81.62 30 GLY B N 1
ATOM 3007 C CA . GLY B 1 30 ? 9.117 -21.422 -1.426 1 81.62 30 GLY B CA 1
ATOM 3008 C C . GLY B 1 30 ? 10.453 -21.641 -0.733 1 81.62 30 GLY B C 1
ATOM 3009 O O . GLY B 1 30 ? 10.703 -22.734 -0.202 1 81.62 30 GLY B O 1
ATOM 3010 N N . LEU B 1 31 ? 11.258 -20.625 -0.795 1 82.75 31 LEU B N 1
ATOM 3011 C CA . LEU B 1 31 ? 12.539 -20.703 -0.102 1 82.75 31 LEU B CA 1
ATOM 3012 C C . LEU B 1 31 ? 12.336 -20.906 1.396 1 82.75 31 LEU B C 1
ATOM 3014 O O . LEU B 1 31 ? 13.055 -21.688 2.023 1 82.75 31 LEU B O 1
ATOM 3018 N N . ASN B 1 32 ? 11.406 -20.188 1.942 1 85 32 ASN B N 1
ATOM 3019 C CA . ASN B 1 32 ? 11.086 -20.359 3.355 1 85 32 ASN B CA 1
ATOM 3020 C C . ASN B 1 32 ? 10.586 -21.781 3.643 1 85 32 ASN B C 1
ATOM 3022 O O . ASN B 1 32 ? 10.906 -22.359 4.684 1 85 32 ASN B O 1
ATOM 3026 N N . ASN B 1 33 ? 9.789 -22.266 2.766 1 78.81 33 ASN B N 1
ATOM 3027 C CA . ASN B 1 33 ? 9.258 -23.609 2.93 1 78.81 33 ASN B CA 1
ATOM 3028 C C . ASN B 1 33 ? 10.375 -24.656 2.941 1 78.81 33 ASN B C 1
ATOM 3030 O O . ASN B 1 33 ? 10.297 -25.641 3.682 1 78.81 33 ASN B O 1
ATOM 3034 N N . ILE B 1 34 ? 11.359 -24.453 2.123 1 82.12 34 ILE B N 1
ATOM 3035 C CA . ILE B 1 34 ? 12.492 -25.359 2.07 1 82.12 34 ILE B CA 1
ATOM 3036 C C . ILE B 1 34 ? 13.219 -25.375 3.418 1 82.12 34 ILE B C 1
ATOM 3038 O O . ILE B 1 34 ? 13.68 -26.406 3.881 1 82.12 34 ILE B O 1
ATOM 3042 N N . LEU B 1 35 ? 13.242 -24.25 4.059 1 85.75 35 LEU B N 1
ATOM 3043 C CA . LEU B 1 35 ? 13.977 -24.109 5.312 1 85.75 35 LEU B CA 1
ATOM 3044 C C . LEU B 1 35 ? 13.141 -24.609 6.488 1 85.75 35 LEU B C 1
ATOM 3046 O O . LEU B 1 35 ? 13.695 -25.109 7.473 1 85.75 35 LEU B O 1
ATOM 3050 N N . THR B 1 36 ? 11.82 -24.562 6.406 1 86.19 36 THR B N 1
ATOM 3051 C CA . THR B 1 36 ? 11 -24.734 7.602 1 86.19 36 THR B CA 1
ATOM 3052 C C . THR B 1 36 ? 10.133 -25.984 7.484 1 86.19 36 THR B C 1
ATOM 3054 O O . THR B 1 36 ? 9.594 -26.469 8.477 1 86.19 36 THR B O 1
ATOM 3057 N N . ALA B 1 37 ? 9.961 -26.453 6.258 1 79.75 37 ALA B N 1
ATOM 3058 C CA . ALA B 1 37 ? 9.109 -27.641 6.094 1 79.75 37 ALA B CA 1
ATOM 3059 C C . ALA B 1 37 ? 9.812 -28.891 6.582 1 79.75 37 ALA B C 1
ATOM 3061 O O . ALA B 1 37 ? 11.016 -29.062 6.379 1 79.75 37 ALA B O 1
ATOM 3062 N N . GLU B 1 38 ? 9.023 -29.703 7.184 1 80.12 38 GLU B N 1
ATOM 3063 C CA . GLU B 1 38 ? 9.578 -30.969 7.691 1 80.12 38 GLU B CA 1
ATOM 3064 C C . GLU B 1 38 ? 9.625 -32.031 6.602 1 80.12 38 GLU B C 1
ATOM 3066 O O . GLU B 1 38 ? 8.805 -32 5.676 1 80.12 38 GLU B O 1
ATOM 3071 N N . GLY B 1 39 ? 10.625 -32.906 6.688 1 74.06 39 GLY B N 1
ATOM 3072 C CA . GLY B 1 39 ? 10.617 -34.125 5.863 1 74.06 39 GLY B CA 1
ATOM 3073 C C . GLY B 1 39 ? 11.203 -33.875 4.484 1 74.06 39 GLY B C 1
ATOM 3074 O O . GLY B 1 39 ? 11.016 -34.719 3.584 1 74.06 39 GLY B O 1
ATOM 3075 N N . ILE B 1 40 ? 11.773 -32.719 4.285 1 76.44 40 ILE B N 1
ATOM 3076 C CA . ILE B 1 40 ? 12.344 -32.469 2.971 1 76.44 40 ILE B CA 1
ATOM 3077 C C . ILE B 1 40 ? 13.734 -33.062 2.869 1 76.44 40 ILE B C 1
ATOM 3079 O O . ILE B 1 40 ? 14.008 -33.844 1.956 1 76.44 40 ILE B O 1
ATOM 3083 N N . PHE B 1 41 ? 14.523 -32.688 3.809 1 78.75 41 PHE B N 1
ATOM 3084 C CA . PHE B 1 41 ? 15.898 -33.156 3.766 1 78.75 41 PHE B CA 1
ATOM 3085 C C . PHE B 1 41 ? 16.156 -34.188 4.863 1 78.75 41 PHE B C 1
ATOM 3087 O O . PHE B 1 41 ? 17.109 -34.969 4.777 1 78.75 41 PHE B O 1
ATOM 3094 N N . PHE B 1 42 ? 15.344 -33.938 5.887 1 81.81 42 PHE B N 1
ATOM 3095 C CA . PHE B 1 42 ? 15.445 -34.844 7.023 1 81.81 42 PHE B CA 1
ATOM 3096 C C . PHE B 1 42 ? 14.109 -35.562 7.281 1 81.81 42 PHE B C 1
ATOM 3098 O O . PHE B 1 42 ? 13.055 -35.031 6.914 1 81.81 42 PHE B O 1
ATOM 3105 N N . SER B 1 43 ? 14.078 -36.688 7.777 1 76.38 43 SER B N 1
ATOM 3106 C CA . SER B 1 43 ? 12.891 -37.531 7.914 1 76.38 43 SER B CA 1
ATOM 3107 C C . SER B 1 43 ? 11.797 -36.812 8.695 1 76.38 43 SER B C 1
ATOM 3109 O O . SER B 1 43 ? 10.633 -36.812 8.281 1 76.38 43 SER B O 1
ATOM 3111 N N . THR B 1 44 ? 12.188 -36.188 9.867 1 80.19 44 THR B N 1
ATOM 3112 C CA . THR B 1 44 ? 11.094 -35.656 10.672 1 80.19 44 THR B CA 1
ATOM 3113 C C . THR B 1 44 ? 11.375 -34.188 11.078 1 80.19 44 THR B C 1
ATOM 3115 O O . THR B 1 44 ? 10.672 -33.625 11.922 1 80.19 44 THR B O 1
ATOM 3118 N N . LYS B 1 45 ? 12.484 -33.75 10.547 1 86.62 45 LYS B N 1
ATOM 3119 C CA . LYS B 1 45 ? 12.844 -32.406 11.008 1 86.62 45 LYS B CA 1
ATOM 3120 C C . LYS B 1 45 ? 13.062 -31.453 9.828 1 86.62 45 LYS B C 1
ATOM 3122 O O . LYS B 1 45 ? 13.297 -31.906 8.703 1 86.62 45 LYS B O 1
ATOM 3127 N N . SER B 1 46 ? 12.812 -30.188 10.039 1 87.44 46 SER B N 1
ATOM 3128 C CA . SER B 1 46 ? 13.141 -29.141 9.062 1 87.44 46 SER B CA 1
ATOM 3129 C C . SER B 1 46 ? 14.586 -28.688 9.219 1 87.44 46 SER B C 1
ATOM 3131 O O . SER B 1 46 ? 15.258 -29.047 10.188 1 87.44 46 SER B O 1
ATOM 3133 N N . ILE B 1 47 ? 15.078 -27.938 8.289 1 87.44 47 ILE B N 1
ATOM 3134 C CA . ILE B 1 47 ? 16.438 -27.406 8.328 1 87.44 47 ILE B CA 1
ATOM 3135 C C . ILE B 1 47 ? 16.609 -26.531 9.562 1 87.44 47 ILE B C 1
ATOM 3137 O O . ILE B 1 47 ? 17.625 -26.609 10.258 1 87.44 47 ILE B O 1
ATOM 3141 N N . VAL B 1 48 ? 15.602 -25.719 9.867 1 89.25 48 VAL B N 1
ATOM 3142 C CA . VAL B 1 48 ? 15.727 -24.766 10.961 1 89.25 48 VAL B CA 1
ATOM 3143 C C . VAL B 1 48 ? 15.648 -25.5 12.305 1 89.25 48 VAL B C 1
ATOM 3145 O O . VAL B 1 48 ? 16.172 -25.016 13.312 1 89.25 48 VAL B O 1
ATOM 3148 N N . GLN B 1 49 ? 15 -26.594 12.297 1 87.69 49 GLN B N 1
ATOM 3149 C CA . GLN B 1 49 ? 14.977 -27.406 13.508 1 87.69 49 GLN B CA 1
ATOM 3150 C C . GLN B 1 49 ? 16.328 -28.062 13.758 1 87.69 49 GLN B C 1
ATOM 3152 O O . GLN B 1 49 ? 16.75 -28.203 14.906 1 87.69 49 GLN B O 1
ATOM 3157 N N . VAL B 1 50 ? 17.047 -28.547 12.742 1 90 50 VAL B N 1
ATOM 3158 C CA . VAL B 1 50 ? 18.375 -29.172 12.844 1 90 50 VAL B CA 1
ATOM 3159 C C . VAL B 1 50 ? 19.422 -28.094 13.07 1 90 50 VAL B C 1
ATOM 3161 O O . VAL B 1 50 ? 20.359 -28.281 13.844 1 90 50 VAL B O 1
ATOM 3164 N N . TYR B 1 51 ? 19.234 -26.984 12.422 1 92.25 51 TYR B N 1
ATOM 3165 C CA . TYR B 1 51 ? 20.156 -25.859 12.539 1 92.25 51 TYR B CA 1
ATOM 3166 C C . TYR B 1 51 ? 19.406 -24.609 13 1 92.25 51 TYR B C 1
ATOM 3168 O O . TYR B 1 51 ? 19.156 -23.703 12.203 1 92.25 51 TYR B O 1
ATOM 3176 N N . PRO B 1 52 ? 19.234 -24.469 14.328 1 90.56 52 PRO B N 1
ATOM 3177 C CA . PRO B 1 52 ? 18.406 -23.406 14.883 1 90.56 52 PRO B CA 1
ATOM 3178 C C . PRO B 1 52 ? 18.969 -22.016 14.594 1 90.56 52 PRO B C 1
ATOM 3180 O O . PRO B 1 52 ? 18.234 -21.031 14.641 1 90.56 52 PRO B O 1
ATOM 3183 N N . GLN B 1 53 ? 20.312 -21.953 14.25 1 90.69 53 GLN B N 1
ATOM 3184 C CA . GLN B 1 53 ? 20.922 -20.656 13.969 1 90.69 53 GLN B CA 1
ATOM 3185 C C . GLN B 1 53 ? 20.328 -20.031 12.719 1 90.69 53 GLN B C 1
ATOM 3187 O O . GLN B 1 53 ? 20.438 -18.812 12.508 1 90.69 53 GLN B O 1
ATOM 3192 N N . TRP B 1 54 ? 19.562 -20.781 11.898 1 92.56 54 TRP B N 1
ATOM 3193 C CA . TRP B 1 54 ? 18.984 -20.297 10.656 1 92.56 54 TRP B CA 1
ATOM 3194 C C . TRP B 1 54 ? 17.547 -19.859 10.859 1 92.56 54 TRP B C 1
ATOM 3196 O O . TRP B 1 54 ? 16.922 -19.297 9.953 1 92.56 54 TRP B O 1
ATOM 3206 N N . ALA B 1 55 ? 16.984 -20.078 12.039 1 92.62 55 ALA B N 1
ATOM 3207 C CA . ALA B 1 55 ? 15.555 -19.906 12.289 1 92.62 55 ALA B CA 1
ATOM 3208 C C . ALA B 1 55 ? 15.148 -18.438 12.102 1 92.62 55 ALA B C 1
ATOM 3210 O O . ALA B 1 55 ? 14.141 -18.156 11.445 1 92.62 55 ALA B O 1
ATOM 3211 N N . ASP B 1 56 ? 15.93 -17.562 12.633 1 94.38 56 ASP B N 1
ATOM 3212 C CA . ASP B 1 56 ? 15.562 -16.156 12.555 1 94.38 56 ASP B CA 1
ATOM 3213 C C . ASP B 1 56 ? 15.797 -15.609 11.148 1 94.38 56 ASP B C 1
ATOM 3215 O O . ASP B 1 56 ? 15.07 -14.711 10.703 1 94.38 56 ASP B O 1
ATOM 3219 N N . LEU B 1 57 ? 16.766 -16.125 10.508 1 93.44 57 LEU B N 1
ATOM 3220 C CA . LEU B 1 57 ? 16.938 -15.766 9.109 1 93.44 57 LEU B CA 1
ATOM 3221 C C . LEU B 1 57 ? 15.742 -16.219 8.281 1 93.44 57 LEU B C 1
ATOM 3223 O O . LEU B 1 57 ? 15.258 -15.469 7.426 1 93.44 57 LEU B O 1
ATOM 3227 N N . ALA B 1 58 ? 15.297 -17.391 8.57 1 92.38 58 ALA B N 1
ATOM 3228 C CA . ALA B 1 58 ? 14.117 -17.906 7.891 1 92.38 58 ALA B CA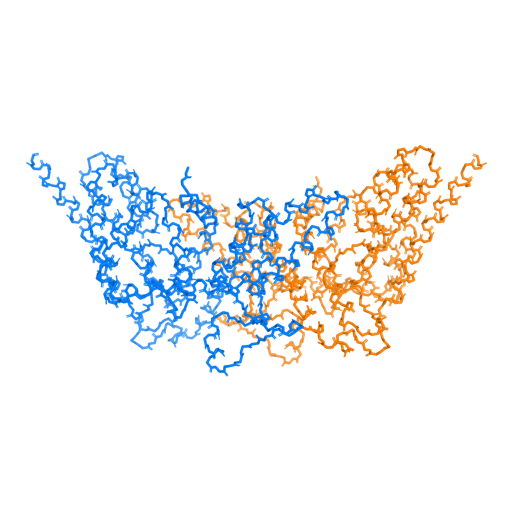 1
ATOM 3229 C C . ALA B 1 58 ? 12.891 -17.047 8.203 1 92.38 58 ALA B C 1
ATOM 3231 O O . ALA B 1 58 ? 12.055 -16.812 7.324 1 92.38 58 ALA B O 1
ATOM 3232 N N . ASN B 1 59 ? 12.812 -16.656 9.422 1 94.25 59 ASN B N 1
ATOM 3233 C CA . ASN B 1 59 ? 11.695 -15.805 9.828 1 94.25 59 ASN B CA 1
ATOM 3234 C C . ASN B 1 59 ? 11.711 -14.477 9.07 1 94.25 59 ASN B C 1
ATOM 3236 O O . ASN B 1 59 ? 10.664 -13.992 8.648 1 94.25 59 ASN B O 1
ATOM 3240 N N . MET B 1 60 ? 12.859 -13.922 8.938 1 94.62 60 MET B N 1
ATOM 3241 C CA . MET B 1 60 ? 13 -12.672 8.195 1 94.62 60 MET B CA 1
ATOM 3242 C C . MET B 1 60 ? 12.633 -12.867 6.723 1 94.62 60 MET B C 1
ATOM 3244 O O . MET B 1 60 ? 11.945 -12.039 6.133 1 94.62 60 MET B O 1
ATOM 3248 N N . ILE B 1 61 ? 13.062 -13.945 6.184 1 93.31 61 ILE B N 1
ATOM 3249 C CA . ILE B 1 61 ? 12.727 -14.266 4.801 1 93.31 61 ILE B CA 1
ATOM 3250 C C . ILE B 1 61 ? 11.219 -14.43 4.652 1 93.31 61 ILE B C 1
ATOM 3252 O O . ILE B 1 61 ? 10.625 -13.938 3.691 1 93.31 61 ILE B O 1
ATOM 3256 N N . ASN B 1 62 ? 10.664 -15.055 5.594 1 92.12 62 ASN B N 1
ATOM 3257 C CA . ASN B 1 62 ? 9.219 -15.281 5.559 1 92.12 62 ASN B CA 1
ATOM 3258 C C . ASN B 1 62 ? 8.453 -13.961 5.613 1 92.12 62 ASN B C 1
ATOM 3260 O O . ASN B 1 62 ? 7.418 -13.812 4.953 1 92.12 62 ASN B O 1
ATOM 3264 N N . LEU B 1 63 ? 8.883 -13.062 6.434 1 95.31 63 LEU B N 1
ATOM 3265 C CA . LEU B 1 63 ? 8.242 -11.758 6.523 1 95.31 63 LEU B CA 1
ATOM 3266 C C . LEU B 1 63 ? 8.312 -11.023 5.188 1 95.31 63 LEU B C 1
ATOM 3268 O O . LEU B 1 63 ? 7.309 -10.492 4.711 1 95.31 63 LEU B O 1
ATOM 3272 N N . ILE B 1 64 ? 9.5 -11.016 4.594 1 95.38 64 ILE B N 1
ATOM 3273 C CA . ILE B 1 64 ? 9.703 -10.359 3.307 1 95.38 64 ILE B CA 1
ATOM 3274 C C . ILE B 1 64 ? 8.836 -11.039 2.242 1 95.38 64 ILE B C 1
ATOM 3276 O O . ILE B 1 64 ? 8.148 -10.359 1.479 1 95.38 64 ILE B O 1
ATOM 3280 N N . ALA B 1 65 ? 8.789 -12.312 2.293 1 90.31 65 ALA B N 1
ATOM 3281 C CA . ALA B 1 65 ? 8.086 -13.125 1.301 1 90.31 65 ALA B CA 1
ATOM 3282 C C . ALA B 1 65 ? 6.578 -12.945 1.416 1 90.31 65 ALA B C 1
ATOM 3284 O O . ALA B 1 65 ? 5.883 -12.82 0.406 1 90.31 65 ALA B O 1
ATOM 3285 N N . GLY B 1 66 ? 6.098 -12.938 2.615 1 91.19 66 GLY B N 1
ATOM 3286 C CA . GLY B 1 66 ? 4.664 -12.969 2.854 1 91.19 66 GLY B CA 1
ATOM 3287 C C . GLY B 1 66 ? 4.012 -11.609 2.773 1 91.19 66 GLY B C 1
ATOM 3288 O O . GLY B 1 66 ? 2.781 -11.5 2.738 1 91.19 66 GLY B O 1
ATOM 3289 N N . THR B 1 67 ? 4.789 -10.539 2.602 1 96.12 67 THR B N 1
ATOM 3290 C CA . THR B 1 67 ? 4.266 -9.18 2.689 1 96.12 67 THR B CA 1
ATOM 3291 C C . THR B 1 67 ? 3.285 -8.906 1.551 1 96.12 67 THR B C 1
ATOM 3293 O O . THR B 1 67 ? 2.189 -8.391 1.779 1 96.12 67 THR B O 1
ATOM 3296 N N . ALA B 1 68 ? 3.654 -9.281 0.345 1 94.31 68 ALA B N 1
ATOM 3297 C CA . ALA B 1 68 ? 2.799 -9.008 -0.804 1 94.31 68 ALA B CA 1
ATOM 3298 C C . ALA B 1 68 ? 1.443 -9.688 -0.659 1 94.31 68 ALA B C 1
ATOM 3300 O O . ALA B 1 68 ? 0.405 -9.094 -0.96 1 94.31 68 ALA B O 1
ATOM 3301 N N . PHE B 1 69 ? 1.458 -10.883 -0.147 1 89.31 69 PHE B N 1
ATOM 3302 C CA . PHE B 1 69 ? 0.211 -11.617 0.012 1 89.31 69 PHE B CA 1
ATOM 3303 C C . PHE B 1 69 ? -0.6 -11.07 1.179 1 89.31 69 PHE B C 1
ATOM 3305 O O . PHE B 1 69 ? -1.829 -11.008 1.111 1 89.31 69 PHE B O 1
ATOM 3312 N N . ALA B 1 70 ? 0.097 -10.727 2.242 1 92.06 70 ALA B N 1
ATOM 3313 C CA . ALA B 1 70 ? -0.582 -10.203 3.424 1 92.06 70 ALA B CA 1
ATOM 3314 C C . ALA B 1 70 ? -1.326 -8.914 3.1 1 92.06 70 ALA B C 1
ATOM 3316 O O . ALA B 1 70 ? -2.377 -8.625 3.682 1 92.06 70 ALA B O 1
ATOM 3317 N N . PHE B 1 71 ? -0.818 -8.156 2.105 1 96.94 71 PHE B N 1
ATOM 3318 C CA . PHE B 1 71 ? -1.404 -6.863 1.766 1 96.94 71 PHE B CA 1
ATOM 3319 C C . PHE B 1 71 ? -1.858 -6.844 0.311 1 96.94 71 PHE B C 1
ATOM 3321 O O . PHE B 1 71 ? -1.837 -5.797 -0.337 1 96.94 71 PHE B O 1
ATOM 3328 N N . LEU B 1 72 ? -2.209 -7.965 -0.162 1 93.69 72 LEU B N 1
ATOM 3329 C CA . LEU B 1 72 ? -2.574 -8.148 -1.562 1 93.69 72 LEU B CA 1
ATOM 3330 C C . LEU B 1 72 ? -3.65 -7.152 -1.979 1 93.69 72 LEU B C 1
ATOM 3332 O O . LEU B 1 72 ? -3.574 -6.566 -3.062 1 93.69 72 LEU B O 1
ATOM 3336 N N . PRO B 1 73 ? -4.695 -6.891 -1.163 1 96.19 73 PRO B N 1
ATOM 3337 C CA . PRO B 1 73 ? -5.727 -5.934 -1.562 1 96.19 73 PRO B CA 1
ATOM 3338 C C . PRO B 1 73 ? -5.16 -4.547 -1.862 1 96.19 73 PRO B C 1
ATOM 3340 O O . PRO B 1 73 ? -5.68 -3.836 -2.727 1 96.19 73 PRO B O 1
ATOM 3343 N N . ALA B 1 74 ? -4.105 -4.125 -1.176 1 98.19 74 ALA B N 1
ATOM 3344 C CA . ALA B 1 74 ? -3.486 -2.834 -1.454 1 98.19 74 ALA B CA 1
ATOM 3345 C C . ALA B 1 74 ? -2.875 -2.809 -2.852 1 98.19 74 ALA B C 1
ATOM 3347 O O . ALA B 1 74 ? -2.99 -1.812 -3.57 1 98.19 74 ALA B O 1
ATOM 3348 N N . LEU B 1 75 ? -2.211 -3.9 -3.205 1 97.69 75 LEU B N 1
ATOM 3349 C CA . LEU B 1 75 ? -1.592 -3.988 -4.523 1 97.69 75 LEU B CA 1
ATOM 3350 C C . LEU B 1 75 ? -2.65 -4.043 -5.617 1 97.69 75 LEU B C 1
ATOM 3352 O O . LEU B 1 75 ? -2.518 -3.383 -6.652 1 97.69 75 LEU B O 1
ATOM 3356 N N . ILE B 1 76 ? -3.713 -4.82 -5.375 1 95.94 76 ILE B N 1
ATOM 3357 C CA . ILE B 1 76 ? -4.809 -4.902 -6.332 1 95.94 76 ILE B CA 1
ATOM 3358 C C . ILE B 1 76 ? -5.496 -3.541 -6.449 1 95.94 76 ILE B C 1
ATOM 3360 O O . ILE B 1 76 ? -5.816 -3.094 -7.551 1 95.94 76 ILE B O 1
ATOM 3364 N N . GLY B 1 77 ? -5.742 -2.934 -5.32 1 98.12 77 GLY B N 1
ATOM 3365 C CA . GLY B 1 77 ? -6.352 -1.613 -5.336 1 98.12 77 GLY B CA 1
ATOM 3366 C C . GLY B 1 77 ? -5.559 -0.601 -6.145 1 98.12 77 GLY B C 1
ATOM 3367 O O . GLY B 1 77 ? -6.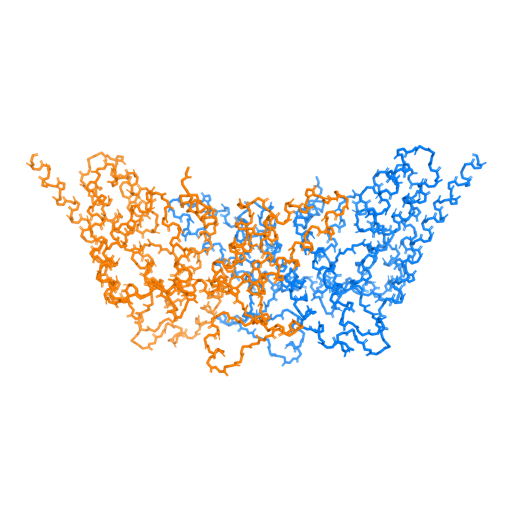137 0.186 -6.898 1 98.12 77 GLY B O 1
ATOM 3368 N N . TRP B 1 78 ? -4.238 -0.601 -5.965 1 98.38 78 TRP B N 1
ATOM 3369 C CA . TRP B 1 78 ? -3.354 0.268 -6.734 1 98.38 78 TRP B CA 1
ATOM 3370 C C . TRP B 1 78 ? -3.566 0.074 -8.234 1 98.38 78 TRP B C 1
ATOM 3372 O O . TRP B 1 78 ? -3.799 1.04 -8.961 1 98.38 78 TRP B O 1
ATOM 3382 N N . SER B 1 79 ? -3.533 -1.118 -8.68 1 97.19 79 SER B N 1
ATOM 3383 C CA . SER B 1 79 ? -3.629 -1.439 -10.102 1 97.19 79 SER B CA 1
ATOM 3384 C C . SER B 1 79 ? -5.055 -1.27 -10.609 1 97.19 79 SER B C 1
ATOM 3386 O O . SER B 1 79 ? -5.27 -0.779 -11.719 1 97.19 79 SER B O 1
ATOM 3388 N N . ALA B 1 80 ? -6.043 -1.689 -9.852 1 97.38 80 ALA B N 1
ATOM 3389 C CA . ALA B 1 80 ? -7.441 -1.661 -10.281 1 97.38 80 ALA B CA 1
ATOM 3390 C C . ALA B 1 80 ? -7.934 -0.226 -10.445 1 97.38 80 ALA B C 1
ATOM 3392 O O . ALA B 1 80 ? -8.555 0.11 -11.461 1 97.38 80 ALA B O 1
ATOM 3393 N N . VAL B 1 81 ? -7.707 0.603 -9.453 1 98.38 81 VAL B N 1
ATOM 3394 C CA . VAL B 1 81 ? -8.188 1.979 -9.539 1 98.38 81 VAL B CA 1
ATOM 3395 C C . VAL B 1 81 ? -7.516 2.691 -10.711 1 98.38 81 VAL B C 1
ATOM 3397 O O . VAL B 1 81 ? -8.141 3.504 -11.391 1 98.38 81 VAL B O 1
ATOM 3400 N N . LYS B 1 82 ? -6.199 2.391 -10.859 1 96.94 82 LYS B N 1
ATOM 3401 C CA . LYS B 1 82 ? -5.504 2.947 -12.016 1 96.94 82 LYS B CA 1
ATOM 3402 C C . LYS B 1 82 ? -6.188 2.545 -13.312 1 96.94 82 LYS B C 1
ATOM 3404 O O . LYS B 1 82 ? -6.398 3.379 -14.195 1 96.94 82 LYS B O 1
ATOM 3409 N N . ARG B 1 83 ? -6.512 1.343 -13.445 1 96.31 83 ARG B N 1
ATOM 3410 C CA . ARG B 1 83 ? -7.176 0.83 -14.641 1 96.31 83 ARG B CA 1
ATOM 3411 C C . ARG B 1 83 ? -8.531 1.49 -14.836 1 96.31 83 ARG B C 1
ATOM 3413 O O . ARG B 1 83 ? -8.969 1.71 -15.969 1 96.31 83 ARG B O 1
ATOM 3420 N N . PHE B 1 84 ? -9.234 1.791 -13.789 1 97.81 84 PHE B N 1
ATOM 3421 C CA . PHE B 1 84 ? -10.578 2.348 -13.867 1 97.81 84 PHE B CA 1
ATOM 3422 C C . PHE B 1 84 ? -10.531 3.863 -14.023 1 97.81 84 PHE B C 1
ATOM 3424 O O . PHE B 1 84 ? -11.57 4.512 -14.156 1 97.81 84 PHE B O 1
ATOM 3431 N N . GLY B 1 85 ? -9.352 4.441 -13.969 1 97.12 85 GLY B N 1
ATOM 3432 C CA . GLY B 1 85 ? -9.18 5.848 -14.289 1 97.12 85 GLY B CA 1
ATOM 3433 C C . GLY B 1 85 ? -9.125 6.734 -13.055 1 97.12 85 GLY B C 1
ATOM 3434 O O . GLY B 1 85 ? -9.18 7.961 -13.164 1 97.12 85 GLY B O 1
ATOM 3435 N N . GLY B 1 86 ? -9.023 6.145 -11.883 1 97.5 86 GLY B N 1
ATOM 3436 C CA . GLY B 1 86 ? -8.945 6.922 -10.656 1 97.5 86 GLY B CA 1
ATOM 3437 C C . GLY B 1 86 ? -7.523 7.113 -10.156 1 97.5 86 GLY B C 1
ATOM 3438 O O . GLY B 1 86 ? -6.566 6.871 -10.898 1 97.5 86 GLY B O 1
ATOM 3439 N N . SER B 1 87 ? -7.395 7.602 -8.922 1 97.31 87 SER B N 1
ATOM 3440 C CA . SER B 1 87 ? -6.094 7.836 -8.297 1 97.31 87 SER B CA 1
ATOM 3441 C C . SER B 1 87 ? -5.531 6.555 -7.695 1 97.31 87 SER B C 1
ATOM 3443 O O . SER B 1 87 ? -6.105 5.996 -6.762 1 97.31 87 SER B O 1
ATOM 3445 N N . PRO B 1 88 ? -4.406 6.109 -8.203 1 97.75 88 PRO B N 1
ATOM 3446 C CA . PRO B 1 88 ? -3.801 4.902 -7.637 1 97.75 88 PRO B CA 1
ATOM 3447 C C . PRO B 1 88 ? -3.541 5.023 -6.137 1 97.75 88 PRO B C 1
ATOM 3449 O O . PRO B 1 88 ? -3.648 4.031 -5.406 1 97.75 88 PRO B O 1
ATOM 3452 N N . LEU B 1 89 ? -3.27 6.223 -5.723 1 98.06 89 LEU B N 1
ATOM 3453 C CA . LEU B 1 89 ? -3.016 6.477 -4.309 1 98.06 89 LEU B CA 1
ATOM 3454 C C . LEU B 1 89 ? -4.219 6.082 -3.461 1 98.06 89 LEU B C 1
ATOM 3456 O O . LEU B 1 89 ? -4.07 5.402 -2.443 1 98.06 89 LEU B O 1
ATOM 3460 N N . LEU B 1 90 ? -5.406 6.496 -3.877 1 98.19 90 LEU B N 1
ATOM 3461 C CA . LEU B 1 90 ? -6.613 6.199 -3.115 1 98.19 90 LEU B CA 1
ATOM 3462 C C . LEU B 1 90 ? -6.941 4.711 -3.168 1 98.19 90 LEU B C 1
ATOM 3464 O O . LEU B 1 90 ? -7.504 4.164 -2.221 1 98.19 90 LEU B O 1
ATOM 3468 N N . GLY B 1 91 ? -6.531 4.082 -4.277 1 98.56 91 GLY B N 1
ATOM 3469 C CA . GLY B 1 91 ? -6.676 2.637 -4.359 1 98.56 91 GLY B CA 1
ATOM 3470 C C . GLY B 1 91 ? -5.824 1.892 -3.348 1 98.56 91 GLY B C 1
ATOM 3471 O O . GLY B 1 91 ? -6.277 0.914 -2.75 1 98.56 91 GLY B O 1
ATOM 3472 N N . ILE B 1 92 ? -4.559 2.334 -3.16 1 98.69 92 ILE B N 1
ATOM 3473 C CA . ILE B 1 92 ? -3.674 1.736 -2.168 1 98.69 92 ILE B CA 1
ATOM 3474 C C . ILE B 1 92 ? -4.289 1.873 -0.777 1 98.69 92 ILE B C 1
ATOM 3476 O O . ILE B 1 92 ? -4.371 0.896 -0.029 1 98.69 92 ILE B O 1
ATOM 3480 N N . VAL B 1 93 ? -4.797 3.053 -0.475 1 98.5 93 VAL B N 1
ATOM 3481 C CA . VAL B 1 93 ? -5.344 3.326 0.85 1 98.5 93 VAL B CA 1
ATOM 3482 C C . VAL B 1 93 ? -6.586 2.467 1.084 1 98.5 93 VAL B C 1
ATOM 3484 O O . VAL B 1 93 ? -6.758 1.9 2.166 1 98.5 93 VAL B O 1
ATOM 3487 N N . LEU B 1 94 ? -7.441 2.387 0.06 1 98.5 94 LEU B N 1
ATOM 3488 C CA . LEU B 1 94 ? -8.633 1.554 0.163 1 98.5 94 LEU B CA 1
ATOM 3489 C C . LEU B 1 94 ? -8.258 0.103 0.452 1 98.5 94 LEU B C 1
ATOM 3491 O O . LEU B 1 94 ? -8.859 -0.536 1.318 1 98.5 94 LEU B O 1
ATOM 3495 N N . GLY B 1 95 ? -7.301 -0.41 -0.306 1 98.31 95 GLY B N 1
ATOM 3496 C CA . GLY B 1 95 ? -6.844 -1.771 -0.071 1 98.31 95 GLY B CA 1
ATOM 3497 C C . GLY B 1 95 ? -6.293 -1.981 1.326 1 98.31 95 GLY B C 1
ATOM 3498 O O . GLY B 1 95 ? -6.516 -3.029 1.937 1 98.31 95 GLY B O 1
ATOM 3499 N N . LEU B 1 96 ? -5.559 -1.009 1.819 1 98.38 96 LEU B N 1
ATOM 3500 C CA . LEU B 1 96 ? -4.965 -1.087 3.15 1 98.38 96 LEU B CA 1
ATOM 3501 C C . LEU B 1 96 ? -6.047 -1.046 4.227 1 98.38 96 LEU B C 1
ATOM 3503 O O . LEU B 1 96 ? -5.906 -1.679 5.277 1 98.38 96 LEU B O 1
ATOM 3507 N N . MET B 1 97 ? -7.156 -0.306 3.977 1 97.81 97 MET B N 1
ATOM 3508 C CA . MET B 1 97 ? -8.297 -0.286 4.891 1 97.81 97 MET B CA 1
ATOM 3509 C C . MET B 1 97 ? -8.875 -1.687 5.074 1 97.81 97 MET B C 1
ATOM 3511 O O . MET B 1 97 ? -9.203 -2.086 6.191 1 97.81 97 MET B O 1
ATOM 3515 N N . LEU B 1 98 ? -8.898 -2.414 4.027 1 97.31 98 LEU B N 1
ATOM 3516 C CA . LEU B 1 98 ? -9.562 -3.709 4.012 1 97.31 98 LEU B CA 1
ATOM 3517 C C . LEU B 1 98 ? -8.711 -4.773 4.691 1 97.31 98 LEU B C 1
ATOM 3519 O O . LEU B 1 98 ? -9.188 -5.875 4.973 1 97.31 98 LEU B O 1
ATOM 3523 N N . VAL B 1 99 ? -7.402 -4.422 4.941 1 96.44 99 VAL B N 1
ATOM 3524 C CA . VAL B 1 99 ? -6.547 -5.395 5.617 1 96.44 99 VAL B CA 1
ATOM 3525 C C . VAL B 1 99 ? -5.906 -4.754 6.844 1 96.44 99 VAL B C 1
ATOM 3527 O O . VAL B 1 99 ? -4.816 -5.148 7.262 1 96.44 99 VAL B O 1
ATOM 3530 N N . HIS B 1 100 ? -6.539 -3.723 7.336 1 96.94 100 HIS B N 1
ATOM 3531 C CA . HIS B 1 100 ? -6.035 -3.008 8.5 1 96.94 100 HIS B CA 1
ATOM 3532 C C . HIS B 1 100 ? -5.863 -3.945 9.695 1 96.94 100 HIS B C 1
ATOM 3534 O O . HIS B 1 100 ? -6.711 -4.809 9.93 1 96.94 100 HIS B O 1
ATOM 3540 N N . PRO B 1 101 ? -4.809 -3.834 10.492 1 94.19 101 PRO B N 1
ATOM 3541 C CA . PRO B 1 101 ? -4.516 -4.766 11.586 1 94.19 101 PRO B CA 1
ATOM 3542 C C . PRO B 1 101 ? -5.535 -4.684 12.719 1 94.19 101 PRO B C 1
ATOM 3544 O O . PRO B 1 101 ? -5.598 -5.578 13.562 1 94.19 101 PRO B O 1
ATOM 3547 N N . ASP B 1 102 ? -6.387 -3.643 12.719 1 93.94 102 ASP B N 1
ATOM 3548 C CA . ASP B 1 102 ? -7.438 -3.523 13.727 1 93.94 102 ASP B CA 1
ATOM 3549 C C . ASP B 1 102 ? -8.609 -4.453 13.406 1 93.94 102 ASP B C 1
ATOM 3551 O O . ASP B 1 102 ? -9.477 -4.68 14.258 1 93.94 102 ASP B O 1
ATOM 3555 N N . LEU B 1 103 ? -8.641 -5.027 12.234 1 95.38 103 LEU B N 1
ATOM 3556 C CA . LEU B 1 103 ? -9.672 -5.977 11.828 1 95.38 103 LEU B CA 1
ATOM 3557 C C . LEU B 1 103 ? -9.25 -7.406 12.133 1 95.38 103 LEU B C 1
ATOM 3559 O O . LEU B 1 103 ? -8.055 -7.703 12.195 1 95.38 103 LEU B O 1
ATOM 3563 N N . LEU B 1 104 ? -10.227 -8.219 12.375 1 93.19 104 LEU B N 1
ATOM 3564 C CA . LEU B 1 104 ? -9.93 -9.648 12.453 1 93.19 104 LEU B CA 1
ATOM 3565 C C . LEU B 1 104 ? -9.328 -10.148 11.148 1 93.19 104 LEU B C 1
ATOM 3567 O O . LEU B 1 104 ? -9.906 -9.953 10.078 1 93.19 104 LEU B O 1
ATOM 3571 N N . ASN B 1 105 ? -8.141 -10.742 11.281 1 89.19 105 ASN B N 1
ATOM 3572 C CA . ASN B 1 105 ? -7.484 -11.273 10.094 1 89.19 105 ASN B CA 1
ATOM 3573 C C . ASN B 1 105 ? -8.328 -12.352 9.43 1 89.19 105 ASN B C 1
ATOM 3575 O O . ASN B 1 105 ? -8.883 -13.219 10.102 1 89.19 105 ASN B O 1
ATOM 3579 N N . ALA B 1 106 ? -8.391 -12.297 8.172 1 81.44 106 ALA B N 1
ATOM 3580 C CA . ALA B 1 106 ? -9.219 -13.234 7.414 1 81.44 106 ALA B CA 1
ATOM 3581 C C . ALA B 1 106 ? -8.789 -14.672 7.656 1 81.44 106 ALA B C 1
ATOM 3583 O O . ALA B 1 106 ? -9.617 -15.586 7.641 1 81.44 106 ALA B O 1
ATOM 3584 N N . TRP B 1 107 ? -7.535 -14.898 7.891 1 76.94 107 TRP B N 1
ATOM 3585 C CA . TRP B 1 107 ? -7.008 -16.25 8.094 1 76.94 107 TRP B CA 1
ATOM 3586 C C . TRP B 1 107 ? -7.43 -16.797 9.453 1 76.94 107 TRP B C 1
ATOM 3588 O O . TRP B 1 107 ? -7.422 -18 9.664 1 76.94 107 TRP B O 1
ATOM 3598 N N . GLY B 1 108 ? -7.809 -15.898 10.375 1 77.62 108 GLY B N 1
ATOM 3599 C CA . GLY B 1 108 ? -8.297 -16.297 11.68 1 77.62 108 GLY B CA 1
ATOM 3600 C C . GLY B 1 108 ? -9.812 -16.359 11.758 1 77.62 108 GLY B C 1
ATOM 3601 O O . GLY B 1 108 ? -10.375 -16.656 12.812 1 77.62 108 GLY B O 1
ATOM 3602 N N . TYR B 1 109 ? -10.492 -16.094 10.672 1 80.38 109 TYR B N 1
ATOM 3603 C CA . TYR B 1 109 ? -11.945 -16.016 10.648 1 80.38 109 TYR B CA 1
ATOM 3604 C C . TYR B 1 109 ? -12.586 -17.344 11 1 80.38 109 TYR B C 1
ATOM 3606 O O . TYR B 1 109 ? -13.562 -17.406 11.75 1 80.38 109 TYR B O 1
ATOM 3614 N N . GLY B 1 110 ? -12.055 -18.438 10.477 1 77.69 110 GLY B N 1
ATOM 3615 C CA . GLY B 1 110 ? -12.602 -19.766 10.766 1 77.69 110 GLY B CA 1
ATOM 3616 C C . GLY B 1 110 ? -12.617 -20.094 12.25 1 77.69 110 GLY B C 1
ATOM 3617 O O . GLY B 1 110 ? -13.641 -20.531 12.781 1 77.69 110 GLY B O 1
ATOM 3618 N N . ALA B 1 111 ? -11.531 -19.812 12.867 1 81.19 111 ALA B N 1
ATOM 3619 C CA . ALA B 1 111 ? -11.43 -20.062 14.305 1 81.19 111 ALA B CA 1
ATOM 3620 C C . ALA B 1 111 ? -12.383 -19.172 15.086 1 81.19 111 ALA B C 1
ATOM 3622 O O . ALA B 1 111 ? -13.008 -19.609 16.047 1 81.19 111 ALA B O 1
ATOM 3623 N N . ALA B 1 112 ? -12.508 -17.969 14.633 1 85.38 112 ALA B N 1
ATOM 3624 C CA . ALA B 1 112 ? -13.383 -17.016 15.305 1 85.38 112 ALA B CA 1
ATOM 3625 C C . ALA B 1 112 ? -14.852 -17.391 15.117 1 85.38 112 ALA B C 1
ATOM 3627 O O . ALA B 1 112 ? -15.672 -17.188 16.016 1 85.38 112 ALA B O 1
ATOM 3628 N N . GLU B 1 113 ? -15.156 -17.828 13.953 1 83.62 113 GLU B N 1
ATOM 3629 C CA . GLU B 1 113 ? -16.516 -18.266 13.672 1 83.62 113 GLU B CA 1
ATOM 3630 C C . GLU B 1 113 ? -16.922 -19.438 14.562 1 83.62 113 GLU B C 1
ATOM 3632 O O . GLU B 1 113 ? -18.047 -19.5 15.062 1 83.62 113 GLU B O 1
ATOM 3637 N N . GLN B 1 114 ? -16.078 -20.359 14.781 1 84.81 114 GLN B N 1
ATOM 3638 C CA . GLN B 1 114 ? -16.328 -21.516 15.609 1 84.81 114 GLN B CA 1
ATOM 3639 C C . GLN B 1 114 ? -16.5 -21.125 17.078 1 84.81 114 GLN B C 1
ATOM 3641 O O . GLN B 1 114 ? -17.344 -21.672 17.781 1 84.81 114 GLN B O 1
ATOM 3646 N N . SER B 1 115 ? -15.742 -20.156 17.516 1 90.12 115 SER B N 1
ATOM 3647 C CA . SER B 1 115 ? -15.805 -19.719 18.906 1 90.12 115 SER B CA 1
ATOM 3648 C C . SER B 1 115 ? -16.906 -18.688 19.125 1 90.12 115 SER B C 1
ATOM 3650 O O . SER B 1 115 ? -17.281 -18.406 20.25 1 90.12 115 SER B O 1
ATOM 3652 N N . GLY B 1 116 ? -17.359 -18.094 18.047 1 87.31 116 GLY B N 1
ATOM 3653 C CA . GLY B 1 116 ? -18.391 -17.062 18.125 1 87.31 116 GLY B CA 1
ATOM 3654 C C . GLY B 1 116 ? -17.828 -15.711 18.531 1 87.31 116 GLY B C 1
ATOM 3655 O O . GLY B 1 116 ? -18.578 -14.844 19 1 87.31 116 GLY B O 1
ATOM 3656 N N . ASP B 1 117 ? -16.578 -15.5 18.391 1 89.88 117 ASP B N 1
ATOM 3657 C CA . ASP B 1 117 ? -15.914 -14.297 18.875 1 89.88 117 ASP B CA 1
ATOM 3658 C C . ASP B 1 117 ? -15.547 -13.367 17.719 1 89.88 117 ASP B C 1
ATOM 3660 O O . ASP B 1 117 ? -14.453 -12.805 17.703 1 89.88 117 ASP B O 1
ATOM 3664 N N . ILE B 1 118 ? -16.422 -13.227 16.766 1 91.5 118 ILE B N 1
ATOM 3665 C CA . ILE B 1 118 ? -16.172 -12.281 15.688 1 91.5 118 ILE B CA 1
ATOM 3666 C C . ILE B 1 118 ? -16.516 -10.867 16.141 1 91.5 118 ILE B C 1
ATOM 3668 O O . ILE B 1 118 ? -17.672 -10.594 16.484 1 91.5 118 ILE B O 1
ATOM 3672 N N . PRO B 1 119 ? -15.547 -9.977 16.203 1 94.69 119 PRO B N 1
ATOM 3673 C CA . PRO B 1 119 ? -15.859 -8.594 16.578 1 94.69 119 PRO B CA 1
ATOM 3674 C C . PRO B 1 119 ? -16.828 -7.926 15.609 1 94.69 119 PRO B C 1
ATOM 3676 O O . PRO B 1 119 ? -16.812 -8.219 14.406 1 94.69 119 PRO B O 1
ATOM 3679 N N . VAL B 1 120 ? -17.625 -7.008 16.156 1 95.12 120 VAL B N 1
ATOM 3680 C CA . VAL B 1 120 ? -18.641 -6.371 15.328 1 95.12 120 VAL B CA 1
ATOM 3681 C C . VAL B 1 120 ? -18.688 -4.875 15.625 1 95.12 120 VAL B C 1
ATOM 3683 O O . VAL B 1 120 ? -18.297 -4.438 16.703 1 95.12 120 VAL B O 1
ATOM 3686 N N . TRP B 1 121 ? -19 -4.102 14.656 1 95.69 121 TRP B N 1
ATOM 3687 C CA . TRP B 1 121 ? -19.484 -2.734 14.82 1 95.69 121 TRP B CA 1
ATOM 3688 C C . TRP B 1 121 ? -21 -2.703 14.906 1 95.69 121 TRP B C 1
ATOM 3690 O O . TRP B 1 121 ? -21.688 -3.381 14.141 1 95.69 121 TRP B O 1
ATOM 3700 N N . ASN B 1 122 ? -21.5 -2.02 15.852 1 95.88 122 ASN B N 1
ATOM 3701 C CA . ASN B 1 122 ? -22.938 -1.762 15.914 1 95.88 122 ASN B CA 1
ATOM 3702 C C . ASN B 1 122 ? -23.281 -0.369 15.391 1 95.88 122 ASN B C 1
ATOM 3704 O O . ASN B 1 122 ? -23.062 0.628 16.078 1 95.88 122 ASN B O 1
ATOM 3708 N N . LEU B 1 123 ? -23.812 -0.355 14.203 1 95.06 123 LEU B N 1
ATOM 3709 C CA . LEU B 1 123 ? -24.203 0.902 13.578 1 95.06 123 LEU B CA 1
ATOM 3710 C C . LEU B 1 123 ? -25.703 1.122 13.68 1 95.06 123 LEU B C 1
ATOM 3712 O O . LEU B 1 123 ? -26.453 0.781 12.758 1 95.06 123 LEU B O 1
ATOM 3716 N N . PHE B 1 124 ? -26.156 1.762 14.797 1 94.5 124 PHE B N 1
ATOM 3717 C CA . PHE B 1 124 ? -27.547 2.096 15.039 1 94.5 124 PHE B CA 1
ATOM 3718 C C . PHE B 1 124 ? -28.438 0.864 14.883 1 94.5 124 PHE B C 1
ATOM 3720 O O . PHE B 1 124 ? -29.453 0.911 14.195 1 94.5 124 PHE B O 1
ATOM 3727 N N . GLY B 1 125 ? -27.953 -0.297 15.352 1 92.44 125 GLY B N 1
ATOM 3728 C CA . GLY B 1 125 ? -28.719 -1.53 15.344 1 92.44 125 GLY B CA 1
ATOM 3729 C C . GLY B 1 125 ? -28.266 -2.514 14.281 1 92.44 125 GLY B C 1
ATOM 3730 O O . GLY B 1 125 ? -28.578 -3.703 14.352 1 92.44 125 GLY B O 1
ATOM 3731 N N . LEU B 1 126 ? -27.516 -2.051 13.312 1 93.94 126 LEU B N 1
ATOM 3732 C CA . LEU B 1 126 ? -26.969 -2.924 12.281 1 93.94 126 LEU B CA 1
ATOM 3733 C C . LEU B 1 126 ? -25.594 -3.463 12.695 1 93.94 126 LEU B C 1
ATOM 3735 O O . LEU B 1 126 ? -24.656 -2.691 12.898 1 93.94 126 LEU B O 1
ATOM 3739 N N . GLU B 1 127 ? -25.531 -4.754 12.805 1 94.81 127 GLU B N 1
ATOM 3740 C CA . GLU B 1 127 ? -24.25 -5.371 13.164 1 94.81 127 GLU B CA 1
ATOM 3741 C C . GLU B 1 127 ? -23.406 -5.648 11.93 1 94.81 127 GLU B C 1
ATOM 3743 O O . GLU B 1 127 ? -23.844 -6.328 11 1 94.81 127 GLU B O 1
ATOM 3748 N N . VAL B 1 128 ? -22.203 -5.09 11.945 1 94.81 128 VAL B N 1
ATOM 3749 C CA . VAL B 1 128 ? -21.25 -5.277 10.852 1 94.81 128 VAL B CA 1
ATOM 3750 C C . VAL B 1 128 ? -20 -5.98 11.367 1 94.81 128 VAL B C 1
ATOM 3752 O O . VAL B 1 128 ? -19.359 -5.512 12.32 1 94.81 128 VAL B O 1
ATOM 3755 N N . GLN B 1 129 ? -19.656 -7.074 10.758 1 93.81 129 GLN B N 1
ATOM 3756 C CA . GLN B 1 129 ? -18.469 -7.809 11.195 1 93.81 129 GLN B CA 1
ATOM 3757 C C . GLN B 1 129 ? -17.203 -7.02 10.922 1 93.81 129 GLN B C 1
ATOM 3759 O O . GLN B 1 129 ? -17.016 -6.492 9.828 1 93.81 129 GLN B O 1
ATOM 3764 N N . LYS B 1 130 ? -16.375 -6.918 11.961 1 94.62 130 LYS B N 1
ATOM 3765 C CA . LYS B 1 130 ? -15.086 -6.238 11.875 1 94.62 130 LYS B CA 1
ATOM 3766 C C . LYS B 1 130 ? -13.992 -7.184 11.375 1 94.62 130 LYS B C 1
ATOM 3768 O O . LYS B 1 130 ? -13.055 -7.5 12.109 1 94.62 130 LYS B O 1
ATOM 3773 N N . VAL B 1 131 ? -14.078 -7.559 10.109 1 92.94 131 VAL B N 1
ATOM 3774 C CA . VAL B 1 131 ? -13.188 -8.57 9.555 1 92.94 131 VAL B CA 1
ATOM 3775 C C . VAL B 1 131 ? -12.398 -7.98 8.391 1 92.94 131 VAL B C 1
ATOM 3777 O O . VAL B 1 131 ? -12.898 -7.105 7.676 1 92.94 131 VAL B O 1
ATOM 3780 N N . GLY B 1 132 ? -11.172 -8.438 8.352 1 93.56 132 GLY B N 1
ATOM 3781 C CA . GLY B 1 132 ? -10.344 -8.062 7.223 1 93.56 132 GLY B CA 1
ATOM 3782 C C . GLY B 1 132 ? -10.562 -8.938 6.004 1 93.56 132 GLY B C 1
ATOM 3783 O O . GLY B 1 132 ? -11.234 -9.969 6.086 1 93.56 132 GLY B O 1
ATOM 3784 N N . TYR B 1 133 ? -10.055 -8.484 4.91 1 92.25 133 TYR B N 1
ATOM 3785 C CA . TYR B 1 133 ? -10.266 -9.188 3.65 1 92.25 133 TYR B CA 1
ATOM 3786 C C . TYR B 1 133 ? -8.938 -9.609 3.029 1 92.25 133 TYR B C 1
ATOM 3788 O O . TYR B 1 133 ? -8.734 -9.445 1.824 1 92.25 133 TYR B O 1
ATOM 3796 N N . GLN B 1 134 ? -8.016 -10.023 3.879 1 89.06 134 GLN B N 1
ATOM 3797 C CA . GLN B 1 134 ? -6.758 -10.57 3.389 1 89.06 134 GLN B CA 1
ATOM 3798 C C . GLN B 1 134 ? -6.992 -11.75 2.455 1 89.06 134 GLN B C 1
ATOM 3800 O O . GLN B 1 134 ? -7.82 -12.617 2.74 1 89.06 134 GLN B O 1
ATOM 3805 N N . GLY B 1 135 ? -6.352 -11.75 1.382 1 80.12 135 GLY B N 1
ATOM 3806 C CA . GLY B 1 135 ? -6.441 -12.867 0.456 1 80.12 135 GLY B CA 1
ATOM 3807 C C . GLY B 1 135 ? -7.691 -12.828 -0.407 1 80.12 135 GLY B C 1
ATOM 3808 O O . GLY B 1 135 ? -7.895 -13.695 -1.256 1 80.12 135 GLY B O 1
ATOM 3809 N N . GLN B 1 136 ? -8.547 -11.867 -0.184 1 85.81 136 GLN B N 1
ATOM 3810 C CA . GLN B 1 136 ? -9.766 -11.742 -0.979 1 85.81 136 GLN B CA 1
ATOM 3811 C C . GLN B 1 136 ? -9.555 -10.805 -2.162 1 85.81 136 GLN B C 1
ATOM 3813 O O . GLN B 1 136 ? -8.93 -9.758 -2.025 1 85.81 136 GLN B O 1
ATOM 3818 N N . VAL B 1 137 ? -10.109 -11.188 -3.295 1 89.12 137 VAL B N 1
ATOM 3819 C CA . VAL B 1 137 ? -9.898 -10.43 -4.523 1 89.12 137 VAL B CA 1
ATOM 3820 C C . VAL B 1 137 ? -11.156 -9.633 -4.859 1 89.12 137 VAL B C 1
ATOM 3822 O O . VAL B 1 137 ? -11.078 -8.461 -5.242 1 89.12 137 VAL B O 1
ATOM 3825 N N . LEU B 1 138 ? -12.32 -10.203 -4.613 1 91.69 138 LEU B N 1
ATOM 3826 C CA . LEU B 1 138 ? -13.562 -9.641 -5.133 1 91.69 138 LEU B CA 1
ATOM 3827 C C . LEU B 1 138 ? -13.922 -8.352 -4.406 1 91.69 138 LEU B C 1
ATOM 3829 O O . LEU B 1 138 ? -14.328 -7.371 -5.035 1 91.69 138 LEU B O 1
ATOM 3833 N N . PRO B 1 139 ? -13.758 -8.344 -3.084 1 94.38 139 PRO B N 1
ATOM 3834 C CA . PRO B 1 139 ? -14.133 -7.113 -2.379 1 94.38 139 PRO B CA 1
ATOM 3835 C C . PRO B 1 139 ? -13.344 -5.895 -2.863 1 94.38 139 PRO B C 1
ATOM 3837 O O . PRO B 1 139 ? -13.93 -4.844 -3.131 1 94.38 139 PRO B O 1
ATOM 3840 N N . ILE B 1 140 ? -12.039 -6.016 -3.051 1 96.69 140 ILE B N 1
ATOM 3841 C CA . ILE B 1 140 ? -11.203 -4.875 -3.416 1 96.69 140 ILE B CA 1
ATOM 3842 C C . ILE B 1 140 ? -11.461 -4.492 -4.871 1 96.69 140 ILE B C 1
ATOM 3844 O O . ILE B 1 140 ? -11.414 -3.314 -5.23 1 96.69 140 ILE B O 1
ATOM 3848 N N . LEU B 1 141 ? -11.797 -5.445 -5.75 1 95.25 141 LEU B N 1
ATOM 3849 C CA . LEU B 1 141 ? -12.078 -5.137 -7.148 1 95.25 141 LEU B CA 1
ATOM 3850 C C . LEU B 1 141 ? -13.336 -4.281 -7.273 1 95.25 141 LEU B C 1
ATOM 3852 O O . LEU B 1 141 ? -13.32 -3.244 -7.945 1 95.25 141 LEU B O 1
ATOM 3856 N N . LEU B 1 142 ? -14.398 -4.707 -6.613 1 96.56 142 LEU B N 1
ATOM 3857 C CA . LEU B 1 142 ? -15.641 -3.951 -6.695 1 96.56 142 LEU B CA 1
ATOM 3858 C C . LEU B 1 142 ? -15.5 -2.598 -6.008 1 96.56 142 LEU B C 1
ATOM 3860 O O . LEU B 1 142 ? -15.977 -1.582 -6.52 1 96.56 142 LEU B O 1
ATOM 3864 N N . ALA B 1 143 ? -14.93 -2.59 -4.836 1 98.19 143 ALA B N 1
ATOM 3865 C CA . ALA B 1 143 ? -14.727 -1.342 -4.105 1 98.19 143 ALA B CA 1
ATOM 3866 C C . ALA B 1 143 ? -13.891 -0.359 -4.918 1 98.19 143 ALA B C 1
ATOM 3868 O O . ALA B 1 143 ? -14.148 0.846 -4.91 1 98.19 143 ALA B O 1
ATOM 3869 N N . SER B 1 144 ? -12.852 -0.894 -5.59 1 98.5 144 SER B N 1
ATOM 3870 C CA . SER B 1 144 ? -11.992 -0.047 -6.414 1 98.5 144 SER B CA 1
ATOM 3871 C C . SER B 1 144 ? -12.773 0.567 -7.574 1 98.5 144 SER B C 1
ATOM 3873 O O . SER B 1 144 ? -12.555 1.725 -7.934 1 98.5 144 SER B O 1
ATOM 3875 N N . TYR B 1 145 ? -13.57 -0.202 -8.211 1 98.25 145 TYR B N 1
ATOM 3876 C CA . TYR B 1 145 ? -14.398 0.302 -9.305 1 98.25 145 TYR B CA 1
ATOM 3877 C C . TYR B 1 145 ? -15.289 1.445 -8.836 1 98.25 145 TYR B C 1
ATOM 3879 O O . TYR B 1 145 ? -15.352 2.498 -9.477 1 98.25 145 TYR B O 1
ATOM 3887 N N . LEU B 1 146 ? -15.977 1.225 -7.715 1 98.62 146 LEU B N 1
ATOM 3888 C CA . LEU B 1 146 ? -16.875 2.236 -7.176 1 98.62 146 LEU B CA 1
ATOM 3889 C C . LEU B 1 146 ? -16.109 3.461 -6.699 1 98.62 146 LEU B C 1
ATOM 3891 O O . LEU B 1 146 ? -16.578 4.59 -6.82 1 98.62 146 LEU B O 1
ATOM 3895 N N . LEU B 1 147 ? -14.969 3.227 -6.109 1 98.62 147 LEU B N 1
ATOM 3896 C CA . LEU B 1 147 ? -14.125 4.336 -5.68 1 98.62 147 LEU B CA 1
ATOM 3897 C C . LEU B 1 147 ? -13.766 5.234 -6.859 1 98.62 147 LEU B C 1
ATOM 3899 O O . LEU B 1 147 ? -13.891 6.457 -6.777 1 98.62 147 LEU B O 1
ATOM 3903 N N . ALA B 1 148 ? -13.273 4.625 -7.922 1 98.56 148 ALA B N 1
ATOM 3904 C CA . ALA B 1 148 ? -12.883 5.395 -9.102 1 98.56 148 ALA B CA 1
ATOM 3905 C C . ALA B 1 148 ? -14.062 6.191 -9.648 1 98.56 148 ALA B C 1
ATOM 3907 O O . ALA B 1 148 ? -13.914 7.359 -10.016 1 98.56 148 ALA B O 1
ATOM 3908 N N . ARG B 1 149 ? -15.227 5.586 -9.719 1 98.44 149 ARG B N 1
ATOM 3909 C CA . ARG B 1 149 ? -16.422 6.25 -10.234 1 98.44 149 ARG B CA 1
ATOM 3910 C C . ARG B 1 149 ? -16.812 7.441 -9.367 1 98.44 149 ARG B C 1
ATOM 3912 O O . ARG B 1 149 ? -17.109 8.516 -9.883 1 98.44 149 ARG B O 1
ATOM 3919 N N . LEU B 1 150 ? -16.781 7.219 -8.078 1 98.56 150 LEU B N 1
ATOM 3920 C CA . LEU B 1 150 ? -17.156 8.297 -7.168 1 98.56 150 LEU B CA 1
ATOM 3921 C C . LEU B 1 150 ? -16.125 9.422 -7.211 1 98.56 150 LEU B C 1
ATOM 3923 O O . LEU B 1 150 ? -16.484 10.602 -7.188 1 98.56 150 LEU B O 1
ATOM 3927 N N . GLU B 1 151 ? -14.867 9.039 -7.156 1 98.06 151 GLU B N 1
ATOM 3928 C CA . GLU B 1 151 ? -13.797 10.031 -7.215 1 98.06 151 GLU B CA 1
ATOM 3929 C C . GLU B 1 151 ? -13.938 10.914 -8.453 1 98.06 151 GLU B C 1
ATOM 3931 O O . GLU B 1 151 ? -13.844 12.141 -8.359 1 98.06 151 GLU B O 1
ATOM 3936 N N . LEU B 1 152 ? -14.133 10.312 -9.609 1 97.81 152 LEU B N 1
ATOM 3937 C CA . LEU B 1 152 ? -14.273 11.047 -10.859 1 97.81 152 LEU B CA 1
ATOM 3938 C C . LEU B 1 152 ? -15.523 11.922 -10.844 1 97.81 152 LEU B C 1
ATOM 3940 O O . LEU B 1 152 ? -15.5 13.062 -11.312 1 97.81 152 LEU B O 1
ATOM 3944 N N . PHE B 1 153 ? -16.594 11.367 -10.344 1 98.25 153 PHE B N 1
ATOM 3945 C CA . PHE B 1 153 ? -17.859 12.102 -10.219 1 98.25 153 PHE B CA 1
ATOM 3946 C C . PHE B 1 153 ? -17.672 13.359 -9.375 1 98.25 153 PHE B C 1
ATOM 3948 O O . PHE B 1 153 ? -18.094 14.445 -9.766 1 98.25 153 PHE B O 1
ATOM 3955 N N . LEU B 1 154 ? -17 13.219 -8.227 1 97.94 154 LEU B N 1
ATOM 3956 C CA . LEU B 1 154 ? -16.797 14.336 -7.312 1 97.94 154 LEU B CA 1
ATOM 3957 C C . LEU B 1 154 ? -15.805 15.336 -7.895 1 97.94 154 LEU B C 1
ATOM 3959 O O . LEU B 1 154 ? -15.945 16.547 -7.699 1 97.94 154 LEU B O 1
ATOM 3963 N N . THR B 1 155 ? -14.773 14.781 -8.523 1 96.31 155 THR B N 1
ATOM 3964 C CA . THR B 1 155 ? -13.766 15.656 -9.109 1 96.31 155 THR B CA 1
ATOM 3965 C C . THR B 1 155 ? -14.391 16.578 -10.148 1 96.31 155 THR B C 1
ATOM 3967 O O . THR B 1 155 ? -14.047 17.766 -10.219 1 96.31 155 THR B O 1
ATOM 3970 N N . LYS B 1 156 ? -15.289 16.125 -11.008 1 96.06 156 LYS B N 1
ATOM 3971 C CA . LYS B 1 156 ? -15.945 16.891 -12.07 1 96.06 156 LYS B CA 1
ATOM 3972 C C . LYS B 1 156 ? -16.906 17.922 -11.492 1 96.06 156 LYS B C 1
ATOM 3974 O O . LYS B 1 156 ? -17.141 18.969 -12.102 1 96.06 156 LYS B O 1
ATOM 3979 N N . ARG B 1 157 ? -17.406 17.703 -10.336 1 96.56 157 ARG B N 1
ATOM 3980 C CA . ARG B 1 157 ? -18.484 18.531 -9.812 1 96.56 157 ARG B CA 1
ATOM 3981 C C . ARG B 1 157 ? -17.984 19.453 -8.711 1 96.56 157 ARG B C 1
ATOM 3983 O O . ARG B 1 157 ? -18.672 20.391 -8.312 1 96.56 157 ARG B O 1
ATOM 3990 N N . THR B 1 158 ? -16.812 19.188 -8.211 1 94.25 158 THR B N 1
ATOM 3991 C CA . THR B 1 158 ? -16.25 19.984 -7.125 1 94.25 158 THR B CA 1
ATOM 3992 C C . THR B 1 158 ? -15.352 21.078 -7.68 1 94.25 158 THR B C 1
ATOM 3994 O O . THR B 1 158 ? -14.477 20.812 -8.516 1 94.25 158 THR B O 1
ATOM 3997 N N . PRO B 1 159 ? -15.547 22.328 -7.141 1 89 159 PRO B N 1
ATOM 3998 C CA . PRO B 1 159 ? -14.648 23.406 -7.566 1 89 159 PRO B CA 1
ATOM 3999 C C . PRO B 1 159 ? -13.18 23.109 -7.281 1 89 159 PRO B C 1
ATOM 4001 O O . PRO B 1 159 ? -12.859 22.516 -6.238 1 89 159 PRO B O 1
ATOM 4004 N N . GLU B 1 160 ? -12.273 23.469 -8.148 1 81.94 160 GLU B N 1
ATOM 4005 C CA . GLU B 1 160 ? -10.844 23.156 -8.117 1 81.94 160 GLU B CA 1
ATOM 4006 C C . GLU B 1 160 ? -10.219 23.578 -6.789 1 81.94 160 GLU B C 1
ATOM 4008 O O . GLU B 1 160 ? -9.352 22.891 -6.254 1 81.94 160 GLU B O 1
ATOM 4013 N N . GLY B 1 161 ? -10.703 24.672 -6.297 1 76.88 161 GLY B N 1
ATOM 4014 C CA . GLY B 1 161 ? -10.086 25.234 -5.109 1 76.88 161 GLY B CA 1
ATOM 4015 C C . GLY B 1 161 ? -10.32 24.406 -3.861 1 76.88 161 GLY B C 1
ATOM 4016 O O . GLY B 1 161 ? -9.594 24.531 -2.877 1 76.88 161 GLY B O 1
ATOM 4017 N N . ILE B 1 162 ? -11.289 23.453 -3.896 1 86.62 162 ILE B N 1
ATOM 4018 C CA . ILE B 1 162 ? -11.578 22.688 -2.68 1 86.62 162 ILE B CA 1
ATOM 4019 C C . ILE B 1 162 ? -11.492 21.203 -2.969 1 86.62 162 ILE B C 1
ATOM 4021 O O . ILE B 1 162 ? -11.898 20.375 -2.143 1 86.62 162 ILE B O 1
ATOM 4025 N N . GLN B 1 163 ? -11.055 20.828 -4.059 1 88.88 163 GLN B N 1
ATOM 4026 C CA . GLN B 1 163 ? -10.992 19.422 -4.445 1 88.88 163 GLN B CA 1
ATOM 4027 C C . GLN B 1 163 ? -10.133 18.609 -3.471 1 88.88 163 GLN B C 1
ATOM 4029 O O . GLN B 1 163 ? -10.484 17.484 -3.119 1 88.88 163 GLN B O 1
ATOM 4034 N N . LEU B 1 164 ? -9.062 19.219 -3.018 1 84.25 164 LEU B N 1
ATOM 4035 C CA . LEU B 1 164 ? -8.156 18.516 -2.107 1 84.25 164 LEU B CA 1
ATOM 4036 C C . LEU B 1 164 ? -8.859 18.188 -0.791 1 84.25 164 LEU B C 1
ATOM 4038 O O . LEU B 1 164 ? -8.547 17.188 -0.149 1 84.25 164 LEU B O 1
ATOM 4042 N N . LEU B 1 165 ? -9.906 18.984 -0.44 1 87.44 165 LEU B N 1
ATOM 4043 C CA . LEU B 1 165 ? -10.562 18.859 0.855 1 87.44 165 LEU B CA 1
ATOM 4044 C C . LEU B 1 165 ? -11.789 17.969 0.762 1 87.44 165 LEU B C 1
ATOM 4046 O O . LEU B 1 165 ? -12.266 17.453 1.777 1 87.44 165 LEU B O 1
ATOM 4050 N N . VAL B 1 166 ? -12.25 17.797 -0.413 1 92.5 166 VAL B N 1
ATOM 4051 C CA . VAL B 1 166 ? -13.57 17.188 -0.514 1 92.5 166 VAL B CA 1
ATOM 4052 C C . VAL B 1 166 ? -13.461 15.836 -1.223 1 92.5 166 VAL B C 1
ATOM 4054 O O . VAL B 1 166 ? -13.977 14.828 -0.733 1 92.5 166 VAL B O 1
ATOM 4057 N N . VAL B 1 167 ? -12.727 15.789 -2.289 1 95.88 167 VAL B N 1
ATOM 4058 C CA . VAL B 1 167 ? -12.82 14.656 -3.207 1 95.88 167 VAL B CA 1
ATOM 4059 C C . VAL B 1 167 ? -12.281 13.398 -2.529 1 95.88 167 VAL B C 1
ATOM 4061 O O . VAL B 1 167 ? -13.008 12.414 -2.369 1 95.88 167 VAL B O 1
ATOM 4064 N N . ALA B 1 168 ? -11.047 13.453 -2.064 1 95.62 168 ALA B N 1
ATOM 4065 C CA . ALA B 1 168 ? -10.438 12.266 -1.481 1 95.62 168 ALA B CA 1
ATOM 4066 C C . ALA B 1 168 ? -11.094 11.898 -0.154 1 95.62 168 ALA B C 1
ATOM 4068 O O . ALA B 1 168 ? -11.438 10.742 0.079 1 95.62 168 ALA B O 1
ATOM 4069 N N . PRO B 1 169 ? -11.367 12.891 0.729 1 94.25 169 PRO B N 1
ATOM 4070 C CA . PRO B 1 169 ? -11.969 12.555 2.021 1 94.25 169 PRO B CA 1
ATOM 4071 C C . PRO B 1 169 ? -13.367 11.953 1.883 1 94.25 169 PRO B C 1
ATOM 4073 O O . PRO B 1 169 ? -13.672 10.938 2.512 1 94.25 169 PRO B O 1
ATOM 4076 N N . VAL B 1 170 ? -14.18 12.547 1.036 1 96.94 170 VAL B N 1
ATOM 4077 C CA . VAL B 1 170 ? -15.539 12.055 0.86 1 96.94 170 VAL B CA 1
ATOM 4078 C C . VAL B 1 170 ? -15.508 10.688 0.172 1 96.94 170 VAL B C 1
ATOM 4080 O O . VAL B 1 170 ? -16.25 9.773 0.556 1 96.94 170 VAL B O 1
ATOM 4083 N N . THR B 1 171 ? -14.664 10.57 -0.83 1 98.19 171 THR B N 1
ATOM 4084 C CA . THR B 1 171 ? -14.555 9.32 -1.573 1 98.19 171 THR B CA 1
ATOM 4085 C C . THR B 1 171 ? -14.148 8.172 -0.649 1 98.19 171 THR B C 1
ATOM 4087 O O . THR B 1 171 ? -14.789 7.121 -0.636 1 98.19 171 THR B O 1
ATOM 4090 N N . LEU B 1 172 ? -13.125 8.359 0.163 1 97.31 172 LEU B N 1
ATOM 4091 C CA . LEU B 1 172 ? -12.625 7.297 1.023 1 97.31 172 LEU B CA 1
ATOM 4092 C C . LEU B 1 172 ? -13.609 7 2.152 1 97.31 172 LEU B C 1
ATOM 4094 O O . LEU B 1 172 ? -13.758 5.848 2.562 1 97.31 172 LEU B O 1
ATOM 4098 N N . LEU B 1 173 ? -14.211 8.023 2.637 1 96.5 173 LEU B N 1
ATOM 4099 C CA . LEU B 1 173 ? -15.172 7.816 3.719 1 96.5 173 LEU B CA 1
ATOM 4100 C C . LEU B 1 173 ? -16.375 7.023 3.23 1 96.5 173 LEU B C 1
ATOM 4102 O O . LEU B 1 173 ? -16.766 6.027 3.846 1 96.5 173 LEU B O 1
ATOM 4106 N N . VAL B 1 174 ? -16.969 7.453 2.113 1 97.75 174 VAL B N 1
ATOM 4107 C CA . VAL B 1 174 ? -18.172 6.836 1.586 1 97.75 174 VAL B CA 1
ATOM 4108 C C . VAL B 1 174 ? -17.875 5.41 1.125 1 97.75 174 VAL B C 1
ATOM 4110 O O . VAL B 1 174 ? -18.578 4.469 1.492 1 97.75 174 VAL B O 1
ATOM 4113 N N . ILE B 1 175 ? -16.812 5.23 0.347 1 98.25 175 ILE B N 1
ATOM 4114 C CA . ILE B 1 175 ? -16.5 3.918 -0.203 1 98.25 175 ILE B CA 1
ATOM 4115 C C . ILE B 1 175 ? -15.977 3.008 0.903 1 98.25 175 ILE B C 1
ATOM 4117 O O . ILE B 1 175 ? -16.234 1.803 0.903 1 98.25 175 ILE B O 1
ATOM 4121 N N . GLY B 1 176 ? -15.164 3.609 1.848 1 97.31 176 GLY B N 1
ATOM 4122 C CA . GLY B 1 176 ? -14.758 2.824 3.004 1 97.31 176 GLY B CA 1
ATOM 4123 C C . GLY B 1 176 ? -15.93 2.248 3.773 1 97.31 176 GLY B C 1
ATOM 4124 O O . GLY B 1 176 ? -15.969 1.05 4.059 1 97.31 176 GLY B O 1
ATOM 4125 N N . PHE B 1 177 ? -16.922 3.127 4.047 1 96.88 177 PHE B N 1
ATOM 4126 C CA . PHE B 1 177 ? -18.109 2.695 4.754 1 96.88 177 PHE B CA 1
ATOM 4127 C C . PHE B 1 177 ? -18.859 1.637 3.951 1 96.88 177 PHE B C 1
ATOM 4129 O O . PHE B 1 177 ? -19.266 0.603 4.492 1 96.88 177 PHE B O 1
ATOM 4136 N N . LEU B 1 178 ? -19.078 1.892 2.719 1 97.88 178 LEU B N 1
ATOM 4137 C CA . LEU B 1 178 ? -19.797 0.961 1.853 1 97.88 178 LEU B CA 1
ATOM 4138 C C . LEU B 1 178 ? -19.062 -0.375 1.77 1 97.88 178 LEU B C 1
ATOM 4140 O O . LEU B 1 178 ? -19.703 -1.427 1.648 1 97.88 178 LEU B O 1
ATOM 4144 N N . SER B 1 179 ? -17.734 -0.334 1.775 1 97.5 179 SER B N 1
ATOM 4145 C CA . SER B 1 179 ? -16.922 -1.55 1.668 1 97.5 179 SER B CA 1
ATOM 4146 C C . SER B 1 179 ? -17.125 -2.451 2.883 1 97.5 179 SER B C 1
ATOM 4148 O O . SER B 1 179 ? -17.281 -3.666 2.742 1 97.5 179 SER B O 1
ATOM 4150 N N . PHE B 1 180 ? -17.172 -1.867 4.051 1 96.75 180 PHE B N 1
ATOM 4151 C CA . PHE B 1 180 ? -17.281 -2.654 5.273 1 96.75 180 PHE B CA 1
ATOM 4152 C C . PHE B 1 180 ? -18.719 -3.115 5.492 1 96.75 180 PHE B C 1
ATOM 4154 O O . PHE B 1 180 ? -18.953 -4.215 6.004 1 96.75 180 PHE B O 1
ATOM 4161 N N . VAL B 1 181 ? -19.688 -2.318 5.074 1 96.38 181 VAL B N 1
ATOM 4162 C CA . VAL B 1 181 ? -21.078 -2.574 5.434 1 96.38 181 VAL B CA 1
ATOM 4163 C C . VAL B 1 181 ? -21.75 -3.432 4.359 1 96.38 181 VAL B C 1
ATOM 4165 O O . VAL B 1 181 ? -22.547 -4.312 4.668 1 96.38 181 VAL B O 1
ATOM 4168 N N . ILE B 1 182 ? -21.422 -3.188 3.068 1 97.25 182 ILE B N 1
ATOM 4169 C CA . ILE B 1 182 ? -22.188 -3.807 1.998 1 97.25 182 ILE B CA 1
ATOM 4170 C C . ILE B 1 182 ? -21.266 -4.602 1.084 1 97.25 182 ILE B C 1
ATOM 4172 O O . ILE B 1 182 ? -21.391 -5.82 0.961 1 97.25 182 ILE B O 1
ATOM 4176 N N . ILE B 1 183 ? -20.25 -4.016 0.51 1 96.75 183 ILE B N 1
ATOM 4177 C CA . ILE B 1 183 ? -19.438 -4.598 -0.549 1 96.75 183 ILE B CA 1
ATOM 4178 C C . ILE B 1 183 ? -18.703 -5.824 -0.015 1 96.75 183 ILE B C 1
ATOM 4180 O O . ILE B 1 183 ? -18.734 -6.898 -0.621 1 96.75 183 ILE B O 1
ATOM 4184 N N . GLY B 1 184 ? -17.984 -5.609 1.116 1 93.81 184 GLY B N 1
ATOM 4185 C CA . GLY B 1 184 ? -17.203 -6.691 1.697 1 93.81 184 GLY B CA 1
ATOM 4186 C C . GLY B 1 184 ? -18.016 -7.938 1.974 1 93.81 184 GLY B C 1
ATOM 4187 O O . GLY B 1 184 ? -17.75 -9 1.412 1 93.81 184 GLY B O 1
ATOM 4188 N N . PRO B 1 185 ? -19.047 -7.77 2.789 1 92.88 185 PRO B N 1
ATOM 4189 C CA . PRO B 1 185 ? -19.875 -8.93 3.145 1 92.88 185 PRO B CA 1
ATOM 4190 C C . PRO B 1 185 ? -20.516 -9.594 1.927 1 92.88 185 PRO B C 1
ATOM 4192 O O . PRO B 1 185 ? -20.516 -10.82 1.821 1 92.88 185 PRO B O 1
ATOM 4195 N N . ILE B 1 186 ? -20.969 -8.859 0.978 1 94.88 186 ILE B N 1
ATOM 4196 C CA . ILE B 1 186 ? -21.641 -9.414 -0.193 1 94.88 186 ILE B CA 1
ATOM 4197 C C . ILE B 1 186 ? -20.625 -10.133 -1.079 1 94.88 186 ILE B C 1
ATOM 4199 O O . ILE B 1 186 ? -20.859 -11.266 -1.508 1 94.88 186 ILE B O 1
ATOM 4203 N N . THR B 1 187 ? -19.578 -9.492 -1.328 1 92.94 187 THR B N 1
ATOM 4204 C CA . THR B 1 187 ? -18.609 -10.086 -2.23 1 92.94 187 THR B CA 1
ATOM 4205 C C . THR B 1 187 ? -17.891 -11.25 -1.561 1 92.94 187 THR B C 1
ATOM 4207 O O . THR B 1 187 ? -17.469 -12.195 -2.232 1 92.94 187 THR B O 1
ATOM 4210 N N . PHE B 1 188 ? -17.75 -11.117 -0.285 1 87.12 188 PHE B N 1
ATOM 4211 C CA . PHE B 1 188 ? -17.188 -12.242 0.46 1 87.12 188 PHE B CA 1
ATOM 4212 C C . PHE B 1 188 ? -18.078 -13.469 0.332 1 87.12 188 PHE B C 1
ATOM 4214 O O . PHE B 1 188 ? -17.578 -14.586 0.123 1 87.12 188 PHE B O 1
ATOM 4221 N N . ALA B 1 189 ? -19.375 -13.258 0.476 1 89.38 189 ALA B N 1
ATOM 4222 C CA . ALA B 1 189 ? -20.328 -14.352 0.321 1 89.38 189 ALA B CA 1
ATOM 4223 C C . ALA B 1 189 ? -20.297 -14.914 -1.096 1 89.38 189 ALA B C 1
ATOM 4225 O O . ALA B 1 189 ? -20.344 -16.125 -1.286 1 89.38 189 ALA B O 1
ATOM 4226 N N . ILE B 1 190 ? -20.203 -14.047 -2.057 1 91.5 190 ILE B N 1
ATOM 4227 C CA . ILE B 1 190 ? -20.125 -14.477 -3.449 1 91.5 190 ILE B CA 1
ATOM 4228 C C . ILE B 1 190 ? -18.844 -15.289 -3.674 1 91.5 190 ILE B C 1
ATOM 4230 O O . ILE B 1 190 ? -18.875 -16.328 -4.336 1 91.5 190 ILE B O 1
ATOM 4234 N N . GLY B 1 191 ? -17.75 -14.742 -3.129 1 88.12 191 GLY B N 1
ATOM 4235 C CA . GLY B 1 191 ? -16.484 -15.461 -3.238 1 88.12 191 GLY B CA 1
ATOM 4236 C C . GLY B 1 191 ? -16.531 -16.844 -2.625 1 88.12 191 GLY B C 1
ATOM 4237 O O . GLY B 1 191 ? -16.031 -17.812 -3.213 1 88.12 191 GLY B O 1
ATOM 4238 N N . ASN B 1 192 ? -17.172 -16.938 -1.51 1 86.06 192 ASN B N 1
ATOM 4239 C CA . ASN B 1 192 ? -17.312 -18.234 -0.842 1 86.06 192 ASN B CA 1
ATOM 4240 C C . ASN B 1 192 ? -18.188 -19.188 -1.656 1 86.06 192 ASN B C 1
ATOM 4242 O O . ASN B 1 192 ? -17.875 -20.375 -1.747 1 86.06 192 ASN B O 1
ATOM 4246 N N . ALA B 1 193 ? -19.203 -18.688 -2.189 1 90.12 193 ALA B N 1
ATOM 4247 C CA . ALA B 1 193 ? -20.078 -19.516 -3.02 1 90.12 193 ALA B CA 1
ATOM 4248 C C . ALA B 1 193 ? -19.344 -20.016 -4.258 1 90.12 193 ALA B C 1
ATOM 4250 O O . ALA B 1 193 ? -19.5 -21.172 -4.652 1 90.12 193 ALA B O 1
ATOM 4251 N N . LEU B 1 194 ? -18.609 -19.109 -4.836 1 88.44 194 LEU B N 1
ATOM 4252 C CA . LEU B 1 194 ? -17.844 -19.484 -6.023 1 88.44 194 LEU B CA 1
ATOM 4253 C C . LEU B 1 194 ? -16.828 -20.562 -5.703 1 88.44 194 LEU B C 1
ATOM 4255 O O . LEU B 1 194 ? -16.734 -21.562 -6.434 1 88.44 194 LEU B O 1
ATOM 4259 N N . THR B 1 195 ? -16.078 -20.375 -4.652 1 88.81 195 THR B N 1
ATOM 4260 C CA . THR B 1 195 ? -15.047 -21.344 -4.301 1 88.81 195 THR B CA 1
ATOM 4261 C C . THR B 1 195 ? -15.664 -22.672 -3.859 1 88.81 195 THR B C 1
ATOM 4263 O O . THR B 1 195 ? -15.141 -23.734 -4.172 1 88.81 195 THR B O 1
ATOM 4266 N N . ALA B 1 196 ? -16.781 -22.625 -3.141 1 89.62 196 ALA B N 1
ATOM 4267 C CA . ALA B 1 196 ? -17.484 -23.844 -2.752 1 89.62 196 ALA B CA 1
ATOM 4268 C C . ALA B 1 196 ? -17.953 -24.625 -3.979 1 89.62 196 ALA B C 1
ATOM 4270 O O . ALA B 1 196 ? -17.875 -25.844 -4.012 1 89.62 196 ALA B O 1
ATOM 4271 N N . GLY B 1 197 ? -18.438 -23.875 -4.883 1 90.56 197 GLY B N 1
ATOM 4272 C CA . GLY B 1 197 ? -18.859 -24.5 -6.129 1 90.56 197 GLY B CA 1
ATOM 4273 C C . GLY B 1 197 ? -17.719 -25.172 -6.871 1 90.56 197 GLY B C 1
ATOM 4274 O O . GLY B 1 197 ? -17.859 -26.297 -7.344 1 90.56 197 GLY B O 1
ATOM 4275 N N . LEU B 1 198 ? -16.625 -24.531 -6.934 1 88.38 198 LEU B N 1
ATOM 4276 C CA . LEU B 1 198 ? -15.461 -25.078 -7.617 1 88.38 198 LEU B CA 1
ATOM 4277 C C . LEU B 1 198 ? -14.938 -26.312 -6.883 1 88.38 198 LEU B C 1
ATOM 4279 O O . LEU B 1 198 ? -14.586 -27.312 -7.516 1 88.38 198 LEU B O 1
ATOM 4283 N N . ILE B 1 199 ? -14.914 -26.188 -5.598 1 88.56 199 ILE B N 1
ATOM 4284 C CA . ILE B 1 199 ? -14.445 -27.297 -4.77 1 88.56 199 ILE B CA 1
ATOM 4285 C C . ILE B 1 199 ? -15.367 -28.5 -4.945 1 88.56 199 ILE B C 1
ATOM 4287 O O . ILE B 1 199 ? -14.906 -29.625 -5.094 1 88.56 199 ILE B O 1
ATOM 4291 N N . ALA B 1 200 ? -16.625 -28.281 -5.023 1 89.94 200 ALA B N 1
ATOM 4292 C CA . ALA B 1 200 ? -17.609 -29.344 -5.203 1 89.94 200 ALA B CA 1
ATOM 4293 C C . ALA B 1 200 ? -17.453 -30 -6.57 1 89.94 200 ALA B C 1
ATOM 4295 O O . ALA B 1 200 ? -17.453 -31.234 -6.68 1 89.94 200 ALA B O 1
ATOM 4296 N N . ILE B 1 201 ? -17.266 -29.219 -7.512 1 88.31 201 ILE B N 1
ATOM 4297 C CA . ILE B 1 201 ? -17.172 -29.719 -8.875 1 88.31 201 ILE B CA 1
ATOM 4298 C C . ILE B 1 201 ? -15.883 -30.531 -9.031 1 88.31 201 ILE B C 1
ATOM 4300 O O . ILE B 1 201 ? -15.906 -31.656 -9.539 1 88.31 201 ILE B O 1
ATOM 4304 N N . PHE B 1 202 ? -14.828 -30.016 -8.547 1 88.31 202 PHE B N 1
ATOM 4305 C CA . PHE B 1 202 ? -13.547 -30.703 -8.688 1 88.31 202 PHE B CA 1
ATOM 4306 C C . PHE B 1 202 ? -13.477 -31.906 -7.758 1 88.31 202 PHE B C 1
ATOM 4308 O O . PHE B 1 202 ? -12.789 -32.875 -8.055 1 88.31 202 PHE B O 1
ATOM 4315 N N . GLY B 1 203 ? -14.156 -31.766 -6.648 1 87.94 203 GLY B N 1
ATOM 4316 C CA . GLY B 1 203 ? -14.234 -32.906 -5.754 1 87.94 203 GLY B CA 1
ATOM 4317 C C . GLY B 1 203 ? -14.969 -34.094 -6.359 1 87.94 203 GLY B C 1
ATOM 4318 O O . GLY B 1 203 ? -14.531 -35.25 -6.223 1 87.94 203 GLY B O 1
ATOM 4319 N N . GLN B 1 204 ? -16 -33.812 -7.031 1 90.56 204 GLN B N 1
ATOM 4320 C CA . GLN B 1 204 ? -16.828 -34.844 -7.641 1 90.56 204 GLN B CA 1
ATOM 4321 C C . GLN B 1 204 ? -16.219 -35.312 -8.953 1 90.56 204 GLN B C 1
ATOM 4323 O O . GLN B 1 204 ? -16.344 -36.5 -9.305 1 90.56 204 GLN B O 1
ATOM 4328 N N . PHE B 1 205 ? -15.594 -34.406 -9.641 1 93.81 205 PHE B N 1
ATOM 4329 C CA . PHE B 1 205 ? -15.078 -34.688 -10.969 1 93.81 205 PHE B CA 1
ATOM 4330 C C . PHE B 1 205 ? -13.586 -34.375 -11.055 1 93.81 205 PHE B C 1
ATOM 4332 O O . PHE B 1 205 ? -13.133 -33.719 -11.992 1 93.81 205 PHE B O 1
ATOM 4339 N N . SER B 1 206 ? -12.875 -34.812 -10.109 1 93.88 206 SER B N 1
ATOM 4340 C CA . SER B 1 206 ? -11.469 -34.438 -10.008 1 93.88 206 SER B CA 1
ATOM 4341 C C . SER B 1 206 ? -10.695 -34.875 -11.25 1 93.88 206 SER B C 1
ATOM 4343 O O . SER B 1 206 ? -9.898 -34.094 -11.789 1 93.88 206 SER B O 1
ATOM 4345 N N . ALA B 1 207 ? -10.953 -36.094 -11.719 1 95.5 207 ALA B N 1
ATOM 4346 C CA . ALA B 1 207 ? -10.227 -36.625 -12.867 1 95.5 207 ALA B CA 1
ATOM 4347 C C . ALA B 1 207 ? -10.516 -35.812 -14.125 1 95.5 207 ALA B C 1
ATOM 4349 O O . ALA B 1 207 ? -9.594 -35.375 -14.82 1 95.5 207 ALA B O 1
ATOM 4350 N N . ILE B 1 208 ? -11.766 -35.531 -14.391 1 95.94 208 ILE B N 1
ATOM 4351 C CA . ILE B 1 208 ? -12.188 -34.812 -15.586 1 95.94 208 ILE B CA 1
ATOM 4352 C C . ILE B 1 208 ? -11.758 -33.344 -15.477 1 95.94 208 ILE B C 1
ATOM 4354 O O . ILE B 1 208 ? -11.305 -32.75 -16.453 1 95.94 208 ILE B O 1
ATOM 4358 N N . GLY B 1 209 ? -11.992 -32.812 -14.312 1 94.25 209 GLY B N 1
ATOM 4359 C CA . GLY B 1 209 ? -11.562 -31.438 -14.086 1 94.25 209 GLY B CA 1
ATOM 4360 C C . GLY B 1 209 ? -10.078 -31.219 -14.32 1 94.25 209 GLY B C 1
ATOM 4361 O O . GLY B 1 209 ? -9.672 -30.25 -14.961 1 94.25 209 GLY B O 1
ATOM 4362 N N . GLY B 1 210 ? -9.297 -32.094 -13.781 1 95.88 210 GLY B N 1
ATOM 4363 C CA . GLY B 1 210 ? -7.863 -32.031 -13.977 1 95.88 210 GLY B CA 1
ATOM 4364 C C . GLY B 1 210 ? -7.449 -32.188 -15.43 1 95.88 210 GLY B C 1
ATOM 4365 O O . GLY B 1 210 ? -6.559 -31.469 -15.906 1 95.88 210 GLY B O 1
ATOM 4366 N N . LEU B 1 211 ? -8.133 -33.156 -16.078 1 96.88 211 LEU B N 1
ATOM 4367 C CA . LEU B 1 211 ? -7.848 -33.406 -17.484 1 96.88 211 LEU B CA 1
ATOM 4368 C C . LEU B 1 211 ? -8.141 -32.156 -18.328 1 96.88 211 LEU B C 1
ATOM 4370 O O . LEU B 1 211 ? -7.32 -31.75 -19.156 1 96.88 211 LEU B O 1
ATOM 4374 N N . LEU B 1 212 ? -9.266 -31.531 -18.062 1 95.81 212 LEU B N 1
ATOM 4375 C CA . LEU B 1 212 ? -9.711 -30.406 -18.875 1 95.81 212 LEU B CA 1
ATOM 4376 C C . LEU B 1 212 ? -8.906 -29.156 -18.547 1 95.81 212 LEU B C 1
ATOM 4378 O O . LEU B 1 212 ? -8.391 -28.484 -19.453 1 95.81 212 LEU B O 1
ATOM 4382 N N . TYR B 1 213 ? -8.812 -28.844 -17.281 1 95.25 213 TYR B N 1
ATOM 4383 C CA . TYR B 1 213 ? -8.07 -27.641 -16.906 1 95.25 213 TYR B CA 1
ATOM 4384 C C . TYR B 1 213 ? -6.594 -27.781 -17.25 1 95.25 213 TYR B C 1
ATOM 4386 O O . TYR B 1 213 ? -5.996 -26.875 -17.844 1 95.25 213 TYR B O 1
ATOM 4394 N N . GLY B 1 214 ? -6.016 -28.891 -16.891 1 95.69 214 GLY B N 1
ATOM 4395 C CA . GLY B 1 214 ? -4.617 -29.141 -17.203 1 95.69 214 GLY B CA 1
ATOM 4396 C C . GLY B 1 214 ? -4.336 -29.156 -18.703 1 95.69 214 GLY B C 1
ATOM 4397 O O . GLY B 1 214 ? -3.309 -28.641 -19.141 1 95.69 214 GLY B O 1
ATOM 4398 N N . GLY B 1 215 ? -5.227 -29.688 -19.422 1 96.5 215 GLY B N 1
ATOM 4399 C CA . GLY B 1 215 ? -5.039 -29.828 -20.859 1 96.5 215 GLY B CA 1
ATOM 4400 C C . GLY B 1 215 ? -5.301 -28.547 -21.625 1 96.5 215 GLY B C 1
ATOM 4401 O O . GLY B 1 215 ? -4.641 -28.266 -22.625 1 96.5 215 GLY B O 1
ATOM 4402 N N . LEU B 1 216 ? -6.219 -27.703 -21.156 1 95.38 216 LEU B N 1
ATOM 4403 C CA . LEU B 1 216 ? -6.664 -26.547 -21.922 1 95.38 216 LEU B CA 1
ATOM 4404 C C . LEU B 1 216 ? -6.016 -25.266 -21.406 1 95.38 216 LEU B C 1
ATOM 4406 O O . LEU B 1 216 ? -6.215 -24.188 -21.969 1 95.38 216 LEU B O 1
ATOM 4410 N N . TYR B 1 217 ? -5.246 -25.391 -20.391 1 94.94 217 TYR B N 1
ATOM 4411 C CA . TYR B 1 217 ? -4.668 -24.203 -19.781 1 94.94 217 TYR B CA 1
ATOM 4412 C C . TYR B 1 217 ? -3.842 -23.422 -20.797 1 94.94 217 TYR B C 1
ATOM 4414 O O . TYR B 1 217 ? -3.91 -22.188 -20.859 1 94.94 217 TYR B O 1
ATOM 4422 N N . SER B 1 218 ? -3.035 -24.156 -21.594 1 95 218 SER B N 1
ATOM 4423 C CA . SER B 1 218 ? -2.191 -23.469 -22.578 1 95 218 SER B CA 1
ATOM 4424 C C . SER B 1 218 ? -3.031 -22.703 -23.594 1 95 218 SER B C 1
ATOM 4426 O O . SER B 1 218 ? -2.609 -21.656 -24.094 1 95 218 SER B O 1
ATOM 4428 N N . ALA B 1 219 ? -4.199 -23.156 -23.891 1 91.69 219 ALA B N 1
ATOM 4429 C CA . ALA B 1 219 ? -5.109 -22.438 -24.781 1 91.69 219 ALA B CA 1
ATOM 4430 C C . ALA B 1 219 ? -5.59 -21.141 -24.141 1 91.69 219 ALA B C 1
ATOM 4432 O O . ALA B 1 219 ? -5.789 -20.125 -24.812 1 91.69 219 ALA B O 1
ATOM 4433 N N . LEU B 1 220 ? -5.75 -21.219 -22.828 1 90.56 220 LEU B N 1
ATOM 4434 C CA . LEU B 1 220 ? -6.121 -20.016 -22.094 1 90.56 220 LEU B CA 1
ATOM 4435 C C . LEU B 1 220 ? -5.004 -18.984 -22.141 1 90.56 220 LEU B C 1
ATOM 4437 O O . LEU B 1 220 ? -5.266 -17.781 -22.188 1 90.56 220 LEU B O 1
ATOM 4441 N N . VAL B 1 221 ? -3.807 -19.469 -22.188 1 88.88 221 VAL B N 1
ATOM 4442 C CA . VAL B 1 221 ? -2.648 -18.578 -22.234 1 88.88 221 VAL B CA 1
ATOM 4443 C C . VAL B 1 221 ? -2.633 -17.844 -23.578 1 88.88 221 VAL B C 1
ATOM 4445 O O . VAL B 1 221 ? -2.346 -16.641 -23.609 1 88.88 221 VAL B O 1
ATOM 4448 N N . ILE B 1 222 ? -2.979 -18.5 -24.641 1 86.81 222 ILE B N 1
ATOM 4449 C CA . ILE B 1 222 ? -2.998 -17.906 -25.969 1 86.81 222 ILE B CA 1
ATOM 4450 C C . ILE B 1 222 ? -3.977 -16.734 -26 1 86.81 222 ILE B C 1
ATOM 4452 O O . ILE B 1 222 ? -3.688 -15.688 -26.594 1 86.81 222 ILE B O 1
ATOM 4456 N N . THR B 1 223 ? -5.027 -16.906 -25.328 1 80 223 THR B N 1
ATOM 4457 C CA . THR B 1 223 ? -6.074 -15.898 -25.359 1 80 223 THR B CA 1
ATOM 4458 C C . THR B 1 223 ? -5.848 -14.852 -24.281 1 80 223 THR B C 1
ATOM 4460 O O . THR B 1 223 ? -6.531 -13.82 -24.25 1 80 223 THR B O 1
ATOM 4463 N N . GLY B 1 224 ? -4.969 -15.141 -23.406 1 78.25 224 GLY B N 1
ATOM 4464 C CA . GLY B 1 224 ? -4.738 -14.234 -22.297 1 78.25 224 GLY B CA 1
ATOM 4465 C C . GLY B 1 224 ? -5.688 -14.461 -21.141 1 78.25 224 GLY B C 1
ATOM 4466 O O . GLY B 1 224 ? -5.602 -13.766 -20.109 1 78.25 224 GLY B O 1
ATOM 4467 N N . MET B 1 225 ? -6.523 -15.469 -21.125 1 80.69 225 MET B N 1
ATOM 4468 C CA . MET B 1 225 ? -7.566 -15.711 -20.125 1 80.69 225 MET B CA 1
ATOM 4469 C C . MET B 1 225 ? -6.977 -16.344 -18.875 1 80.69 225 MET B C 1
ATOM 4471 O O . MET B 1 225 ? -7.625 -16.359 -17.828 1 80.69 225 MET B O 1
ATOM 4475 N N . HIS B 1 226 ? -5.746 -16.812 -18.969 1 87.31 226 HIS B N 1
ATOM 4476 C CA . HIS B 1 226 ? -5.148 -17.5 -17.828 1 87.31 226 HIS B CA 1
ATOM 4477 C C . HIS B 1 226 ? -4.93 -16.547 -16.656 1 87.31 226 HIS B C 1
ATOM 4479 O O . HIS B 1 226 ? -4.918 -16.953 -15.5 1 87.31 226 HIS B O 1
ATOM 4485 N N . HIS B 1 227 ? -4.836 -15.266 -16.891 1 80.69 227 HIS B N 1
ATOM 4486 C CA . HIS B 1 227 ? -4.664 -14.273 -15.828 1 80.69 227 HIS B CA 1
ATOM 4487 C C . HIS B 1 227 ? -5.898 -14.211 -14.93 1 80.69 227 HIS B C 1
ATOM 4489 O O . HIS B 1 227 ? -5.789 -13.883 -13.75 1 80.69 227 HIS B O 1
ATOM 4495 N N . THR B 1 228 ? -7.031 -14.562 -15.422 1 80.56 228 THR B N 1
ATOM 4496 C CA . THR B 1 228 ? -8.266 -14.586 -14.648 1 80.56 228 THR B CA 1
ATOM 4497 C C . THR B 1 228 ? -8.219 -15.672 -13.578 1 80.56 228 THR B C 1
ATOM 4499 O O . THR B 1 228 ? -8.766 -15.5 -12.492 1 80.56 228 THR B O 1
ATOM 4502 N N . PHE B 1 229 ? -7.527 -16.656 -13.906 1 88.38 229 PHE B N 1
ATOM 4503 C CA . PHE B 1 229 ? -7.5 -17.766 -12.977 1 88.38 229 PHE B CA 1
ATOM 4504 C C . PHE B 1 229 ? -6.574 -17.469 -11.797 1 88.38 229 PHE B C 1
ATOM 4506 O O . PHE B 1 229 ? -6.656 -18.141 -10.758 1 88.38 229 PHE B O 1
ATOM 4513 N N . LEU B 1 230 ? -5.754 -16.469 -12.07 1 86.81 230 LEU B N 1
ATOM 4514 C CA . LEU B 1 230 ? -4.945 -16.047 -10.938 1 86.81 230 LEU B CA 1
ATOM 4515 C C . LEU B 1 230 ? -5.832 -15.539 -9.805 1 86.81 230 LEU B C 1
ATOM 4517 O O . LEU B 1 230 ? -5.578 -15.836 -8.633 1 86.81 230 LEU B O 1
ATOM 4521 N N . ALA B 1 231 ? -6.855 -14.836 -10.18 1 87.06 231 ALA B N 1
ATOM 4522 C CA . ALA B 1 231 ? -7.82 -14.352 -9.188 1 87.06 231 ALA B CA 1
ATOM 4523 C C . ALA B 1 231 ? -8.5 -15.508 -8.477 1 87.06 231 ALA B C 1
ATOM 4525 O O . ALA B 1 231 ? -8.719 -15.461 -7.262 1 87.06 231 ALA B O 1
ATOM 4526 N N . VAL B 1 232 ? -8.805 -16.516 -9.242 1 89.62 232 VAL B N 1
ATOM 4527 C CA . VAL B 1 232 ? -9.484 -17.688 -8.688 1 89.62 232 VAL B CA 1
ATOM 4528 C C . VAL B 1 232 ? -8.539 -18.422 -7.746 1 89.62 232 VAL B C 1
ATOM 4530 O O . VAL B 1 232 ? -8.945 -18.875 -6.672 1 89.62 232 VAL B O 1
ATOM 4533 N N . ASP B 1 233 ? -7.281 -18.531 -8.156 1 92.62 233 ASP B N 1
ATOM 4534 C CA . ASP B 1 233 ? -6.273 -19.172 -7.309 1 92.62 233 ASP B CA 1
ATOM 4535 C C . ASP B 1 233 ? -6.168 -18.453 -5.961 1 92.62 233 ASP B C 1
ATOM 4537 O O . ASP B 1 233 ? -6.16 -19.109 -4.914 1 92.62 233 ASP B O 1
ATOM 4541 N N . LEU B 1 234 ? -6.133 -17.188 -6.008 1 88.94 234 LEU B N 1
ATOM 4542 C CA . LEU B 1 234 ? -5.992 -16.406 -4.785 1 88.94 234 LEU B CA 1
ATOM 4543 C C . LEU B 1 234 ? -7.23 -16.547 -3.906 1 88.94 234 LEU B C 1
ATOM 4545 O O . LEU B 1 234 ? -7.121 -16.672 -2.684 1 88.94 234 LEU B O 1
ATOM 4549 N N . GLN B 1 235 ? -8.391 -16.594 -4.566 1 87.62 235 GLN B N 1
ATOM 4550 C CA . GLN B 1 235 ? -9.633 -16.781 -3.822 1 87.62 235 GLN B CA 1
ATOM 4551 C C . GLN B 1 235 ? -9.672 -18.156 -3.154 1 87.62 235 GLN B C 1
ATOM 4553 O O . GLN B 1 235 ? -10.148 -18.281 -2.027 1 87.62 235 GLN B O 1
ATOM 4558 N N . LEU B 1 236 ? -9.203 -19.156 -3.791 1 90.81 236 LEU B N 1
ATOM 4559 C CA . LEU B 1 236 ? -9.164 -20.516 -3.248 1 90.81 236 LEU B CA 1
ATOM 4560 C C . LEU B 1 236 ? -8.219 -20.594 -2.053 1 90.81 236 LEU B C 1
ATOM 4562 O O . LEU B 1 236 ? -8.539 -21.234 -1.049 1 90.81 236 LEU B O 1
ATOM 4566 N N . ILE B 1 237 ? -7.113 -19.953 -2.176 1 88.25 237 ILE B N 1
ATOM 4567 C CA . ILE B 1 237 ? -6.129 -19.953 -1.101 1 88.25 237 ILE B CA 1
ATOM 4568 C C . ILE B 1 237 ? -6.727 -19.328 0.151 1 88.25 237 ILE B C 1
ATOM 4570 O O . ILE B 1 237 ? -6.484 -19.781 1.268 1 88.25 237 ILE B O 1
ATOM 4574 N N . GLY B 1 238 ? -7.5 -18.312 -0.037 1 83.06 238 GLY B N 1
ATOM 4575 C CA . GLY B 1 238 ? -8.117 -17.609 1.076 1 83.06 238 GLY B CA 1
ATOM 4576 C C . GLY B 1 238 ? -9.383 -18.281 1.576 1 83.06 238 GLY B C 1
ATOM 4577 O O . GLY B 1 238 ? -9.977 -17.844 2.564 1 83.06 238 GLY B O 1
ATOM 4578 N N . SER B 1 239 ? -9.836 -19.328 0.929 1 85.12 239 SER B N 1
ATOM 4579 C CA . SER B 1 239 ? -11.039 -20.047 1.322 1 85.12 239 SER B CA 1
ATOM 4580 C C . SER B 1 239 ? -10.75 -21.062 2.426 1 85.12 239 SER B C 1
ATOM 4582 O O . SER B 1 239 ? -9.641 -21.109 2.961 1 85.12 239 SER B O 1
ATOM 4584 N N . LYS B 1 240 ? -11.75 -21.859 2.779 1 82.19 240 LYS B N 1
ATOM 4585 C CA . LYS B 1 240 ? -11.609 -22.891 3.805 1 82.19 240 LYS B CA 1
ATOM 4586 C C . LYS B 1 240 ? -10.656 -23.984 3.35 1 82.19 240 LYS B C 1
ATOM 4588 O O . LYS B 1 240 ? -10.102 -24.719 4.176 1 82.19 240 LYS B O 1
ATOM 4593 N N . LEU B 1 241 ? -10.422 -24.047 2.078 1 87 241 LEU B N 1
ATOM 4594 C CA . LEU B 1 241 ? -9.516 -25.062 1.541 1 87 241 LEU B CA 1
ATOM 4595 C C . LEU B 1 241 ? -8.078 -24.766 1.944 1 87 241 LEU B C 1
ATOM 4597 O O . LEU B 1 241 ? -7.27 -25.688 2.102 1 87 241 LEU B O 1
ATOM 4601 N N . GLY B 1 242 ? -7.719 -23.453 2.076 1 86.06 242 GLY B N 1
ATOM 4602 C CA . GLY B 1 242 ? -6.391 -23.047 2.516 1 86.06 242 GLY B CA 1
ATOM 4603 C C . GLY B 1 242 ? -5.324 -23.266 1.458 1 86.06 242 GLY B C 1
ATOM 4604 O O . GLY B 1 242 ? -4.133 -23.297 1.77 1 86.06 242 GLY B O 1
ATOM 4605 N N . GLY B 1 243 ? -5.719 -23.516 0.269 1 91.69 243 GLY B N 1
ATOM 4606 C CA . GLY B 1 243 ? -4.848 -23.734 -0.874 1 91.69 243 GLY B CA 1
ATOM 4607 C C . GLY B 1 243 ? -5.586 -23.719 -2.199 1 91.69 243 GLY B C 1
ATOM 4608 O O . GLY B 1 243 ? -6.77 -23.391 -2.252 1 91.69 243 GLY B O 1
ATOM 4609 N N . THR B 1 244 ? -4.824 -23.984 -3.256 1 94.75 244 THR B N 1
ATOM 4610 C CA . THR B 1 244 ? -5.449 -24.047 -4.57 1 94.75 244 THR B CA 1
ATOM 4611 C C . THR B 1 244 ? -5.039 -25.328 -5.305 1 94.75 244 THR B C 1
ATOM 4613 O O . THR B 1 244 ? -3.895 -25.766 -5.195 1 94.75 244 THR B O 1
ATOM 4616 N N . PHE B 1 245 ? -5.98 -25.906 -5.961 1 95.94 245 PHE B N 1
ATOM 4617 C CA . PHE B 1 245 ? -5.703 -27.094 -6.762 1 95.94 245 PHE B CA 1
ATOM 4618 C C . PHE B 1 245 ? -5.5 -26.719 -8.227 1 95.94 245 PHE B C 1
ATOM 4620 O O . PHE B 1 245 ? -5.203 -27.578 -9.055 1 95.94 245 PHE B O 1
ATOM 4627 N N . LEU B 1 246 ? -5.613 -25.422 -8.57 1 95.12 246 LEU B N 1
ATOM 4628 C CA . LEU B 1 246 ? -5.484 -25 -9.961 1 95.12 246 LEU B CA 1
ATOM 4629 C C . LEU B 1 246 ? -4.027 -24.719 -10.305 1 95.12 246 LEU B C 1
ATOM 4631 O O . LEU B 1 246 ? -3.566 -25.062 -11.398 1 95.12 246 LEU B O 1
ATOM 4635 N N . TRP B 1 247 ? -3.289 -24.141 -9.422 1 94.94 247 TRP B N 1
ATOM 4636 C CA . TRP B 1 247 ? -1.935 -23.656 -9.672 1 94.94 247 TRP B CA 1
ATOM 4637 C C . TRP B 1 247 ? -1 -24.828 -10 1 94.94 247 TRP B C 1
ATOM 4639 O O . TRP B 1 247 ? -0.133 -24.703 -10.875 1 94.94 247 TRP B O 1
ATOM 4649 N N . PRO B 1 248 ? -1.168 -25.953 -9.273 1 96.88 248 PRO B N 1
ATOM 4650 C CA . PRO B 1 248 ? -0.314 -27.078 -9.633 1 96.88 248 PRO B CA 1
ATOM 4651 C C . PRO B 1 248 ? -0.489 -27.531 -11.078 1 96.88 248 PRO B C 1
ATOM 4653 O O . PRO B 1 248 ? 0.491 -27.859 -11.75 1 96.88 248 PRO B O 1
ATOM 4656 N N . MET B 1 249 ? -1.664 -27.516 -11.516 1 96.38 249 MET B N 1
ATOM 4657 C CA . MET B 1 249 ? -1.938 -27.938 -12.891 1 96.38 249 MET B CA 1
ATOM 4658 C C . MET B 1 249 ? -1.374 -26.922 -13.883 1 96.38 249 MET B C 1
ATOM 4660 O O . MET B 1 249 ? -0.877 -27.297 -14.945 1 96.38 249 MET B O 1
ATOM 4664 N N . LEU B 1 250 ? -1.497 -25.672 -13.508 1 96 250 LEU B N 1
ATOM 4665 C CA . LEU B 1 250 ? -0.906 -24.609 -14.32 1 96 250 LEU B CA 1
ATOM 4666 C C . LEU B 1 250 ? 0.599 -24.812 -14.461 1 96 250 LEU B C 1
ATOM 4668 O O . LEU B 1 250 ? 1.148 -24.672 -15.555 1 96 250 LEU B O 1
ATOM 4672 N N . ALA B 1 251 ? 1.271 -25.078 -13.383 1 96.25 251 ALA B N 1
ATOM 4673 C CA . ALA B 1 251 ? 2.717 -25.297 -13.398 1 96.25 251 ALA B CA 1
ATOM 4674 C C . ALA B 1 251 ? 3.088 -26.438 -14.328 1 96.25 251 ALA B C 1
ATOM 4676 O O . ALA B 1 251 ? 4.035 -26.328 -15.109 1 96.25 251 ALA B O 1
ATOM 4677 N N . LEU B 1 252 ? 2.322 -27.531 -14.281 1 97.88 252 LEU B N 1
ATOM 4678 C CA . LEU B 1 252 ? 2.588 -28.688 -15.117 1 97.88 252 LEU B CA 1
ATOM 4679 C C . LEU B 1 252 ? 2.352 -28.359 -16.594 1 97.88 252 LEU B C 1
ATOM 4681 O O . LEU B 1 252 ? 3.078 -28.844 -17.453 1 97.88 252 LEU B O 1
ATOM 4685 N N . SER B 1 253 ? 1.347 -27.594 -16.828 1 97.81 253 SER B N 1
ATOM 4686 C CA . SER B 1 253 ? 1.068 -27.172 -18.188 1 97.81 253 SER B CA 1
ATOM 4687 C C . SER B 1 253 ? 2.238 -26.391 -18.781 1 97.81 253 SER B C 1
ATOM 4689 O O . SER B 1 253 ? 2.621 -26.609 -19.938 1 97.81 253 SER B O 1
ATOM 4691 N N . ASN B 1 254 ? 2.773 -25.484 -18 1 97 254 ASN B N 1
ATOM 4692 C CA . ASN B 1 254 ? 3.914 -24.703 -18.453 1 97 254 ASN B CA 1
ATOM 4693 C C . ASN B 1 254 ? 5.129 -25.578 -18.734 1 97 254 ASN B C 1
ATOM 4695 O O . ASN B 1 254 ? 5.812 -25.406 -19.734 1 97 254 ASN B O 1
ATOM 4699 N N . ILE B 1 255 ? 5.371 -26.5 -17.891 1 97.94 255 ILE B N 1
ATOM 4700 C CA . ILE B 1 255 ? 6.496 -27.406 -18.062 1 97.94 255 ILE B CA 1
ATOM 4701 C C . ILE B 1 255 ? 6.297 -28.25 -19.328 1 97.94 255 ILE B C 1
ATOM 4703 O O . ILE B 1 255 ? 7.242 -28.484 -20.078 1 97.94 255 ILE B O 1
ATOM 4707 N N . ALA B 1 256 ? 5.094 -28.688 -19.547 1 98.69 256 ALA B N 1
ATOM 4708 C CA . ALA B 1 256 ? 4.781 -29.484 -20.719 1 98.69 256 ALA B CA 1
ATOM 4709 C C . ALA B 1 256 ? 5.113 -28.734 -22.016 1 98.69 256 ALA B C 1
ATOM 4711 O O . ALA B 1 256 ? 5.703 -29.297 -22.938 1 98.69 256 ALA B O 1
ATOM 4712 N N . GLN B 1 257 ? 4.727 -27.531 -22.062 1 98.19 257 GLN B N 1
ATOM 4713 C CA . GLN B 1 257 ? 5.012 -26.703 -23.234 1 98.19 257 GLN B CA 1
ATOM 4714 C C . GLN B 1 257 ? 6.512 -26.516 -23.422 1 98.19 257 GLN B C 1
ATOM 4716 O O . GLN B 1 257 ? 7.004 -26.469 -24.547 1 98.19 257 GLN B O 1
ATOM 4721 N N . GLY B 1 258 ? 7.191 -26.375 -22.312 1 98.06 258 GLY B N 1
ATOM 4722 C CA . GLY B 1 258 ? 8.641 -26.297 -22.391 1 98.06 258 GLY B CA 1
ATOM 4723 C C . GLY B 1 258 ? 9.281 -27.547 -22.922 1 98.06 258 GLY B C 1
ATOM 4724 O O . GLY B 1 258 ? 10.195 -27.484 -23.75 1 98.06 258 GLY B O 1
ATOM 4725 N N . SER B 1 259 ? 8.828 -28.625 -22.422 1 98.56 259 SER B N 1
ATOM 4726 C CA . SER B 1 259 ? 9.359 -29.922 -22.859 1 98.56 259 SER B CA 1
ATOM 4727 C C . SER B 1 259 ? 9.125 -30.141 -24.344 1 98.56 259 SER B C 1
ATOM 4729 O O . SER B 1 259 ? 9.992 -30.688 -25.031 1 98.56 259 SER B O 1
ATOM 4731 N N . ALA B 1 260 ? 7.969 -29.797 -24.766 1 98.44 260 ALA B N 1
ATOM 4732 C CA . ALA B 1 260 ? 7.684 -29.922 -26.203 1 98.44 260 ALA B CA 1
ATOM 4733 C C . ALA B 1 260 ? 8.602 -29.016 -27.016 1 98.44 260 ALA B C 1
ATOM 4735 O O . ALA B 1 260 ? 9.094 -29.422 -28.078 1 98.44 260 ALA B O 1
ATOM 4736 N N . ALA B 1 261 ? 8.805 -27.828 -26.547 1 97.56 261 ALA B N 1
ATOM 4737 C CA . ALA B 1 261 ? 9.703 -26.906 -27.234 1 97.56 261 ALA B CA 1
ATOM 4738 C C . ALA B 1 261 ? 11.133 -27.453 -27.266 1 97.56 261 ALA B C 1
ATOM 4740 O O . ALA B 1 261 ? 11.828 -27.312 -28.281 1 97.56 261 ALA B O 1
ATOM 4741 N N . LEU B 1 262 ? 11.562 -28.031 -26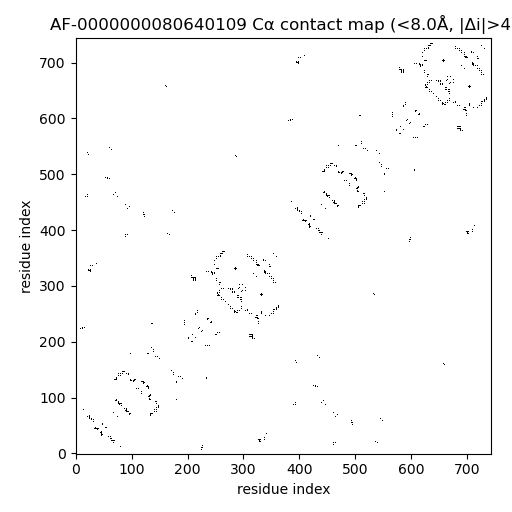.188 1 97.44 262 LEU B N 1
ATOM 4742 C CA . LEU B 1 262 ? 12.898 -28.609 -26.141 1 97.44 262 LEU B CA 1
ATOM 4743 C C . LEU B 1 262 ? 13.031 -29.766 -27.125 1 97.44 262 LEU B C 1
ATOM 4745 O O . LEU B 1 262 ? 14.102 -29.969 -27.703 1 97.44 262 LEU B O 1
ATOM 4749 N N . ALA B 1 263 ? 12.008 -30.562 -27.234 1 97.62 263 ALA B N 1
ATOM 4750 C CA . ALA B 1 263 ? 12.023 -31.641 -28.219 1 97.62 263 ALA B CA 1
ATOM 4751 C C . ALA B 1 263 ? 12.227 -31.078 -29.625 1 97.62 263 ALA B C 1
ATOM 4753 O O . ALA B 1 263 ? 12.93 -31.688 -30.438 1 97.62 263 ALA B O 1
ATOM 4754 N N . MET B 1 264 ? 11.57 -29.984 -29.922 1 96.31 264 MET B N 1
ATOM 4755 C CA . MET B 1 264 ? 11.672 -29.359 -31.234 1 96.31 264 MET B CA 1
ATOM 4756 C C . MET B 1 264 ? 13.109 -28.922 -31.516 1 96.31 264 MET B C 1
ATOM 4758 O O . MET B 1 264 ? 13.523 -28.859 -32.688 1 96.31 264 MET B O 1
ATOM 4762 N N . MET B 1 265 ? 13.828 -28.578 -30.438 1 95.56 265 MET B N 1
ATOM 4763 C CA . MET B 1 265 ? 15.242 -28.234 -30.578 1 95.56 265 MET B CA 1
ATOM 4764 C C . MET B 1 265 ? 16 -29.359 -31.266 1 95.56 265 MET B C 1
ATOM 4766 O O . MET B 1 265 ? 16.906 -29.109 -32.062 1 95.56 265 MET B O 1
ATOM 4770 N N . LEU B 1 266 ? 15.648 -30.547 -30.938 1 94.19 266 LEU B N 1
ATOM 4771 C CA . LEU B 1 266 ? 16.359 -31.703 -31.469 1 94.19 266 LEU B CA 1
ATOM 4772 C C . LEU B 1 266 ? 15.859 -32.062 -32.844 1 94.19 266 LEU B C 1
ATOM 4774 O O . LEU B 1 266 ? 16.547 -32.781 -33.594 1 94.19 266 LEU B O 1
ATOM 4778 N N . ILE B 1 267 ? 14.742 -31.625 -33.219 1 93.31 267 ILE B N 1
ATOM 4779 C CA . ILE B 1 267 ? 14.078 -32.031 -34.469 1 93.31 267 ILE B CA 1
ATOM 4780 C C . ILE B 1 267 ? 14.422 -31.031 -35.562 1 93.31 267 ILE B C 1
ATOM 4782 O O . ILE B 1 267 ? 14.648 -31.422 -36.719 1 93.31 267 ILE B O 1
ATOM 4786 N N . THR B 1 268 ? 14.344 -29.766 -35.25 1 91.25 268 THR B N 1
ATOM 4787 C CA . THR B 1 268 ? 14.516 -28.719 -36.25 1 91.25 268 THR B CA 1
ATOM 4788 C C . THR B 1 268 ? 15.969 -28.672 -36.719 1 91.25 268 THR B C 1
ATOM 4790 O O . THR B 1 268 ? 16.891 -28.859 -35.938 1 91.25 268 THR B O 1
ATOM 4793 N N . LYS B 1 269 ? 16.188 -28.344 -37.938 1 89 269 LYS B N 1
ATOM 4794 C CA . LYS B 1 269 ? 17.516 -28.266 -38.531 1 89 269 LYS B CA 1
ATOM 4795 C C . LYS B 1 269 ? 18.016 -26.828 -38.562 1 89 269 LYS B C 1
ATOM 4797 O O . LYS B 1 269 ? 19.219 -26.578 -38.688 1 89 269 LYS B O 1
ATOM 4802 N N . ASP B 1 270 ? 17.172 -25.922 -38.594 1 92.12 270 ASP B N 1
ATOM 4803 C CA . ASP B 1 270 ? 17.516 -24.5 -38.625 1 92.12 270 ASP B CA 1
ATOM 4804 C C . ASP B 1 270 ? 18.156 -24.062 -37.312 1 92.12 270 ASP B C 1
ATOM 4806 O O . ASP B 1 270 ? 17.562 -24.234 -36.219 1 92.12 270 ASP B O 1
ATOM 4810 N N . LYS B 1 271 ? 19.359 -23.531 -37.375 1 91.69 271 LYS B N 1
ATOM 4811 C CA . LYS B 1 271 ? 20.125 -23.141 -36.188 1 91.69 271 LYS B CA 1
ATOM 4812 C C . LYS B 1 271 ? 19.359 -22.078 -35.375 1 91.69 271 LYS B C 1
ATOM 4814 O O . LYS B 1 271 ? 19.391 -22.094 -34.156 1 91.69 271 LYS B O 1
ATOM 4819 N N . LYS B 1 272 ? 18.703 -21.109 -36.062 1 87.31 272 LYS B N 1
ATOM 4820 C CA . LYS B 1 272 ? 17.969 -20.062 -35.406 1 87.31 272 LYS B CA 1
ATOM 4821 C C . LYS B 1 272 ? 16.781 -20.625 -34.625 1 87.31 272 LYS B C 1
ATOM 4823 O O . LYS B 1 272 ? 16.516 -20.203 -33.5 1 87.31 272 LYS B O 1
ATOM 4828 N N . GLN B 1 273 ? 16.141 -21.547 -35.281 1 91.69 273 GLN B N 1
ATOM 4829 C CA . GLN B 1 273 ? 14.992 -22.188 -34.625 1 91.69 273 GLN B CA 1
ATOM 4830 C C . GLN B 1 273 ? 15.43 -23.094 -33.469 1 91.69 273 GLN B C 1
ATOM 4832 O O . GLN B 1 273 ? 14.719 -23.203 -32.469 1 91.69 273 GLN B O 1
ATOM 4837 N N . ARG B 1 274 ? 16.516 -23.766 -33.625 1 94.5 274 ARG B N 1
ATOM 4838 C CA . ARG B 1 274 ? 17.047 -24.594 -32.531 1 94.5 274 ARG B CA 1
ATOM 4839 C C . ARG B 1 274 ? 17.375 -23.75 -31.312 1 94.5 274 ARG B C 1
ATOM 4841 O O . ARG B 1 274 ? 17.031 -24.141 -30.188 1 94.5 274 ARG B O 1
ATOM 4848 N N . GLY B 1 275 ? 18.031 -22.625 -31.562 1 91.69 275 GLY B N 1
ATOM 4849 C CA . GLY B 1 275 ? 18.359 -21.719 -30.469 1 91.69 275 GLY B CA 1
ATOM 4850 C C . GLY B 1 275 ? 17.125 -21.172 -29.766 1 91.69 275 GLY B C 1
ATOM 4851 O O . GLY B 1 275 ? 17.094 -21.094 -28.547 1 91.69 275 GLY B O 1
ATOM 4852 N N . LEU B 1 276 ? 16.125 -20.812 -30.562 1 91.12 276 LEU B N 1
ATOM 4853 C CA . LEU B 1 276 ? 14.875 -20.312 -30.016 1 91.12 276 LEU B CA 1
ATOM 4854 C C . LEU B 1 276 ? 14.172 -21.375 -29.188 1 91.12 276 LEU B C 1
ATOM 4856 O O . LEU B 1 276 ? 13.617 -21.094 -28.125 1 91.12 276 LEU B O 1
ATOM 4860 N N . SER B 1 277 ? 14.211 -22.578 -29.672 1 94.88 277 SER B N 1
ATOM 4861 C CA . SER B 1 277 ? 13.562 -23.688 -28.984 1 94.88 277 SER B CA 1
ATOM 4862 C C . SER B 1 277 ? 14.203 -23.938 -27.625 1 94.88 277 SER B C 1
ATOM 4864 O O . SER B 1 277 ? 13.508 -24.203 -26.641 1 94.88 277 SER B O 1
ATOM 4866 N N . LEU B 1 278 ? 15.477 -23.859 -27.578 1 93.5 278 LEU B N 1
ATOM 4867 C CA . LEU B 1 278 ? 16.203 -24.062 -26.328 1 93.5 278 LEU B CA 1
ATOM 4868 C C . LEU B 1 278 ? 15.859 -22.953 -25.328 1 93.5 278 LEU B C 1
ATOM 4870 O O . LEU B 1 278 ? 15.477 -23.234 -24.188 1 93.5 278 LEU B O 1
ATOM 4874 N N . THR B 1 279 ? 15.984 -21.703 -25.797 1 90.88 279 THR B N 1
ATOM 4875 C CA . THR B 1 279 ? 15.773 -20.578 -24.906 1 90.88 279 THR B CA 1
ATOM 4876 C C . THR B 1 279 ? 14.312 -20.484 -24.469 1 90.88 279 THR B C 1
ATOM 4878 O O . THR B 1 279 ? 14.016 -20.203 -23.312 1 90.88 279 THR B O 1
ATOM 4881 N N . ALA B 1 280 ? 13.391 -20.781 -25.375 1 92.38 280 ALA B N 1
ATOM 4882 C CA . ALA B 1 280 ? 11.961 -20.75 -25.078 1 92.38 280 ALA B CA 1
ATOM 4883 C C . ALA B 1 280 ? 11.562 -21.891 -24.156 1 92.38 280 ALA B C 1
ATOM 4885 O O . ALA B 1 280 ? 10.695 -21.734 -23.297 1 92.38 280 ALA B O 1
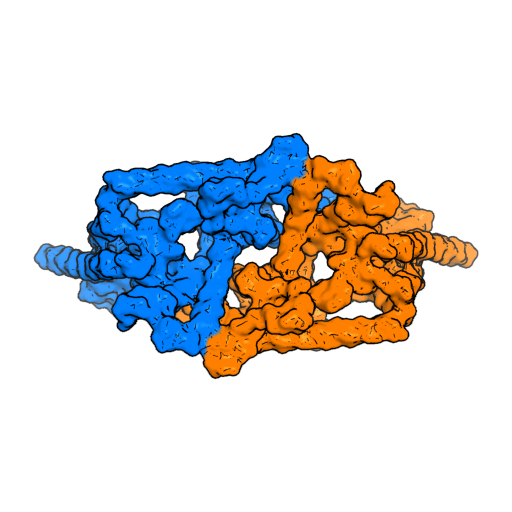ATOM 4886 N N . GLY B 1 281 ? 12.203 -23.031 -24.406 1 94.25 281 GLY B N 1
ATOM 4887 C CA . GLY B 1 281 ? 11.953 -24.156 -23.516 1 94.25 281 GLY B CA 1
ATOM 4888 C C . GLY B 1 281 ? 12.359 -23.891 -22.078 1 94.25 281 GLY B C 1
ATOM 4889 O O . GLY B 1 281 ? 11.594 -24.188 -21.156 1 94.25 281 GLY B O 1
ATOM 4890 N N . ILE B 1 282 ? 13.492 -23.344 -21.953 1 91.75 282 ILE B N 1
ATOM 4891 C CA . ILE B 1 282 ? 13.984 -23.016 -20.625 1 91.75 282 ILE B CA 1
ATOM 4892 C C . ILE B 1 282 ? 13.078 -21.969 -19.984 1 91.75 282 ILE B C 1
ATOM 4894 O O . ILE B 1 282 ? 12.742 -22.062 -18.812 1 91.75 282 ILE B O 1
ATOM 4898 N N . SER B 1 283 ? 12.703 -20.984 -20.781 1 89.94 283 SER B N 1
ATOM 4899 C CA . SER B 1 283 ? 11.797 -19.953 -20.312 1 89.94 283 SER B CA 1
ATOM 4900 C C . SER B 1 283 ? 10.492 -20.547 -19.797 1 89.94 283 SER B C 1
ATOM 4902 O O . SER B 1 283 ? 9.969 -20.141 -18.766 1 89.94 283 SER B O 1
ATOM 4904 N N . ALA B 1 284 ? 10.008 -21.516 -20.484 1 94.31 284 ALA B N 1
ATOM 4905 C CA . ALA B 1 284 ? 8.758 -22.172 -20.109 1 94.31 284 ALA B CA 1
ATOM 4906 C C . ALA B 1 284 ? 8.93 -22.969 -18.812 1 94.31 284 ALA B C 1
ATOM 4908 O O . ALA B 1 284 ? 8.023 -23.016 -17.984 1 94.31 284 ALA B O 1
ATOM 4909 N N . TYR B 1 285 ? 10.078 -23.641 -18.656 1 94.94 285 TYR B N 1
ATOM 4910 C CA . TYR B 1 285 ? 10.375 -24.359 -17.422 1 94.94 285 TYR B CA 1
ATOM 4911 C C . TYR B 1 285 ? 10.406 -23.406 -16.234 1 94.94 285 TYR B C 1
ATOM 4913 O O . TYR B 1 285 ? 10.172 -23.812 -15.094 1 94.94 285 TYR B O 1
ATOM 4921 N N . LEU B 1 286 ? 10.609 -22.172 -16.578 1 89.44 286 LEU B N 1
ATOM 4922 C CA . LEU B 1 286 ? 10.703 -21.172 -15.516 1 89.44 286 LEU B CA 1
ATOM 4923 C C . LEU B 1 286 ? 9.391 -20.406 -15.367 1 89.44 286 LEU B C 1
ATOM 4925 O O . LEU B 1 286 ? 9.297 -19.469 -14.562 1 89.44 286 LEU B O 1
ATOM 4929 N N . GLY B 1 287 ? 8.383 -20.781 -16.125 1 89.44 287 GLY B N 1
ATOM 4930 C CA . GLY B 1 287 ? 7.051 -20.25 -15.906 1 89.44 287 GLY B CA 1
ATOM 4931 C C . GLY B 1 287 ? 6.621 -19.234 -16.953 1 89.44 287 GLY B C 1
ATOM 4932 O O . GLY B 1 287 ? 5.508 -18.703 -16.891 1 89.44 287 GLY B O 1
ATOM 4933 N N . ILE B 1 288 ? 7.488 -18.922 -17.922 1 87.81 288 ILE B N 1
ATOM 4934 C CA . ILE B 1 288 ? 7.16 -18.031 -19.031 1 87.81 288 ILE B CA 1
ATOM 4935 C C . ILE B 1 288 ? 7 -18.828 -20.312 1 87.81 288 ILE B C 1
ATOM 4937 O O . ILE B 1 288 ? 7.984 -19.156 -20.969 1 87.81 288 ILE B O 1
ATOM 4941 N N . THR B 1 289 ? 5.777 -18.953 -20.703 1 93.25 289 THR B N 1
ATOM 4942 C CA . THR B 1 289 ? 5.523 -19.953 -21.734 1 93.25 289 THR B CA 1
ATOM 4943 C C . THR B 1 289 ? 5.312 -19.297 -23.094 1 93.25 289 THR B C 1
ATOM 4945 O O . THR B 1 289 ? 5.352 -19.969 -24.125 1 93.25 289 THR B O 1
ATOM 4948 N N . GLU B 1 290 ? 5.117 -18 -23.156 1 86.69 290 GLU B N 1
ATOM 4949 C CA . GLU B 1 290 ? 4.75 -17.312 -24.391 1 86.69 290 GLU B CA 1
ATOM 4950 C C . GLU B 1 290 ? 5.809 -17.516 -25.469 1 86.69 290 GLU B C 1
ATOM 4952 O O . GLU B 1 290 ? 5.477 -17.812 -26.625 1 86.69 290 GLU B O 1
ATOM 4957 N N . PRO B 1 291 ? 7.094 -17.453 -25.172 1 89.62 291 PRO B N 1
ATOM 4958 C CA . PRO B 1 291 ? 8.086 -17.719 -26.219 1 89.62 291 PRO B CA 1
ATOM 4959 C C . PRO B 1 291 ? 8 -19.141 -26.75 1 89.62 291 PRO B C 1
ATOM 4961 O O . PRO B 1 291 ? 8.188 -19.359 -27.953 1 89.62 291 PRO B O 1
ATOM 4964 N N . ALA B 1 292 ? 7.68 -20.062 -25.906 1 95 292 ALA B N 1
ATOM 4965 C CA . ALA B 1 292 ? 7.586 -21.453 -26.328 1 95 292 ALA B CA 1
ATOM 4966 C C . ALA B 1 292 ? 6.312 -21.688 -27.141 1 95 292 ALA B C 1
ATOM 4968 O O . ALA B 1 292 ? 6.344 -22.359 -28.172 1 95 292 ALA B O 1
ATOM 4969 N N . ILE B 1 293 ? 5.262 -21.125 -26.625 1 94.56 293 ILE B N 1
ATOM 4970 C CA . ILE B 1 293 ? 3.965 -21.344 -27.266 1 94.56 293 ILE B CA 1
ATOM 4971 C C . ILE B 1 293 ? 3.928 -20.656 -28.625 1 94.56 293 ILE B C 1
ATOM 4973 O O . ILE B 1 293 ? 3.652 -21.281 -29.641 1 94.56 293 ILE B O 1
ATOM 4977 N N . PHE B 1 294 ? 4.32 -19.406 -28.672 1 89.94 294 PHE B N 1
ATOM 4978 C CA . PHE B 1 294 ? 4.164 -18.609 -29.891 1 89.94 294 PHE B CA 1
ATOM 4979 C C . PHE B 1 294 ? 5.371 -18.766 -30.812 1 89.94 294 PHE B C 1
ATOM 4981 O O . PHE B 1 294 ? 5.242 -18.703 -32.031 1 89.94 294 PHE B O 1
ATOM 4988 N N . GLY B 1 295 ? 6.461 -19.016 -30.25 1 90.62 295 GLY B N 1
ATOM 4989 C CA . GLY B 1 295 ? 7.68 -19.031 -31.047 1 90.62 295 GLY B CA 1
ATOM 4990 C C . GLY B 1 295 ? 7.992 -20.406 -31.625 1 90.62 295 GLY B C 1
ATOM 4991 O O . GLY B 1 295 ? 8.695 -20.516 -32.625 1 90.62 295 GLY B O 1
ATOM 4992 N N . VAL B 1 296 ? 7.484 -21.406 -30.953 1 95.06 296 VAL B N 1
ATOM 4993 C CA . VAL B 1 296 ? 7.918 -22.734 -31.375 1 95.06 296 VAL B CA 1
ATOM 4994 C C . VAL B 1 296 ? 6.707 -23.641 -31.547 1 95.06 296 VAL B C 1
ATOM 4996 O O . VAL B 1 296 ? 6.371 -24.031 -32.656 1 95.06 296 VAL B O 1
ATOM 4999 N N . ASN B 1 297 ? 5.949 -23.859 -30.484 1 96.94 297 ASN B N 1
ATOM 5000 C CA . ASN B 1 297 ? 4.992 -24.953 -30.438 1 96.94 297 ASN B CA 1
ATOM 5001 C C . ASN B 1 297 ? 3.818 -24.719 -31.375 1 96.94 297 ASN B C 1
ATOM 5003 O O . ASN B 1 297 ? 3.377 -25.641 -32.062 1 96.94 297 ASN B O 1
ATOM 5007 N N . LEU B 1 298 ? 3.367 -23.484 -31.422 1 93.12 298 LEU B N 1
ATOM 5008 C CA . LEU B 1 298 ? 2.217 -23.203 -32.281 1 93.12 298 LEU B CA 1
ATOM 5009 C C . LEU B 1 298 ? 2.621 -23.172 -33.75 1 93.12 298 LEU B C 1
ATOM 5011 O O . LEU B 1 298 ? 1.801 -23.422 -34.625 1 93.12 298 LEU B O 1
ATOM 5015 N N . ARG B 1 299 ? 3.857 -22.797 -33.969 1 90.94 299 ARG B N 1
ATOM 5016 C CA . ARG B 1 299 ? 4.363 -22.766 -35.344 1 90.94 299 ARG B CA 1
ATOM 5017 C C . ARG B 1 299 ? 4.215 -24.125 -36 1 90.94 299 ARG B C 1
ATOM 5019 O O . ARG B 1 299 ? 3.875 -24.203 -37.188 1 90.94 299 ARG B O 1
ATOM 5026 N N . TYR B 1 300 ? 4.406 -25.094 -35.25 1 92.12 300 TYR B N 1
ATOM 5027 C CA . TYR B 1 300 ? 4.367 -26.438 -35.812 1 92.12 300 TYR B CA 1
ATOM 5028 C C . TYR B 1 300 ? 3.076 -27.156 -35.438 1 92.12 300 TYR B C 1
ATOM 5030 O O . TYR B 1 300 ? 2.791 -28.25 -35.938 1 92.12 300 TYR B O 1
ATOM 5038 N N . LYS B 1 301 ? 2.336 -26.656 -34.469 1 93.62 301 LYS B N 1
ATOM 5039 C CA . LYS B 1 301 ? 0.999 -27.078 -34.062 1 93.62 301 LYS B CA 1
ATOM 5040 C C . LYS B 1 301 ? 1.051 -28.359 -33.219 1 93.62 301 LYS B C 1
ATOM 5042 O O . LYS B 1 301 ? 0.503 -28.422 -32.125 1 93.62 301 LYS B O 1
ATOM 5047 N N . PHE B 1 302 ? 1.78 -29.406 -33.781 1 95.75 302 PHE B N 1
ATOM 5048 C CA . PHE B 1 302 ? 1.707 -30.703 -33.125 1 95.75 302 PHE B CA 1
ATOM 5049 C C . PHE B 1 302 ? 2.379 -30.672 -31.75 1 95.75 302 PHE B C 1
ATOM 5051 O O . PHE B 1 302 ? 1.899 -31.281 -30.797 1 95.75 302 PHE B O 1
ATOM 5058 N N . PRO B 1 303 ? 3.521 -29.984 -31.656 1 97.62 303 PRO B N 1
ATOM 5059 C CA . PRO B 1 303 ? 4.082 -29.922 -30.297 1 97.62 303 PRO B CA 1
ATOM 5060 C C . PRO B 1 303 ? 3.121 -29.297 -29.297 1 97.62 303 PRO B C 1
ATOM 5062 O O . PRO B 1 303 ? 3.068 -29.719 -28.141 1 97.62 303 PRO B O 1
ATOM 5065 N N . PHE B 1 304 ? 2.402 -28.297 -29.672 1 97.62 304 PHE B N 1
ATOM 5066 C CA . PHE B 1 304 ? 1.439 -27.625 -28.812 1 97.62 304 PHE B CA 1
ATOM 5067 C C . PHE B 1 304 ? 0.36 -28.594 -28.344 1 97.62 304 PHE B C 1
ATOM 5069 O O . PHE B 1 304 ? 0.045 -28.656 -27.156 1 97.62 304 PHE B O 1
ATOM 5076 N N . VAL B 1 305 ? -0.13 -29.344 -29.266 1 97.5 305 VAL B N 1
ATOM 5077 C CA . VAL B 1 305 ? -1.216 -30.281 -29 1 97.5 305 VAL B CA 1
ATOM 5078 C C . VAL B 1 305 ? -0.709 -31.406 -28.094 1 97.5 305 VAL B C 1
ATOM 5080 O O . VAL B 1 305 ? -1.391 -31.812 -27.156 1 97.5 305 VAL B O 1
ATOM 5083 N N . ILE B 1 306 ? 0.447 -31.922 -28.359 1 98.12 306 ILE B N 1
ATOM 5084 C CA . ILE B 1 306 ? 1.021 -33 -27.578 1 98.12 306 ILE B CA 1
ATOM 5085 C C . ILE B 1 306 ? 1.275 -32.531 -26.156 1 98.12 306 ILE B C 1
ATOM 5087 O O . ILE B 1 306 ? 1.046 -33.281 -25.188 1 98.12 306 ILE B O 1
ATOM 5091 N N . ALA B 1 307 ? 1.771 -31.281 -26.031 1 98.56 307 ALA B N 1
ATOM 5092 C CA . ALA B 1 307 ? 1.969 -30.703 -24.703 1 98.56 307 ALA B CA 1
ATOM 5093 C C . ALA B 1 307 ? 0.645 -30.594 -23.953 1 98.56 307 ALA B C 1
ATOM 5095 O O . ALA B 1 307 ? 0.579 -30.859 -22.75 1 98.56 307 ALA B O 1
ATOM 5096 N N . MET B 1 308 ? -0.389 -30.219 -24.625 1 98.25 308 MET B N 1
ATOM 5097 C CA . MET B 1 308 ? -1.705 -30.078 -24 1 98.25 308 MET B CA 1
ATOM 5098 C C . MET B 1 308 ? -2.229 -31.422 -23.516 1 98.25 308 MET B C 1
ATOM 5100 O O . MET B 1 308 ? -2.723 -31.531 -22.391 1 98.25 308 MET B O 1
ATOM 5104 N N . ILE B 1 309 ? -2.111 -32.406 -24.312 1 98.12 309 ILE B N 1
ATOM 5105 C CA . ILE B 1 309 ? -2.568 -33.75 -23.969 1 98.12 309 ILE B CA 1
ATOM 5106 C C . ILE B 1 309 ? -1.778 -34.25 -22.766 1 98.12 309 ILE B C 1
ATOM 5108 O O . ILE B 1 309 ? -2.357 -34.812 -21.828 1 98.12 309 ILE B O 1
ATOM 5112 N N . SER B 1 310 ? -0.46 -34.094 -22.828 1 98.56 310 SER B N 1
ATOM 5113 C CA . SER B 1 310 ? 0.408 -34.531 -21.75 1 98.56 310 SER B CA 1
ATOM 5114 C C . SER B 1 310 ? 0.079 -33.844 -20.438 1 98.56 310 SER B C 1
ATOM 5116 O O . SER B 1 310 ? 0.037 -34.469 -19.391 1 98.56 310 SER B O 1
ATOM 5118 N N . SER B 1 311 ? -0.094 -32.531 -20.562 1 98.31 311 SER B N 1
ATOM 5119 C CA . SER B 1 311 ? -0.44 -31.766 -19.375 1 98.31 311 SER B CA 1
ATOM 5120 C C . SER B 1 311 ? -1.808 -32.156 -18.828 1 98.31 311 SER B C 1
ATOM 5122 O O . SER B 1 311 ? -2.031 -32.156 -17.625 1 98.31 311 SER B O 1
ATOM 5124 N N . GLY B 1 312 ? -2.75 -32.438 -19.734 1 98.38 312 GLY B N 1
ATOM 5125 C CA . GLY B 1 312 ? -4.043 -32.969 -19.312 1 98.38 312 GLY B CA 1
ATOM 5126 C C . GLY B 1 312 ? -3.941 -34.25 -18.516 1 98.38 312 GLY B C 1
ATOM 5127 O O . GLY B 1 312 ? -4.609 -34.406 -17.5 1 98.38 312 GLY B O 1
ATOM 5128 N N . ILE B 1 313 ? -3.107 -35.188 -18.969 1 98.44 313 ILE B N 1
ATOM 5129 C CA . ILE B 1 313 ? -2.885 -36.469 -18.297 1 98.44 313 ILE B CA 1
ATOM 5130 C C . ILE B 1 313 ? -2.283 -36.219 -16.922 1 98.44 313 ILE B C 1
ATOM 5132 O O . ILE B 1 313 ? -2.736 -36.812 -15.93 1 98.44 313 ILE B O 1
ATOM 5136 N N . ALA B 1 314 ? -1.288 -35.375 -16.859 1 98.5 314 ALA B N 1
ATOM 5137 C CA . ALA B 1 314 ? -0.666 -35.031 -15.586 1 98.5 314 ALA B CA 1
ATOM 5138 C C . ALA B 1 314 ? -1.653 -34.344 -14.664 1 98.5 314 ALA B C 1
ATOM 5140 O O . ALA B 1 314 ? -1.669 -34.594 -13.453 1 98.5 314 ALA B O 1
ATOM 5141 N N . GLY B 1 315 ? -2.404 -33.375 -15.242 1 97.88 315 GLY B N 1
ATOM 5142 C CA . GLY B 1 315 ? -3.432 -32.719 -14.469 1 97.88 315 GLY B CA 1
ATOM 5143 C C . GLY B 1 315 ? -4.461 -33.656 -13.883 1 97.88 315 GLY B C 1
ATOM 5144 O O . GLY B 1 315 ? -4.863 -33.5 -12.727 1 97.88 315 GLY B O 1
ATOM 5145 N N . MET B 1 316 ? -4.895 -34.594 -14.695 1 97.94 316 MET B N 1
ATOM 5146 C CA . MET B 1 316 ? -5.82 -35.625 -14.219 1 97.94 316 MET B CA 1
ATOM 5147 C C . MET B 1 316 ? -5.227 -36.375 -13.039 1 97.94 316 MET B C 1
ATOM 5149 O O . MET B 1 316 ? -5.898 -36.594 -12.023 1 97.94 316 MET B O 1
ATOM 5153 N N . TYR B 1 317 ? -4.035 -36.812 -13.133 1 98.06 317 TYR B N 1
ATOM 5154 C CA . TYR B 1 317 ? -3.363 -37.594 -12.102 1 98.06 317 TYR B CA 1
ATOM 5155 C C . TYR B 1 317 ? -3.295 -36.812 -10.789 1 98.06 317 TYR B C 1
ATOM 5157 O O . TYR B 1 317 ? -3.73 -37.312 -9.75 1 98.06 317 TYR B O 1
ATOM 5165 N N . ILE B 1 318 ? -2.781 -35.531 -10.812 1 97.69 318 ILE B N 1
ATOM 5166 C CA . ILE B 1 318 ? -2.547 -34.812 -9.57 1 97.69 318 ILE B CA 1
ATOM 5167 C C . ILE B 1 318 ? -3.877 -34.375 -8.977 1 97.69 318 ILE B C 1
ATOM 5169 O O . ILE B 1 318 ? -4.016 -34.25 -7.762 1 97.69 318 ILE B O 1
ATOM 5173 N N . SER B 1 319 ? -4.828 -34.094 -9.906 1 96.62 319 SER B N 1
ATOM 5174 C CA . SER B 1 319 ? -6.145 -33.719 -9.398 1 96.62 319 SER B CA 1
ATOM 5175 C C . SER B 1 319 ? -6.77 -34.844 -8.594 1 96.62 319 SER B C 1
ATOM 5177 O O . SER B 1 319 ? -7.367 -34.625 -7.539 1 96.62 319 SER B O 1
ATOM 5179 N N . VAL B 1 320 ? -6.633 -36.094 -9.016 1 96.75 320 VAL B N 1
ATOM 5180 C CA . VAL B 1 320 ? -7.172 -37.25 -8.328 1 96.75 320 VAL B CA 1
ATOM 5181 C C . VAL B 1 320 ? -6.445 -37.469 -7 1 96.75 320 VAL B C 1
ATOM 5183 O O . VAL B 1 320 ? -7.047 -37.875 -6.016 1 96.75 320 VAL B O 1
ATOM 5186 N N . LYS B 1 321 ? -5.199 -37.062 -6.969 1 97 321 LYS B N 1
ATOM 5187 C CA . LYS B 1 321 ? -4.41 -37.188 -5.746 1 97 321 LYS B CA 1
ATOM 5188 C C . LYS B 1 321 ? -4.672 -36.031 -4.797 1 97 321 LYS B C 1
ATOM 5190 O O . LYS B 1 321 ? -4.168 -36 -3.672 1 97 321 LYS B O 1
ATOM 5195 N N . GLY B 1 322 ? -5.391 -35 -5.23 1 95.88 322 GLY B N 1
ATOM 5196 C CA . GLY B 1 322 ? -5.789 -33.906 -4.375 1 95.88 322 GLY B CA 1
ATOM 5197 C C . GLY B 1 322 ? -4.66 -32.938 -4.09 1 95.88 322 GLY B C 1
ATOM 5198 O O . GLY B 1 322 ? -4.609 -32.312 -3.018 1 95.88 322 GLY B O 1
ATOM 5199 N N . VAL B 1 323 ? -3.752 -32.75 -4.973 1 96.69 323 VAL B N 1
ATOM 5200 C CA . VAL B 1 323 ? -2.57 -31.922 -4.781 1 96.69 323 VAL B CA 1
ATOM 5201 C C . VAL B 1 323 ? -2.99 -30.469 -4.625 1 96.69 323 VAL B C 1
ATOM 5203 O O . VAL B 1 323 ? -3.768 -29.953 -5.43 1 96.69 323 VAL B O 1
ATOM 5206 N N . LEU B 1 324 ? -2.465 -29.781 -3.568 1 95.69 324 LEU B N 1
ATOM 5207 C CA . LEU B 1 324 ? -2.746 -28.375 -3.289 1 95.69 324 LEU B CA 1
ATOM 5208 C C . LEU B 1 324 ? -1.455 -27.562 -3.203 1 95.69 324 LEU B C 1
ATOM 5210 O O . LEU B 1 324 ? -0.442 -28.062 -2.703 1 95.69 324 LEU B O 1
ATOM 5214 N N . ALA B 1 325 ? -1.532 -26.422 -3.734 1 93.94 325 ALA B N 1
ATOM 5215 C CA . ALA B 1 325 ? -0.475 -25.422 -3.535 1 93.94 325 ALA B CA 1
ATOM 5216 C C . ALA B 1 325 ? -0.873 -24.406 -2.477 1 93.94 325 ALA B C 1
ATOM 5218 O O . ALA B 1 325 ? -2.029 -23.984 -2.418 1 93.94 325 ALA B O 1
ATOM 5219 N N . SER B 1 326 ? 0.089 -23.984 -1.658 1 88.5 326 SER B N 1
ATOM 5220 C CA . SER B 1 326 ? -0.169 -23.031 -0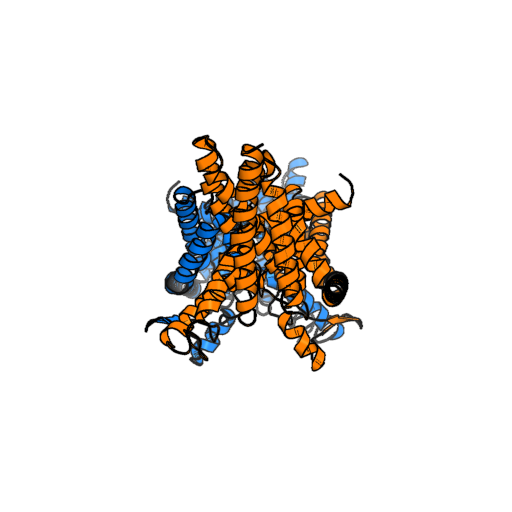.583 1 88.5 326 SER B CA 1
ATOM 5221 C C . SER B 1 326 ? -0.095 -21.594 -1.087 1 88.5 326 SER B C 1
ATOM 5223 O O . SER B 1 326 ? -0.575 -20.672 -0.424 1 88.5 326 SER B O 1
ATOM 5225 N N . SER B 1 327 ? 0.51 -21.391 -2.154 1 87 327 SER B N 1
ATOM 5226 C CA . SER B 1 327 ? 0.685 -20.062 -2.736 1 87 327 SER B CA 1
ATOM 5227 C C . SER B 1 327 ? 0.796 -20.141 -4.254 1 87 327 SER B C 1
ATOM 5229 O O . SER B 1 327 ? 0.871 -21.234 -4.824 1 87 327 SER B O 1
ATOM 5231 N N . VAL B 1 328 ? 0.619 -18.953 -4.832 1 87.62 328 VAL B N 1
ATOM 5232 C CA . VAL B 1 328 ? 0.901 -18.828 -6.258 1 87.62 328 VAL B CA 1
ATOM 5233 C C . VAL B 1 328 ? 2.273 -18.188 -6.457 1 87.62 328 VAL B C 1
ATOM 5235 O O . VAL B 1 328 ? 2.758 -17.453 -5.586 1 87.62 328 VAL B O 1
ATOM 5238 N N . GLY B 1 329 ? 2.994 -18.594 -7.461 1 83.75 329 GLY B N 1
ATOM 5239 C CA . GLY B 1 329 ? 4.324 -18.078 -7.73 1 83.75 329 GLY B CA 1
ATOM 5240 C C . GLY B 1 329 ? 4.793 -18.344 -9.148 1 83.75 329 GLY B C 1
ATOM 5241 O O . GLY B 1 329 ? 4.133 -17.938 -10.109 1 83.75 329 GLY B O 1
ATOM 5242 N N . VAL B 1 330 ? 5.883 -19.109 -9.18 1 81.88 330 VAL B N 1
ATOM 5243 C CA . VAL B 1 330 ? 6.434 -19.484 -10.477 1 81.88 330 VAL B CA 1
ATOM 5244 C C . VAL B 1 330 ? 5.727 -20.719 -11.016 1 81.88 330 VAL B C 1
ATOM 5246 O O . VAL B 1 330 ? 5.789 -21.781 -10.398 1 81.88 330 VAL B O 1
ATOM 5249 N N . GLY B 1 331 ? 5.055 -20.516 -12.117 1 88.19 331 GLY B N 1
ATOM 5250 C CA . GLY B 1 331 ? 4.312 -21.609 -12.734 1 88.19 331 GLY B CA 1
ATOM 5251 C C . GLY B 1 331 ? 5.172 -22.5 -13.609 1 88.19 331 GLY B C 1
ATOM 5252 O O . GLY B 1 331 ? 4.91 -22.641 -14.812 1 88.19 331 GLY B O 1
ATOM 5253 N N . GLY B 1 332 ? 6.184 -23.031 -13.102 1 91.75 332 GLY B N 1
ATOM 5254 C CA . GLY B 1 332 ? 7.109 -23.938 -13.766 1 91.75 332 GLY B CA 1
ATOM 5255 C C . GLY B 1 332 ? 7.77 -24.922 -12.812 1 91.75 332 GLY B C 1
ATOM 5256 O O . GLY B 1 332 ? 7.141 -25.375 -11.859 1 91.75 332 GLY B O 1
ATOM 5257 N N . VAL B 1 333 ? 8.992 -25.234 -13.102 1 91.31 333 VAL B N 1
ATOM 5258 C CA . VAL B 1 333 ? 9.719 -26.234 -12.328 1 91.31 333 VAL B CA 1
ATOM 5259 C C . VAL B 1 333 ? 9.898 -25.734 -10.891 1 91.31 333 VAL B C 1
ATOM 5261 O O . VAL B 1 333 ? 9.695 -26.5 -9.938 1 91.31 333 VAL B O 1
ATOM 5264 N N . PRO B 1 334 ? 10.188 -24.438 -10.719 1 85.94 334 PRO B N 1
ATOM 5265 C CA . PRO B 1 334 ? 10.328 -23.953 -9.336 1 85.94 334 PRO B CA 1
ATOM 5266 C C . PRO B 1 334 ? 9.008 -23.969 -8.578 1 85.94 334 PRO B C 1
ATOM 5268 O O . PRO B 1 334 ? 8.984 -23.75 -7.367 1 85.94 334 PRO B O 1
ATOM 5271 N N . GLY B 1 335 ? 7.926 -24.266 -9.289 1 87.25 335 GLY B N 1
ATOM 5272 C CA . GLY B 1 335 ? 6.602 -24.266 -8.688 1 87.25 335 GLY B CA 1
ATOM 5273 C C . GLY B 1 335 ? 6.445 -25.312 -7.602 1 87.25 335 GLY B C 1
ATOM 5274 O O . GLY B 1 335 ? 5.543 -25.219 -6.766 1 87.25 335 GLY B O 1
ATOM 5275 N N . ILE B 1 336 ? 7.348 -26.297 -7.578 1 88.12 336 ILE B N 1
ATOM 5276 C CA . ILE B 1 336 ? 7.277 -27.359 -6.59 1 88.12 336 ILE B CA 1
ATOM 5277 C C . ILE B 1 336 ? 7.367 -26.781 -5.184 1 88.12 336 ILE B C 1
ATOM 5279 O O . ILE B 1 336 ? 6.781 -27.312 -4.242 1 88.12 336 ILE B O 1
ATOM 5283 N N . PHE B 1 337 ? 7.957 -25.641 -5.102 1 83.56 337 PHE B N 1
ATOM 5284 C CA . PHE B 1 337 ? 8.164 -25.047 -3.785 1 83.56 337 PHE B CA 1
ATOM 5285 C C . PHE B 1 337 ? 6.887 -24.375 -3.285 1 83.56 337 PHE B C 1
ATOM 5287 O O . PHE B 1 337 ? 6.766 -24.078 -2.098 1 83.56 337 PHE B O 1
ATOM 5294 N N . SER B 1 338 ? 5.902 -24.188 -4.184 1 87.44 338 SER B N 1
ATOM 5295 C CA . SER B 1 338 ? 4.609 -23.641 -3.781 1 87.44 338 SER B CA 1
ATOM 5296 C C . SER B 1 338 ? 3.641 -24.75 -3.379 1 87.44 338 SER B C 1
ATOM 5298 O O . SER B 1 338 ? 2.58 -24.469 -2.814 1 87.44 338 SER B O 1
ATOM 5300 N N . ILE B 1 339 ? 4.051 -26.047 -3.691 1 92.12 339 ILE B N 1
ATOM 5301 C CA . ILE B 1 339 ? 3.207 -27.188 -3.393 1 92.12 339 ILE B CA 1
ATOM 5302 C C . ILE B 1 339 ? 3.367 -27.578 -1.924 1 92.12 339 ILE B C 1
ATOM 5304 O O . ILE B 1 339 ? 4.48 -27.578 -1.392 1 92.12 339 ILE B O 1
ATOM 5308 N N . MET B 1 340 ? 2.229 -27.828 -1.304 1 89.62 340 MET B N 1
ATOM 5309 C CA . MET B 1 340 ? 2.305 -28.297 0.075 1 89.62 340 MET B CA 1
ATOM 5310 C C . MET B 1 340 ? 3.17 -29.547 0.173 1 89.62 340 MET B C 1
ATOM 5312 O O . MET B 1 340 ? 3.109 -30.422 -0.697 1 89.62 340 MET B O 1
ATOM 5316 N N . SER B 1 341 ? 3.961 -29.641 1.167 1 86 341 SER B N 1
ATOM 5317 C CA . SER B 1 341 ? 4.992 -30.672 1.286 1 86 341 SER B CA 1
ATOM 5318 C C . SER B 1 341 ? 4.387 -32.062 1.232 1 86 341 SER B C 1
ATOM 5320 O O . SER B 1 341 ? 4.996 -33 0.692 1 86 341 SER B O 1
ATOM 5322 N N . ARG B 1 342 ? 3.246 -32.25 1.785 1 88.25 342 ARG B N 1
ATOM 5323 C CA . ARG B 1 342 ? 2.615 -33.562 1.819 1 88.25 342 ARG B CA 1
ATOM 5324 C C . ARG B 1 342 ? 2.305 -34.062 0.411 1 88.25 342 ARG B C 1
ATOM 5326 O O . ARG B 1 342 ? 2.141 -35.25 0.192 1 88.25 342 ARG B O 1
ATOM 5333 N N . TYR B 1 343 ? 2.279 -33.125 -0.594 1 94.06 343 TYR B N 1
ATOM 5334 C CA . TYR B 1 343 ? 1.898 -33.5 -1.952 1 94.06 343 TYR B CA 1
ATOM 5335 C C . TYR B 1 343 ? 3.105 -33.469 -2.883 1 94.06 343 TYR B C 1
ATOM 5337 O O . TYR B 1 343 ? 2.955 -33.531 -4.105 1 94.06 343 TYR B O 1
ATOM 5345 N N . TRP B 1 344 ? 4.328 -33.406 -2.387 1 92.31 344 TRP B N 1
ATOM 5346 C CA . TRP B 1 344 ? 5.523 -33.312 -3.225 1 92.31 344 TRP B CA 1
ATOM 5347 C C . TRP B 1 344 ? 5.688 -34.594 -4.055 1 92.31 344 TRP B C 1
ATOM 5349 O O . TRP B 1 344 ? 6.148 -34.531 -5.195 1 92.31 344 TRP B O 1
ATOM 5359 N N . GLY B 1 345 ? 5.375 -35.688 -3.449 1 93.69 345 GLY B N 1
ATOM 5360 C CA . GLY B 1 345 ? 5.469 -36.938 -4.172 1 93.69 345 GLY B CA 1
ATOM 5361 C C . GLY B 1 345 ? 4.629 -36.969 -5.43 1 93.69 345 GLY B C 1
ATOM 5362 O O . GLY B 1 345 ? 5.164 -37.062 -6.539 1 93.69 345 GLY B O 1
ATOM 5363 N N . PRO B 1 346 ? 3.314 -36.875 -5.18 1 97 346 PRO B N 1
ATOM 5364 C CA . PRO B 1 346 ? 2.453 -36.875 -6.363 1 97 346 PRO B CA 1
ATOM 5365 C C . PRO B 1 346 ? 2.789 -35.781 -7.352 1 97 346 PRO B C 1
ATOM 5367 O O . PRO B 1 346 ? 2.693 -35.969 -8.57 1 97 346 PRO B O 1
ATOM 5370 N N . PHE B 1 347 ? 3.117 -34.688 -6.918 1 97 347 PHE B N 1
ATOM 5371 C CA . PHE B 1 347 ? 3.436 -33.594 -7.828 1 97 347 PHE B CA 1
ATOM 5372 C C . PHE B 1 347 ? 4.699 -33.906 -8.625 1 97 347 PHE B C 1
ATOM 5374 O O . PHE B 1 347 ? 4.785 -33.562 -9.812 1 97 347 PHE B O 1
ATOM 5381 N N . ALA B 1 348 ? 5.695 -34.469 -8 1 95.56 348 ALA B N 1
ATOM 5382 C CA . ALA B 1 348 ? 6.922 -34.844 -8.695 1 95.56 348 ALA B CA 1
ATOM 5383 C C . ALA B 1 348 ? 6.629 -35.844 -9.82 1 95.56 348 ALA B C 1
ATOM 5385 O O . ALA B 1 348 ? 7.23 -35.75 -10.898 1 95.56 348 ALA B O 1
ATOM 5386 N N . LEU B 1 349 ? 5.785 -36.719 -9.523 1 97.69 349 LEU B N 1
ATOM 5387 C CA . LEU B 1 349 ? 5.395 -37.656 -10.57 1 97.69 349 LEU B CA 1
ATOM 5388 C C . LEU B 1 349 ? 4.691 -36.938 -11.719 1 97.69 349 LEU B C 1
ATOM 5390 O O . LEU B 1 349 ? 4.891 -37.281 -12.883 1 97.69 349 LEU B O 1
ATOM 5394 N N . GLY B 1 350 ? 3.803 -36 -11.359 1 98.06 350 GLY B N 1
ATOM 5395 C CA . GLY B 1 350 ? 3.213 -35.156 -12.391 1 98.06 350 GLY B CA 1
ATOM 5396 C C . GLY B 1 350 ? 4.246 -34.438 -13.227 1 98.06 350 GLY B C 1
ATOM 5397 O O . GLY B 1 350 ? 4.125 -34.375 -14.453 1 98.06 350 GLY B O 1
ATOM 5398 N N . MET B 1 351 ? 5.211 -33.938 -12.586 1 97.75 351 MET B N 1
ATOM 5399 C CA . MET B 1 351 ? 6.289 -33.219 -13.281 1 97.75 351 MET B CA 1
ATOM 5400 C C . MET B 1 351 ? 7.023 -34.188 -14.227 1 97.75 351 MET B C 1
ATOM 5402 O O . MET B 1 351 ? 7.359 -33.812 -15.352 1 97.75 351 MET B O 1
ATOM 5406 N N . LEU B 1 352 ? 7.297 -35.344 -13.766 1 98 352 LEU B N 1
ATOM 5407 C CA . LEU B 1 352 ? 7.965 -36.344 -14.609 1 98 352 LEU B CA 1
ATOM 5408 C C . LEU B 1 352 ? 7.145 -36.625 -15.867 1 98 352 LEU B C 1
ATOM 5410 O O . LEU B 1 352 ? 7.699 -36.75 -16.953 1 98 352 LEU B O 1
ATOM 5414 N N . ILE B 1 353 ? 5.891 -36.688 -15.68 1 98.5 353 ILE B N 1
ATOM 5415 C CA . ILE B 1 353 ? 5.004 -36.938 -16.812 1 98.5 353 ILE B CA 1
ATOM 5416 C C . ILE B 1 353 ? 5.16 -35.844 -17.844 1 98.5 353 ILE B C 1
ATOM 5418 O O . ILE B 1 353 ? 5.332 -36.094 -19.031 1 98.5 353 ILE B O 1
ATOM 5422 N N . VAL B 1 354 ? 5.168 -34.594 -17.375 1 98.56 354 VAL B N 1
ATOM 5423 C CA . VAL B 1 354 ? 5.133 -33.469 -18.312 1 98.56 354 VAL B CA 1
ATOM 5424 C C . VAL B 1 354 ? 6.547 -33.156 -18.797 1 98.56 354 VAL B C 1
ATOM 5426 O O . VAL B 1 354 ? 6.73 -32.406 -19.766 1 98.56 354 VAL B O 1
ATOM 5429 N N . LEU B 1 355 ? 7.547 -33.719 -18.172 1 98.06 355 LEU B N 1
ATOM 5430 C CA . LEU B 1 355 ? 8.906 -33.625 -18.672 1 98.06 355 LEU B CA 1
ATOM 5431 C C . LEU B 1 355 ? 9.164 -34.656 -19.766 1 98.06 355 LEU B C 1
ATOM 5433 O O . LEU B 1 355 ? 9.82 -34.344 -20.766 1 98.06 355 LEU B O 1
ATOM 5437 N N . ILE B 1 356 ? 8.57 -35.812 -19.641 1 98.44 356 ILE B N 1
ATOM 5438 C CA . ILE B 1 356 ? 8.914 -36.938 -20.5 1 98.44 356 ILE B CA 1
ATOM 5439 C C . ILE B 1 356 ? 7.91 -37.031 -21.641 1 98.44 356 ILE B C 1
ATOM 5441 O O . ILE B 1 356 ? 8.297 -37.094 -22.812 1 98.44 356 ILE B O 1
ATOM 5445 N N . LEU B 1 357 ? 6.621 -36.969 -21.344 1 98.44 357 LEU B N 1
ATOM 5446 C CA . LEU B 1 357 ? 5.598 -37.281 -22.328 1 98.44 357 LEU B CA 1
ATOM 5447 C C . LEU B 1 357 ? 5.609 -36.25 -23.453 1 98.44 357 LEU B C 1
ATOM 5449 O O . LEU B 1 357 ? 5.566 -36.625 -24.641 1 98.44 357 LEU B O 1
ATOM 5453 N N . PRO B 1 358 ? 5.578 -35 -23.109 1 98.5 358 PRO B N 1
ATOM 5454 C CA . PRO B 1 358 ? 5.59 -34.062 -24.234 1 98.5 358 PRO B CA 1
ATOM 5455 C C . PRO B 1 358 ? 6.883 -34.125 -25.031 1 98.5 358 PRO B C 1
ATOM 5457 O O . PRO B 1 358 ? 6.859 -33.969 -26.266 1 98.5 358 PRO B O 1
ATOM 5460 N N . PHE B 1 359 ? 7.984 -34.312 -24.375 1 98.25 359 PHE B N 1
ATOM 5461 C CA . PHE B 1 359 ? 9.258 -34.406 -25.078 1 98.25 359 PHE B CA 1
ATOM 5462 C C . PHE B 1 359 ? 9.281 -35.656 -25.984 1 98.25 359 PHE B C 1
ATOM 5464 O O . PHE B 1 359 ? 9.539 -35.531 -27.188 1 98.25 359 PHE B O 1
ATOM 5471 N N . ALA B 1 360 ? 8.977 -36.812 -25.453 1 98 360 ALA B N 1
ATOM 5472 C CA . ALA B 1 360 ? 8.977 -38.062 -26.188 1 98 360 ALA B CA 1
ATOM 5473 C C . ALA B 1 360 ? 7.902 -38.062 -27.281 1 98 360 ALA B C 1
ATOM 5475 O O . ALA B 1 360 ? 8.125 -38.562 -28.375 1 98 360 ALA B O 1
ATOM 5476 N N . GLY B 1 361 ? 6.711 -37.594 -26.922 1 97.81 361 GLY B N 1
ATOM 5477 C CA . GLY B 1 361 ? 5.625 -37.531 -27.891 1 97.81 361 GLY B CA 1
ATOM 5478 C C . GLY B 1 361 ? 5.934 -36.625 -29.062 1 97.81 361 GLY B C 1
ATOM 5479 O O . GLY B 1 361 ? 5.648 -37 -30.219 1 97.81 361 GLY B O 1
ATOM 5480 N N . THR B 1 362 ? 6.422 -35.469 -28.766 1 97.38 362 THR B N 1
ATOM 5481 C CA . THR B 1 362 ? 6.762 -34.531 -29.828 1 97.38 362 THR B CA 1
ATOM 5482 C C . THR B 1 362 ? 7.875 -35.094 -30.719 1 97.38 362 THR B C 1
ATOM 5484 O O . THR B 1 362 ? 7.785 -35.062 -31.938 1 97.38 362 THR B O 1
ATOM 5487 N N . TYR B 1 363 ? 8.922 -35.625 -30.109 1 96.19 363 TYR B N 1
ATOM 5488 C CA . TYR B 1 363 ? 10.039 -36.188 -30.844 1 96.19 363 TYR B CA 1
ATOM 5489 C C . TYR B 1 363 ? 9.578 -37.375 -31.672 1 96.19 363 TYR B C 1
ATOM 5491 O O . TYR B 1 363 ? 9.953 -37.531 -32.844 1 96.19 363 TYR B O 1
ATOM 5499 N N . GLY B 1 364 ? 8.836 -38.25 -31.047 1 95.69 364 GLY B N 1
ATOM 5500 C CA . GLY B 1 364 ? 8.336 -39.438 -31.75 1 95.69 364 GLY B CA 1
ATOM 5501 C C . GLY B 1 364 ? 7.438 -39.094 -32.906 1 95.69 364 GLY B C 1
ATOM 5502 O O . GLY B 1 364 ? 7.547 -39.688 -34 1 95.69 364 GLY B O 1
ATOM 5503 N N . TYR B 1 365 ? 6.496 -38.188 -32.688 1 95.75 365 TYR B N 1
ATOM 5504 C CA . TYR B 1 365 ? 5.598 -37.781 -33.75 1 95.75 365 TYR B CA 1
ATOM 5505 C C . TYR B 1 365 ? 6.375 -37.188 -34.938 1 95.75 365 TYR B C 1
ATOM 5507 O O . TYR B 1 365 ? 6.062 -37.469 -36.094 1 95.75 365 TYR B O 1
ATOM 5515 N N . ALA B 1 366 ? 7.348 -36.406 -34.688 1 92.25 366 ALA B N 1
ATOM 5516 C CA . ALA B 1 366 ? 8.164 -35.781 -35.75 1 92.25 366 ALA B CA 1
ATOM 5517 C C . ALA B 1 366 ? 8.922 -36.875 -36.531 1 92.25 366 ALA B C 1
ATOM 5519 O O . ALA B 1 366 ? 9.078 -36.75 -37.75 1 92.25 366 ALA B O 1
ATOM 5520 N N . ARG B 1 367 ? 9.445 -37.844 -35.812 1 90.56 367 ARG B N 1
ATOM 5521 C CA . ARG B 1 367 ? 10.18 -38.938 -36.469 1 90.56 367 ARG B CA 1
ATOM 5522 C C . ARG B 1 367 ? 9.266 -39.781 -37.344 1 90.56 367 ARG B C 1
ATOM 5524 O O . ARG B 1 367 ? 9.672 -40.219 -38.438 1 90.56 367 ARG B O 1
ATOM 5531 N N . LEU B 1 368 ? 8.117 -39.969 -36.875 1 90.38 368 LEU B N 1
ATOM 5532 C CA . LEU B 1 368 ? 7.156 -40.75 -37.625 1 90.38 368 LEU B CA 1
ATOM 5533 C C . LEU B 1 368 ? 6.73 -39.969 -38.875 1 90.38 368 LEU B C 1
ATOM 5535 O O . LEU B 1 368 ? 6.52 -40.594 -39.938 1 90.38 368 LEU B O 1
ATOM 5539 N N . LYS B 1 369 ? 6.555 -38.688 -38.75 1 85.25 369 LYS B N 1
ATOM 5540 C CA . LYS B 1 369 ? 6.148 -37.875 -39.906 1 85.25 369 LYS B CA 1
ATOM 5541 C C . LYS B 1 369 ? 7.289 -37.75 -40.906 1 85.25 369 LYS B C 1
ATOM 5543 O O . LYS B 1 369 ? 7.047 -37.656 -42.125 1 85.25 369 LYS B O 1
ATOM 5548 N N . ARG B 1 370 ? 8.469 -37.562 -40.438 1 77.06 370 ARG B N 1
ATOM 5549 C CA . ARG B 1 370 ? 9.617 -37.5 -41.312 1 77.06 370 ARG B CA 1
ATOM 5550 C C . ARG B 1 370 ? 9.773 -38.812 -42.094 1 77.06 370 ARG B C 1
ATOM 5552 O O . ARG B 1 370 ? 10.219 -38.781 -43.25 1 77.06 370 ARG B O 1
ATOM 5559 N N . LYS B 1 371 ? 9.477 -39.938 -41.438 1 71.94 371 LYS B N 1
ATOM 5560 C CA . LYS B 1 371 ? 9.578 -41.219 -42.125 1 71.94 371 LYS B CA 1
ATOM 5561 C C . LYS B 1 371 ? 8.484 -41.375 -43.188 1 71.94 371 LYS B C 1
ATOM 5563 O O . LYS B 1 371 ? 8.641 -42.125 -44.156 1 71.94 371 LYS B O 1
ATOM 5568 N N . LYS B 1 372 ? 7.5 -40.656 -43.156 1 65.88 372 LYS B N 1
ATOM 5569 C CA . LYS B 1 372 ? 6.465 -40.688 -44.188 1 65.88 372 LYS B CA 1
ATOM 5570 C C . LYS B 1 372 ? 6.766 -39.719 -45.312 1 65.88 372 LYS B C 1
ATOM 5572 O O . LYS B 1 372 ? 7.207 -38.594 -45.031 1 65.88 372 LYS B O 1
#

Solvent-accessible surface area (backbone atoms only — not comparable to full-atom values): 34424 Å² total; per-residue (Å²)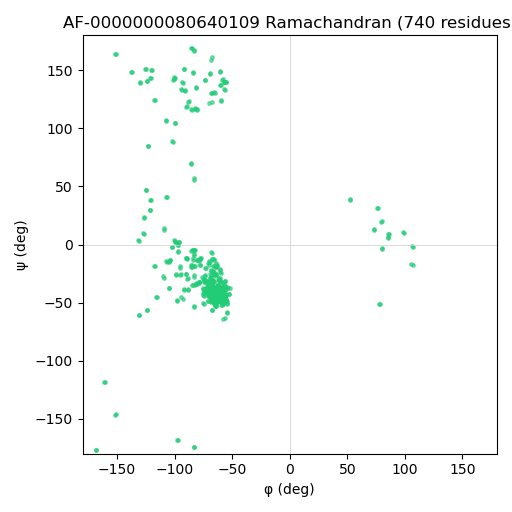: 126,57,72,65,54,48,54,42,49,51,43,29,65,27,45,59,77,47,40,50,51,43,30,24,21,19,50,37,38,17,53,32,38,64,38,61,37,58,45,73,90,35,85,80,36,18,51,27,73,77,39,57,65,45,38,38,50,41,50,52,44,36,51,62,13,44,36,44,53,60,44,34,26,19,56,45,9,27,34,39,6,41,73,64,70,31,56,35,66,60,15,28,46,53,16,42,50,41,47,34,85,91,28,43,50,39,88,51,42,67,64,24,60,76,72,66,65,64,53,64,35,48,54,83,83,46,78,32,67,41,60,22,44,40,38,40,53,57,36,38,53,55,45,19,51,52,36,18,51,46,35,53,53,40,54,76,72,40,60,79,81,46,34,69,71,42,30,51,36,50,33,50,51,54,44,50,49,42,30,56,68,48,44,32,57,50,32,47,52,50,49,49,52,51,45,51,49,50,50,50,50,38,66,76,34,18,46,59,45,17,27,49,50,12,23,44,44,64,59,28,51,76,72,50,52,48,50,46,48,50,53,52,40,41,38,27,31,54,38,94,76,52,21,18,63,57,57,57,27,47,13,33,27,23,27,1,41,9,21,12,14,40,26,44,29,75,67,47,82,50,67,71,57,22,53,48,15,45,56,16,12,53,25,2,31,60,37,45,37,63,53,11,43,68,68,38,17,53,73,68,41,55,31,41,52,39,8,24,52,28,8,8,53,27,13,16,53,31,36,64,70,61,44,38,16,62,51,64,43,40,34,11,65,72,27,61,44,27,36,36,73,93,34,46,63,58,48,49,53,28,43,50,41,10,50,43,44,5,19,52,48,32,43,50,51,51,53,55,52,66,72,94,127,56,72,65,57,48,51,42,50,52,43,28,65,27,45,59,77,47,39,49,51,43,31,23,21,20,49,37,39,17,54,31,40,63,38,60,37,59,46,72,90,35,84,81,38,18,51,27,72,76,39,57,66,45,39,40,51,42,50,52,43,35,50,63,13,44,37,43,54,59,44,34,25,18,55,45,9,27,34,38,7,41,74,65,69,30,57,34,66,59,15,30,46,52,16,42,50,40,46,33,84,92,28,43,51,41,89,50,42,67,62,25,61,75,72,66,66,66,53,64,34,48,54,81,83,45,78,31,68,41,60,23,44,40,39,41,53,55,36,37,53,55,47,22,52,52,37,17,53,47,35,52,54,39,52,76,71,40,59,78,82,49,33,68,71,41,29,51,35,50,34,49,49,52,45,50,51,42,29,57,68,46,45,32,58,51,31,47,52,50,50,49,52,52,46,51,50,51,49,51,49,36,68,75,35,18,46,60,45,17,27,50,52,11,24,44,44,64,60,28,51,75,73,50,52,48,49,46,48,51,53,51,38,41,38,26,30,53,38,95,76,52,20,18,62,57,57,58,26,49,12,33,27,22,25,2,40,9,22,12,13,40,26,44,27,75,66,48,82,50,66,69,58,22,51,48,15,45,55,15,11,53,26,2,32,61,37,44,38,61,53,12,44,68,67,39,17,53,73,68,42,54,30,41,52,40,8,23,54,28,8,8,53,26,13,16,54,31,38,63,70,60,42,39,15,62,50,64,43,41,33,10,64,70,26,61,44,26,37,37,73,92,35,47,63,58,47,49,54,28,44,50,40,10,50,44,45,5,19,52,48,30,41,49,51,52,54,54,52,66,73,96

Nearest PDB structures (foldseek):
  7unj-assembly1_B  TM=1.877E-01  e=3.752E+00  synthetic construct
  7bp3-assembly1_B  TM=1.443E-01  e=1.297E+00  Homo sapiens
  7bp3-assembly1_B  TM=1.469E-01  e=8.591E-01  Homo sapiens
  6zgr-assembly2_B  TM=1.527E-01  e=2.184E+00  Syntrophobacter fumaroxidans MPOB
  7unj-assembly1_B  TM=1.810E-01  e=8.849E+00  synthetic construct

Radius of gyration: 29.66 Å; Cα contacts (8 Å, |Δi|>4): 1438; chains: 2; bounding box: 54×101×75 Å

Organism: Bacillus amyloliquefaciens (strain ATCC 23350 / DSM 7 / BCRC 11601 / CCUG 28519 / NBRC 15535 / NRRL B-14393 / F) (NCBI:txid692420)

Secondary structure (DSSP, 8-state):
--HHHHHHHHHHHHHGGGHHHHHHHHHHHHHHHHHH-TTSSSSS--HHHH-GGGHHHHHHHHHHHHHHHHTHHHHHHHHHHHHHTS-HHHHHHHHHHTT-TTSBPGGGHHHHHHHT---EEEETTEEEE-B--TT-SHHHHHHHHHHHHHHHHHHHHS-GGGHHHHHHHHHHHHHHHHIIIIIHHHHHHHHHHHHHHHHHHHHHSHHHHHHHHHHHHHHHHHHTTHHHHHHHHHHHHTSTT-SBSHHHHHHHHHHHHHHHHHHHHHH---HHHHHHHHHHHHHHHTT--HHHIIIIIHHHSHHHHHHHHHHHHHHHHHHHHT--BSS---SSGGGGGGB-GGGHHHHHHHHHHHHHHHHHHHHHHHHHHHH-/--HHHHHHHHHHHHHGGGHHHHHHHHHHHHHHHHHH-TTSSSSS--HHHH-GGGHHHHHHHHHHHHHHHHTHHHHHHHHHHHHHTS-HHHHHHHHHHTT-TTSBPGGGHHHHHHHT---EEEETTEEEE-B--TT-SHHHHHHHHHHHHHHHHHHHHS-GGGHHHHHHHHHHHHHHHHIIIIIHHHHHHHHHHHHHHHHHHHHHSHHHHHHHHHHHHHHHHHHTTHHHHHHHHHHHHTSTT-SBSHHHHHHHHHHHHHHHHHHHHHH---HHHHHHHHHHHHHHHTT--HHHIIIIIHHHSHHHHHHHHHHHHHHHHHHHTT--BSS---SSGGGGGGB-GGGHHHHHHHHHHHHHHHHHHHHHHHHHHHH-

pLDDT: mean 91.87, std 5.91, range [65.88, 98.69]